Protein AF-A0AA89C419-F1 (afdb_monomer)

Mean predicted aligned error: 19.32 Å

Nearest PDB structures (foldseek):
  2hof-assembly1_A-2  TM=7.370E-01  e=1.967E-04  Punavirus P1
  3c28-assembly1_B-2  TM=7.633E-01  e=2.641E-04  unclassified
  1pvr-assembly1_A  TM=7.260E-01  e=2.515E-04  Punavirus P1
  1pvp-assembly1_A-2  TM=7.174E-01  e=4.533E-04  Punavirus P1
  1kbu-assembly1_A  TM=7.218E-01  e=1.097E-03  Punavirus P1

Solvent-accessible surface area (backbone atoms only — not comparable to full-atom values): 24019 Å² total; per-residue (Å²): 141,60,73,69,58,54,54,50,50,53,54,48,53,53,50,50,51,51,50,51,52,51,50,52,54,47,51,53,52,49,51,55,50,48,54,51,47,51,49,52,48,49,52,51,48,52,50,49,50,52,48,50,49,52,50,53,61,70,62,56,83,74,78,64,92,42,70,71,58,42,54,50,50,51,51,52,51,53,41,51,49,27,50,49,54,18,50,53,23,52,77,71,68,38,56,70,60,14,52,50,29,46,50,54,33,50,50,54,50,54,53,50,55,51,46,49,54,51,19,72,76,34,98,67,24,61,54,26,40,52,45,44,68,73,50,89,80,85,60,84,91,44,50,67,56,44,51,51,48,14,44,53,50,36,51,50,52,54,51,50,54,64,74,66,58,78,91,78,85,84,73,83,84,63,64,64,65,62,55,49,50,52,50,49,53,52,36,60,74,66,43,39,45,59,51,42,45,52,60,54,64,72,46,98,81,78,50,73,68,56,56,59,46,31,54,55,45,37,58,51,62,59,62,77,46,56,68,73,53,46,51,53,22,50,54,37,36,51,51,53,51,48,52,33,54,76,69,76,43,56,79,94,71,64,50,46,64,56,56,34,51,50,52,47,56,39,49,76,71,65,53,51,40,68,56,54,51,42,34,48,50,17,49,38,50,54,23,56,74,66,75,44,82,49,47,59,74,38,67,65,33,46,51,49,53,53,46,35,66,72,44,81,83,70,78,83,82,75,56,42,55,44,53,71,67,40,53,54,52,49,49,62,76,47,68,84,62,81,83,68,79,74,82,84,61,87,74,50,72,65,58,48,42,52,53,51,50,60,65,42,50,88,63,40,77,91,58,55,71,51,74,64,10,52,56,19,16,54,40,31,55,46,69,75,64,75,63,57,65,70,60,52,28,61,73,72,70,40,92,48,66,69,70,47,57,72,34,44,70,77,51,73,65,67,70,38,47,64,39,57,77,69,74,99

InterPro domains:
  IPR010998 Integrase/recombinase, N-terminal [G3DSA:1.10.150.130] (216-314)
  IPR011010 DNA breaking-rejoining enzyme, catalytic core [SSF56349] (338-408)
  IPR052925 Phage Integrase-like Recombinase [PTHR34605] (344-422)

pLDDT: mean 80.64, std 14.51, range [29.59, 96.75]

Sequence (424 aa):
METHEDIKSYIHDEVEASHSALLGQLSTLISSKLERSEKNQRELSEMQMSRIQNDILSQNTYKFKRKSCEDQYQFNSSVLGKMKEAESGLDHGELSSAKQKLLEGMELMNNRQKLVKLADSSELGWKVVDEYVSNPLAEDSEDEKRMNRAFNAANRKVKAEKNKSPRGHNAHLIPMHALIDILTLNTDSLNLRQHVREEVAKTRHINDRLLNLSDSMACRLLNSKSDSTSQKYLYSYKKYEAFLRCNDIPLDSASPIHVALYITDLLDKGASYSVVCSVAYAIKWVCELKNLSNPCDNAFVKNLIESAKRSVHKPVNKKDPVSVDMLIQLCKIHQNSTDLLTIHKPLSYTSTRENILKALAPVAGDLKLGLHSLRSGGATAVANTGVSDRNWKRHGRWKSDSSKDGYVVDSLGSRLEVSQKLGL

Secondary structure (DSSP, 8-state):
--HHHHHHHHHHHHHHHHHHHHHHHHHHHHHHHHHHHHHHHHHHHHHHHHHHHHHHHHT-----SSHHHHHHHHHHHHHHHHHHHHHHHHHTT-HHHHHHHHHHHHHHHHHHHHHHHHHHHSTTTHHHHHHHHT-----GGGHHHHHHHHHHHHHHHHHHHHHH--S------S-HHHHHHHHHHHHHHTTHHHHHHHHHHTSS---HHHHHHHHHHHHHHHTTS-HHHHHHHHHHHHHHHHHHHHTT--GGG--HHHHHHHHHHHHHTT--HHHHHHHHHHHHHHHHHTT---GGGSHHHHHHHHHHHHS------PPPPPPHHHHHHHHHHTTT------TTSPPPHHHHHHHHHHHHHHHHTT----HHHHHHHHHHHHHTTT--HHHHHHHHT-SSHHHHHTT----HHHHHHHHHHHT-

Structure (mmCIF, N/CA/C/O backbone):
data_AF-A0AA89C419-F1
#
_entry.id   AF-A0AA89C419-F1
#
loop_
_atom_site.group_PDB
_atom_site.id
_atom_site.type_symbol
_atom_site.label_atom_id
_atom_site.label_alt_id
_atom_site.label_comp_id
_atom_site.label_asym_id
_atom_site.label_entity_id
_atom_site.label_seq_id
_atom_site.pdbx_PDB_ins_code
_atom_site.Cartn_x
_atom_site.Cartn_y
_atom_site.Cartn_z
_atom_site.occupancy
_atom_site.B_iso_or_equiv
_atom_site.auth_seq_id
_atom_site.auth_comp_id
_atom_site.auth_asym_id
_atom_site.auth_atom_id
_atom_site.pdbx_PDB_model_num
ATOM 1 N N . MET A 1 1 ? -3.906 25.750 124.459 1.00 51.91 1 MET A N 1
ATOM 2 C CA . MET A 1 1 ? -3.009 24.785 123.789 1.00 51.91 1 MET A CA 1
ATOM 3 C C . MET A 1 1 ? -3.632 24.290 122.475 1.00 51.91 1 MET A C 1
ATOM 5 O O . MET A 1 1 ? -3.321 23.191 122.063 1.00 51.91 1 MET A O 1
ATOM 9 N N . GLU A 1 2 ? -4.487 25.091 121.817 1.00 55.81 2 GLU A N 1
ATOM 10 C CA . GLU A 1 2 ? -5.212 24.711 120.581 1.00 55.81 2 GLU A CA 1
ATOM 11 C C . GLU A 1 2 ? -4.707 25.469 119.341 1.00 55.81 2 GLU A C 1
ATOM 13 O O . GLU A 1 2 ? -4.782 24.977 118.227 1.00 55.81 2 GLU A O 1
ATOM 18 N N . THR A 1 3 ? -4.073 26.631 119.511 1.00 60.22 3 THR A N 1
ATOM 19 C CA . THR A 1 3 ? -3.689 27.500 118.384 1.00 60.22 3 THR A CA 1
ATOM 20 C C . THR A 1 3 ? -2.505 26.988 117.561 1.00 60.22 3 THR A C 1
ATOM 22 O O . THR A 1 3 ? -2.311 27.416 116.429 1.00 60.22 3 THR A O 1
ATOM 25 N N . HIS A 1 4 ? -1.686 26.091 118.112 1.00 61.22 4 HIS A N 1
ATOM 26 C CA . HIS A 1 4 ? -0.468 25.618 117.448 1.00 61.22 4 HIS A CA 1
ATOM 27 C C . HIS A 1 4 ? -0.710 24.389 116.553 1.00 61.22 4 HIS A C 1
ATOM 29 O O . HIS A 1 4 ? 0.088 24.135 115.648 1.00 61.22 4 HIS A O 1
ATOM 35 N N . GLU A 1 5 ? -1.787 23.644 116.818 1.00 66.38 5 GLU A N 1
ATOM 36 C CA . GLU A 1 5 ? -2.246 22.493 116.030 1.00 66.38 5 GLU A CA 1
ATOM 37 C C . GLU A 1 5 ? -2.976 22.987 114.768 1.00 66.38 5 GLU A C 1
ATOM 39 O O . GLU A 1 5 ? -2.639 22.573 113.661 1.00 66.38 5 GLU A O 1
ATOM 44 N N . ASP A 1 6 ? -3.859 23.980 114.921 1.00 69.81 6 ASP A N 1
ATOM 45 C CA . ASP A 1 6 ? -4.626 24.577 113.818 1.00 69.81 6 ASP A CA 1
ATOM 46 C C . ASP A 1 6 ? -3.734 25.298 112.799 1.00 69.81 6 ASP A C 1
ATOM 48 O O . ASP A 1 6 ? -3.918 25.157 111.591 1.00 69.81 6 ASP A O 1
ATOM 52 N N . ILE A 1 7 ? -2.704 26.020 113.261 1.00 74.38 7 ILE A N 1
ATOM 53 C CA . ILE A 1 7 ? -1.725 26.662 112.367 1.00 74.38 7 ILE A CA 1
ATOM 54 C C . ILE A 1 7 ? -0.912 25.608 111.602 1.00 74.38 7 ILE A C 1
ATOM 56 O O . ILE A 1 7 ? -0.590 25.812 110.433 1.00 74.38 7 ILE A O 1
ATOM 60 N N . LYS A 1 8 ? -0.588 24.468 112.229 1.00 78.06 8 LYS A N 1
ATOM 61 C CA . LYS A 1 8 ? 0.107 23.368 111.545 1.00 78.06 8 LYS A CA 1
ATOM 62 C C . LYS A 1 8 ? -0.780 22.708 110.495 1.00 78.06 8 LYS A C 1
ATOM 64 O O . LYS A 1 8 ? -0.279 22.460 109.404 1.00 78.06 8 LYS A O 1
ATOM 69 N N . SER A 1 9 ? -2.055 22.464 110.804 1.00 79.12 9 SER A N 1
ATOM 70 C CA . SER A 1 9 ? -3.027 21.929 109.842 1.00 79.12 9 SER A CA 1
ATOM 71 C C . SER A 1 9 ? -3.181 22.870 108.653 1.00 79.12 9 SER A C 1
ATOM 73 O O . SER A 1 9 ? -3.002 22.450 107.521 1.00 79.12 9 SER A O 1
ATOM 75 N N . TYR A 1 10 ? -3.378 24.167 108.907 1.00 82.94 10 TYR A N 1
ATOM 76 C CA . TYR A 1 10 ? -3.537 25.164 107.849 1.00 82.94 10 TYR A CA 1
ATOM 77 C C . TYR A 1 10 ? -2.304 25.270 106.939 1.00 82.94 10 TYR A C 1
ATOM 79 O O . TYR A 1 10 ? -2.428 25.315 105.719 1.00 82.94 10 TYR A O 1
ATOM 87 N N . ILE A 1 11 ? -1.094 25.280 107.516 1.00 81.81 11 ILE A N 1
ATOM 88 C CA . ILE A 1 11 ? 0.146 25.275 106.727 1.00 81.81 11 ILE A CA 1
ATOM 89 C C . ILE A 1 11 ? 0.272 23.971 105.930 1.00 81.81 11 ILE A C 1
ATOM 91 O O . ILE A 1 11 ? 0.732 24.009 104.793 1.00 81.81 11 ILE A O 1
ATOM 95 N N . HIS A 1 12 ? -0.118 22.829 106.501 1.00 84.88 12 HIS A N 1
ATOM 96 C CA . HIS A 1 12 ? -0.070 21.546 105.806 1.00 84.88 12 HIS A CA 1
ATOM 97 C C . HIS A 1 12 ? -1.032 21.510 104.615 1.00 84.88 12 HIS A C 1
ATOM 99 O O . HIS A 1 12 ? -0.593 21.183 103.515 1.00 84.88 12 HIS A O 1
ATOM 105 N N . ASP A 1 13 ? -2.278 21.941 104.811 1.00 84.06 13 ASP A N 1
ATOM 106 C CA . ASP A 1 13 ? -3.317 21.981 103.779 1.00 84.06 13 ASP A CA 1
ATOM 107 C C . ASP A 1 13 ? -2.944 22.943 102.639 1.00 84.06 13 ASP A C 1
ATOM 109 O O . ASP A 1 13 ? -3.086 22.609 101.463 1.00 84.06 13 ASP A O 1
ATOM 113 N N . GLU A 1 14 ? -2.397 24.121 102.960 1.00 85.75 14 GLU A N 1
ATOM 114 C CA . GLU A 1 14 ? -1.949 25.096 101.955 1.00 85.75 14 GLU A CA 1
ATOM 115 C C . GLU A 1 14 ? -0.727 24.582 101.172 1.00 85.75 14 GLU A C 1
ATOM 117 O O . GLU A 1 14 ? -0.632 24.754 99.953 1.00 85.75 14 GLU A O 1
ATOM 122 N N . VAL A 1 15 ? 0.206 23.901 101.849 1.00 86.56 15 VAL A N 1
ATOM 123 C CA . VAL A 1 15 ? 1.355 23.250 101.202 1.00 86.56 15 VAL A CA 1
ATOM 124 C C . VAL A 1 15 ? 0.892 22.101 100.305 1.00 86.56 15 VAL A C 1
ATOM 126 O O . VAL A 1 15 ? 1.390 21.964 99.188 1.00 86.56 15 VAL A O 1
ATOM 129 N N . GLU A 1 16 ? -0.078 21.301 100.742 1.00 87.00 16 GLU A N 1
ATOM 130 C CA . GLU A 1 16 ? -0.639 20.199 99.962 1.00 87.00 16 GLU A CA 1
ATOM 131 C C . GLU A 1 16 ? -1.420 20.710 98.742 1.00 87.00 16 GLU A C 1
ATOM 133 O O . GLU A 1 16 ? -1.239 20.201 97.631 1.00 87.00 16 GLU A O 1
ATOM 138 N N . ALA A 1 17 ? -2.189 21.791 98.898 1.00 82.69 17 ALA A N 1
ATOM 139 C CA . ALA A 1 17 ? -2.858 22.482 97.800 1.00 82.69 17 ALA A CA 1
ATOM 140 C C . ALA A 1 17 ? -1.852 23.059 96.789 1.00 82.69 17 ALA A C 1
ATOM 142 O O . ALA A 1 17 ? -2.011 22.871 95.579 1.00 82.69 17 ALA A O 1
ATOM 143 N N . SER A 1 18 ? -0.779 23.700 97.268 1.00 89.25 18 SER A N 1
ATOM 144 C CA . SER A 1 18 ? 0.292 24.243 96.424 1.00 89.25 18 SER A CA 1
ATOM 145 C C . SER A 1 18 ? 1.037 23.141 95.660 1.00 89.25 18 SER A C 1
ATOM 147 O O . SER A 1 18 ? 1.252 23.252 94.449 1.00 89.25 18 SER A O 1
ATOM 149 N N . HIS A 1 19 ? 1.367 22.032 96.329 1.00 90.00 19 HIS A N 1
ATOM 150 C CA . HIS A 1 19 ? 1.988 20.866 95.702 1.00 90.00 19 HIS A CA 1
ATOM 151 C C . HIS A 1 19 ? 1.067 20.207 94.672 1.00 90.00 19 HIS A C 1
ATOM 153 O O . HIS A 1 19 ? 1.523 19.878 93.578 1.00 90.00 19 HIS A O 1
ATOM 159 N N . SER A 1 20 ? -0.224 20.056 94.973 1.00 89.81 20 SER A N 1
ATOM 160 C CA . SER A 1 20 ? -1.211 19.495 94.044 1.00 89.81 20 SER A CA 1
ATOM 161 C C . SER A 1 20 ? -1.369 20.371 92.795 1.00 89.81 20 SER A C 1
ATOM 163 O O . SER A 1 20 ? -1.335 19.870 91.667 1.00 89.81 20 SER A O 1
ATOM 165 N N . ALA A 1 21 ? -1.423 21.696 92.967 1.00 88.94 21 ALA A N 1
ATOM 166 C CA . ALA A 1 21 ? -1.468 22.646 91.858 1.00 88.94 21 ALA A CA 1
ATOM 167 C C . ALA A 1 21 ? -0.195 22.592 90.995 1.00 88.94 21 ALA A C 1
ATOM 169 O O . ALA A 1 21 ? -0.284 22.544 89.764 1.00 88.94 21 ALA A O 1
ATOM 170 N N . LEU A 1 22 ? 0.987 22.543 91.620 1.00 91.94 22 LEU A N 1
ATOM 171 C CA . LEU A 1 22 ? 2.266 22.395 90.920 1.00 91.94 22 LEU A CA 1
ATOM 172 C C . LEU A 1 22 ? 2.349 21.071 90.154 1.00 91.94 22 LEU A C 1
ATOM 174 O O . LEU A 1 22 ? 2.760 21.068 88.995 1.00 91.94 22 LEU A O 1
ATOM 178 N N . LEU A 1 23 ? 1.923 19.957 90.755 1.00 89.75 23 LEU A N 1
ATOM 179 C CA . LEU A 1 23 ? 1.884 18.647 90.098 1.00 89.75 23 LEU A CA 1
ATOM 180 C C . LEU A 1 23 ? 0.895 18.626 88.924 1.00 89.75 23 LEU A C 1
ATOM 182 O O . LEU A 1 23 ? 1.205 18.051 87.881 1.00 89.75 23 LEU A O 1
ATOM 186 N N . GLY A 1 24 ? -0.249 19.304 89.045 1.00 89.56 24 GLY A N 1
ATOM 187 C CA . GLY A 1 24 ? -1.209 19.478 87.953 1.00 89.56 24 GLY A CA 1
ATOM 188 C C . GLY A 1 24 ? -0.626 20.273 86.781 1.00 89.56 24 GLY A C 1
ATOM 189 O O . GLY A 1 24 ? -0.715 19.845 85.626 1.00 89.56 24 GLY A O 1
ATOM 190 N N . GLN A 1 25 ? 0.052 21.391 87.060 1.00 92.94 25 GLN A N 1
ATOM 191 C CA . GLN A 1 25 ? 0.759 22.169 86.036 1.00 92.94 25 GLN A CA 1
ATOM 192 C C . GLN A 1 25 ? 1.875 21.353 85.377 1.00 92.94 25 GLN A C 1
ATOM 194 O O . GLN A 1 25 ? 2.008 21.370 84.152 1.00 92.94 25 GLN A O 1
ATOM 199 N N . LEU A 1 26 ? 2.639 20.596 86.171 1.00 91.69 26 LEU A N 1
ATOM 200 C CA . LEU A 1 26 ? 3.706 19.730 85.678 1.00 91.69 26 LEU A CA 1
ATOM 201 C C . LEU A 1 26 ? 3.149 18.624 84.773 1.00 91.69 26 LEU A C 1
ATOM 203 O O . LEU A 1 26 ? 3.679 18.408 83.689 1.00 91.69 26 LEU A O 1
ATOM 207 N N . SER A 1 27 ? 2.051 17.977 85.168 1.00 91.38 27 SER A N 1
ATOM 208 C CA . SER A 1 27 ? 1.372 16.949 84.370 1.00 91.38 27 SER A CA 1
ATOM 209 C C . SER A 1 27 ? 0.881 17.501 83.029 1.00 91.38 27 SER A C 1
ATOM 211 O O . SER A 1 27 ? 1.116 16.906 81.974 1.00 91.38 27 SER A O 1
ATOM 213 N N . THR A 1 28 ? 0.288 18.696 83.044 1.00 89.25 28 THR A N 1
ATOM 214 C CA . THR A 1 28 ? -0.191 19.372 81.829 1.00 89.25 28 THR A CA 1
ATOM 215 C C . THR A 1 28 ? 0.974 19.755 80.907 1.00 89.25 28 THR A C 1
ATOM 217 O O . THR A 1 28 ? 0.924 19.567 79.687 1.00 89.25 28 THR A O 1
ATOM 220 N N . LEU A 1 29 ? 2.070 20.259 81.481 1.00 93.50 29 LEU A N 1
ATOM 221 C CA . LEU A 1 29 ? 3.262 20.641 80.730 1.00 93.50 29 LEU A CA 1
ATOM 222 C C . LEU A 1 29 ? 3.984 19.420 80.150 1.00 93.50 29 LEU A C 1
ATOM 224 O O . LEU A 1 29 ? 4.417 19.469 79.001 1.00 93.50 29 LEU A O 1
ATOM 228 N N . ILE A 1 30 ? 4.073 18.321 80.901 1.00 90.50 30 ILE A N 1
ATOM 229 C CA . ILE A 1 30 ? 4.634 17.052 80.425 1.00 90.50 30 ILE A CA 1
ATOM 230 C C . ILE A 1 30 ? 3.778 16.491 79.295 1.00 90.50 30 ILE A C 1
ATOM 232 O O . ILE A 1 30 ? 4.332 16.170 78.251 1.00 90.50 30 ILE A O 1
ATOM 236 N N . SER A 1 31 ? 2.453 16.446 79.454 1.00 88.81 31 SER A N 1
ATOM 237 C CA . SER A 1 31 ? 1.542 15.932 78.423 1.00 88.81 31 SER A CA 1
ATOM 238 C C . SER A 1 31 ? 1.663 16.742 77.130 1.00 88.81 31 SER A C 1
ATOM 240 O O . SER A 1 31 ? 1.917 16.185 76.067 1.00 88.81 31 SER A O 1
ATOM 242 N N . SER A 1 32 ? 1.637 18.075 77.224 1.00 88.81 32 SER A N 1
ATOM 243 C CA . SER A 1 32 ? 1.789 18.946 76.049 1.00 88.81 32 SER A CA 1
ATOM 244 C C . SER A 1 32 ? 3.180 18.875 75.402 1.00 88.81 32 SER A C 1
ATOM 246 O O . SER A 1 32 ? 3.308 18.973 74.179 1.00 88.81 32 SER A O 1
ATOM 248 N N . LYS A 1 33 ? 4.251 18.705 76.189 1.00 90.31 33 LYS A N 1
ATOM 249 C CA . LYS A 1 33 ? 5.610 18.491 75.665 1.00 90.31 33 LYS A CA 1
ATOM 250 C C . LYS A 1 33 ? 5.756 17.121 75.016 1.00 90.31 33 LYS A C 1
ATOM 252 O O . LYS A 1 33 ? 6.421 17.036 73.986 1.00 90.31 33 LYS A O 1
ATOM 257 N N . LEU A 1 34 ? 5.151 16.089 75.597 1.00 90.69 34 LEU A N 1
ATOM 258 C CA . LEU A 1 34 ? 5.163 14.730 75.073 1.00 90.69 34 LEU A CA 1
ATOM 259 C C . LEU A 1 34 ? 4.417 14.677 73.740 1.00 90.69 34 LEU A C 1
ATOM 261 O O . LEU A 1 34 ? 5.008 14.249 72.758 1.00 90.69 34 LEU A O 1
ATOM 265 N N . GLU A 1 35 ? 3.216 15.252 73.655 1.00 84.31 35 GLU A N 1
ATOM 266 C CA . GLU A 1 35 ? 2.456 15.365 72.402 1.00 84.31 35 GLU A CA 1
ATOM 267 C C . GLU A 1 35 ? 3.236 16.115 71.312 1.00 84.31 35 GLU A C 1
ATOM 269 O O . GLU A 1 35 ? 3.315 15.667 70.168 1.00 84.31 35 GLU A O 1
ATOM 274 N N . ARG A 1 36 ? 3.875 17.247 71.653 1.00 87.25 36 ARG A N 1
ATOM 275 C CA . ARG A 1 36 ? 4.740 17.973 70.703 1.00 87.25 36 ARG A CA 1
ATOM 276 C C . ARG A 1 36 ? 5.948 17.144 70.278 1.00 87.25 36 ARG A C 1
ATOM 278 O O . ARG A 1 36 ? 6.339 17.203 69.117 1.00 87.25 36 ARG A O 1
ATOM 285 N N . SER A 1 37 ? 6.551 16.398 71.200 1.00 81.31 37 SER A N 1
ATOM 286 C CA . SER A 1 37 ? 7.693 15.531 70.906 1.00 81.31 37 SER A CA 1
ATOM 287 C C . SER A 1 37 ? 7.294 14.364 70.006 1.00 81.31 37 SER A C 1
ATOM 289 O O . SER A 1 37 ? 8.008 14.076 69.051 1.00 81.31 37 SER A O 1
ATOM 291 N N . GLU A 1 38 ? 6.151 13.727 70.264 1.00 82.06 38 GLU A N 1
ATOM 292 C CA . GLU A 1 38 ? 5.599 12.656 69.433 1.00 82.06 38 GLU A CA 1
ATOM 293 C C . GLU A 1 38 ? 5.266 13.160 68.032 1.00 82.06 38 GLU A C 1
ATOM 295 O O . GLU A 1 38 ? 5.629 12.520 67.046 1.00 82.06 38 GLU A O 1
ATOM 300 N N . LYS A 1 39 ? 4.645 14.340 67.925 1.00 78.12 39 LYS A N 1
ATOM 301 C CA . LYS A 1 39 ? 4.368 14.973 66.634 1.00 78.12 39 LYS A CA 1
ATOM 302 C C . LYS A 1 39 ? 5.655 15.279 65.869 1.00 78.12 39 LYS A C 1
ATOM 304 O O . LYS A 1 39 ? 5.776 14.890 64.714 1.00 78.12 39 LYS A O 1
ATOM 309 N N . ASN A 1 40 ? 6.645 15.883 66.527 1.00 79.50 40 ASN A N 1
ATOM 310 C CA . ASN A 1 40 ? 7.944 16.159 65.913 1.00 79.50 40 ASN A CA 1
ATOM 311 C C . ASN A 1 40 ? 8.671 14.869 65.492 1.00 79.50 40 ASN A C 1
ATOM 313 O O . ASN A 1 40 ? 9.324 14.849 64.452 1.00 79.50 40 ASN A O 1
ATOM 317 N N . GLN A 1 41 ? 8.570 13.787 66.274 1.00 74.88 41 GLN A N 1
ATOM 318 C CA . GLN A 1 41 ? 9.135 12.484 65.913 1.00 74.88 41 GLN A CA 1
ATOM 319 C C . GLN A 1 41 ? 8.419 11.856 64.716 1.00 74.88 41 GLN A C 1
ATOM 321 O O . GLN A 1 41 ? 9.097 11.325 63.838 1.00 74.88 41 GLN A O 1
ATOM 326 N N . ARG A 1 42 ? 7.083 11.936 64.649 1.00 76.81 42 ARG A N 1
ATOM 327 C CA . ARG A 1 42 ? 6.304 11.472 63.490 1.00 76.81 42 ARG A CA 1
ATOM 328 C C . ARG A 1 42 ? 6.661 12.262 62.238 1.00 76.81 42 ARG A C 1
ATOM 330 O O . ARG A 1 42 ? 7.036 11.651 61.248 1.00 76.81 42 ARG A O 1
ATOM 337 N N . GLU A 1 43 ? 6.683 13.591 62.310 1.00 74.25 43 GLU A N 1
ATOM 338 C CA . GLU A 1 43 ? 7.065 14.453 61.183 1.00 74.25 43 GLU A CA 1
ATOM 339 C C . GLU A 1 43 ? 8.509 14.191 60.720 1.00 74.25 43 GLU A C 1
ATOM 341 O O . GLU A 1 43 ? 8.782 14.114 59.521 1.00 74.25 43 GLU A O 1
ATOM 346 N N . LEU A 1 44 ? 9.451 14.001 61.653 1.00 76.12 44 LEU A N 1
ATOM 347 C CA . LEU A 1 44 ? 10.834 13.655 61.319 1.00 76.12 44 LEU A CA 1
ATOM 348 C C . LEU A 1 44 ? 10.928 12.261 60.682 1.00 76.12 44 LEU A C 1
ATOM 350 O O . LEU A 1 44 ? 11.668 12.091 59.713 1.00 76.12 44 LEU A O 1
ATOM 354 N N . SER A 1 45 ? 10.182 11.282 61.198 1.00 70.12 45 SER A N 1
ATOM 355 C CA . SER A 1 45 ? 10.133 9.917 60.666 1.00 70.12 45 SER A CA 1
ATOM 356 C C . SER A 1 45 ? 9.499 9.878 59.276 1.00 70.12 45 SER A C 1
ATOM 358 O O . SER A 1 45 ? 10.060 9.262 58.375 1.00 70.12 45 SER A O 1
ATOM 360 N N . GLU A 1 46 ? 8.408 10.607 59.050 1.00 74.25 46 GLU A N 1
ATOM 361 C CA . GLU A 1 46 ? 7.773 10.775 57.740 1.00 74.25 46 GLU A CA 1
ATOM 362 C C . GLU A 1 46 ? 8.710 11.474 56.752 1.00 74.25 46 GLU A C 1
ATOM 364 O O . GLU A 1 46 ? 8.856 11.038 55.609 1.00 74.25 46 GLU A O 1
ATOM 369 N N . MET A 1 47 ? 9.427 12.512 57.193 1.00 70.44 47 MET A N 1
ATOM 370 C CA . MET A 1 47 ? 10.416 13.197 56.363 1.00 70.44 47 MET A CA 1
ATOM 371 C C . MET A 1 47 ? 11.579 12.266 55.998 1.00 70.44 47 MET A C 1
ATOM 373 O O . MET A 1 47 ? 11.994 12.240 54.836 1.00 70.44 47 MET A O 1
ATOM 377 N N . GLN A 1 48 ? 12.077 11.473 56.952 1.00 74.38 48 GLN A N 1
ATOM 378 C CA . GLN A 1 48 ? 13.103 10.452 56.725 1.00 74.38 48 GLN A CA 1
ATOM 379 C C . GLN A 1 48 ? 12.606 9.348 55.789 1.00 74.38 48 GLN A C 1
ATOM 381 O O . GLN A 1 48 ? 13.309 9.017 54.839 1.00 74.38 48 GLN A O 1
ATOM 386 N N . MET A 1 49 ? 11.388 8.840 55.979 1.00 70.06 49 MET A N 1
ATOM 387 C CA . MET A 1 49 ? 10.761 7.850 55.103 1.00 70.06 49 MET A CA 1
ATOM 388 C C . MET A 1 49 ? 10.533 8.396 53.694 1.00 70.06 49 MET A C 1
ATOM 390 O O . MET A 1 49 ? 10.775 7.677 52.732 1.00 70.06 49 MET A O 1
ATOM 394 N N . SER A 1 50 ? 10.164 9.671 53.536 1.00 67.31 50 SER A N 1
ATOM 395 C CA . SER A 1 50 ? 10.041 10.300 52.214 1.00 67.31 50 SER A CA 1
ATOM 396 C C . SER A 1 50 ? 11.398 10.448 51.519 1.00 67.31 50 SER A C 1
ATOM 398 O O . SER A 1 50 ? 11.496 10.225 50.313 1.00 67.31 50 SER A O 1
ATOM 400 N N . ARG A 1 51 ? 12.465 10.772 52.266 1.00 67.62 51 ARG A N 1
ATOM 401 C CA . ARG A 1 51 ? 13.837 10.824 51.739 1.00 67.62 51 ARG A CA 1
ATOM 402 C C . ARG A 1 51 ? 14.308 9.437 51.337 1.00 67.62 51 ARG A C 1
ATOM 404 O O . ARG A 1 51 ? 14.734 9.270 50.206 1.00 67.62 51 ARG A O 1
ATOM 411 N N . ILE A 1 52 ? 14.120 8.439 52.199 1.00 66.31 52 ILE A N 1
ATOM 412 C CA . ILE A 1 52 ? 14.436 7.036 51.916 1.00 66.31 52 ILE A CA 1
ATOM 413 C C . ILE A 1 52 ? 13.638 6.540 50.710 1.00 66.31 52 ILE A C 1
ATOM 415 O O . ILE A 1 52 ? 14.192 5.878 49.845 1.00 66.31 52 ILE A O 1
ATOM 419 N N . GLN A 1 53 ? 12.359 6.887 50.591 1.00 60.31 53 GLN A N 1
ATOM 420 C CA . GLN A 1 53 ? 11.541 6.489 49.452 1.00 60.31 53 GLN A CA 1
ATOM 421 C C . GLN A 1 53 ? 11.979 7.182 48.158 1.00 60.31 53 GLN A C 1
ATOM 423 O O . GLN A 1 53 ? 12.031 6.531 47.120 1.00 60.31 53 GLN A O 1
ATOM 428 N N . ASN A 1 54 ? 12.360 8.460 48.206 1.00 58.03 54 ASN A N 1
ATOM 429 C CA . ASN A 1 54 ? 12.954 9.165 47.067 1.00 58.03 54 ASN A CA 1
ATOM 430 C C . ASN A 1 54 ? 14.344 8.614 46.699 1.00 58.03 54 ASN A C 1
ATOM 432 O O . ASN A 1 54 ? 14.665 8.491 45.515 1.00 58.03 54 ASN A O 1
ATOM 436 N N . ASP A 1 55 ? 15.141 8.204 47.683 1.00 55.12 55 ASP A N 1
ATOM 437 C CA . ASP A 1 55 ? 16.437 7.555 47.487 1.00 55.12 55 ASP A CA 1
ATOM 438 C C . ASP A 1 55 ? 16.263 6.137 46.911 1.00 55.12 55 ASP A C 1
ATOM 440 O O . ASP A 1 55 ? 16.973 5.759 45.989 1.00 55.12 55 ASP A O 1
ATOM 444 N N . ILE A 1 56 ? 15.252 5.376 47.338 1.00 57.97 56 ILE A N 1
ATOM 445 C CA . ILE A 1 56 ? 14.895 4.062 46.772 1.00 57.97 56 ILE A CA 1
ATOM 446 C C . ILE A 1 56 ? 14.342 4.205 45.344 1.00 57.97 56 ILE A C 1
ATOM 448 O O . ILE A 1 56 ? 14.670 3.408 44.464 1.00 57.97 56 ILE A O 1
ATOM 452 N N . LEU A 1 57 ? 13.530 5.233 45.077 1.00 53.91 57 LEU A N 1
ATOM 453 C CA . LEU A 1 57 ? 13.007 5.523 43.738 1.00 53.91 57 LEU A CA 1
ATOM 454 C C . LEU A 1 57 ? 14.110 5.996 42.780 1.00 53.91 57 LEU A C 1
ATOM 456 O O . LEU A 1 57 ? 14.078 5.630 41.605 1.00 53.91 57 LEU A O 1
ATOM 460 N N . SER A 1 58 ? 15.101 6.750 43.267 1.00 52.78 58 SER A N 1
ATOM 461 C CA . SER A 1 58 ? 16.277 7.161 42.483 1.00 52.78 58 SER A CA 1
ATOM 462 C C . SER A 1 58 ? 17.333 6.055 42.344 1.00 52.78 58 SER A C 1
ATOM 464 O O . SER A 1 58 ? 18.071 6.039 41.360 1.00 52.78 58 SER A O 1
ATOM 466 N N . GLN A 1 59 ? 17.353 5.076 43.256 1.00 46.53 59 GLN A N 1
ATOM 467 C CA . GLN A 1 59 ? 18.143 3.843 43.147 1.00 46.53 59 GLN A CA 1
ATOM 468 C C . GLN A 1 59 ? 17.517 2.783 42.229 1.00 46.53 59 GLN A C 1
ATOM 470 O O . GLN A 1 59 ? 18.142 1.750 41.974 1.00 46.53 59 GLN A O 1
ATOM 475 N N . ASN A 1 60 ? 16.326 3.017 41.669 1.00 48.84 60 ASN A N 1
ATOM 476 C CA . ASN A 1 60 ? 15.762 2.123 40.666 1.00 48.84 60 ASN A CA 1
ATOM 477 C C . ASN A 1 60 ? 16.494 2.337 39.327 1.00 48.84 60 ASN A C 1
ATOM 479 O O . ASN A 1 60 ? 16.109 3.136 38.478 1.00 48.84 60 ASN A O 1
ATOM 483 N N . THR A 1 61 ? 17.596 1.602 39.171 1.00 52.75 61 THR A N 1
ATOM 484 C CA . THR A 1 61 ? 18.590 1.574 38.076 1.00 52.75 61 THR A CA 1
ATOM 485 C C . THR A 1 61 ? 18.037 1.262 36.674 1.00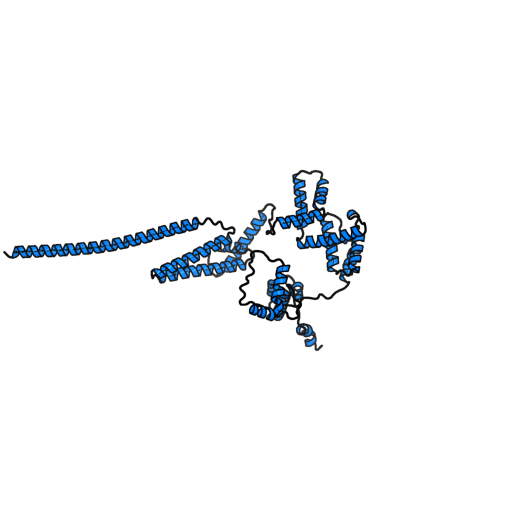 52.75 61 THR A C 1
ATOM 487 O O . THR A 1 61 ? 18.795 1.021 35.728 1.00 52.75 61 THR A O 1
ATOM 490 N N . TYR A 1 62 ? 16.716 1.274 36.491 1.00 63.75 62 TYR A N 1
ATOM 491 C CA . TYR A 1 62 ? 16.085 0.948 35.224 1.00 63.75 62 TYR A CA 1
ATOM 492 C C . TYR A 1 62 ? 16.142 2.128 34.247 1.00 63.75 62 TYR A C 1
ATOM 494 O O . TYR A 1 62 ? 15.310 3.035 34.248 1.00 63.75 62 TYR A O 1
ATOM 502 N N . LYS A 1 63 ? 17.131 2.094 33.350 1.00 73.38 63 LYS A N 1
ATOM 503 C CA . LYS A 1 63 ? 17.259 3.071 32.266 1.00 73.38 63 LYS A CA 1
ATOM 504 C C . LYS A 1 63 ? 16.239 2.784 31.163 1.00 73.38 63 LYS A C 1
ATOM 506 O O . LYS A 1 63 ? 16.402 1.864 30.356 1.00 73.38 63 LYS A O 1
ATOM 511 N N . PHE A 1 64 ? 15.193 3.601 31.095 1.00 68.00 64 PHE A N 1
ATOM 512 C CA . PHE A 1 64 ? 14.174 3.496 30.054 1.00 68.00 64 PHE A CA 1
ATOM 513 C C . PHE A 1 64 ? 14.779 3.704 28.658 1.00 68.00 64 PHE A C 1
ATOM 515 O O . PHE A 1 64 ? 15.458 4.689 28.380 1.00 68.00 64 PHE A O 1
ATOM 522 N N . LYS A 1 65 ? 14.489 2.779 27.734 1.00 74.94 65 LYS A N 1
ATOM 523 C CA . LYS A 1 65 ? 14.962 2.846 26.335 1.00 74.94 65 LYS A CA 1
ATOM 524 C C . LYS A 1 65 ? 14.330 3.988 25.530 1.00 74.94 65 LYS A C 1
ATOM 526 O O . LYS A 1 65 ? 14.881 4.393 24.512 1.00 74.94 65 LYS A O 1
ATOM 531 N N . ARG A 1 66 ? 13.142 4.453 25.927 1.00 75.19 66 ARG A N 1
ATOM 532 C CA . ARG A 1 66 ? 12.379 5.511 25.249 1.00 75.19 66 ARG A CA 1
ATOM 533 C C . ARG A 1 66 ? 11.958 6.556 26.270 1.00 75.19 66 ARG A C 1
ATOM 535 O O . ARG A 1 66 ? 11.366 6.187 27.283 1.00 75.19 66 ARG A O 1
ATOM 542 N N . LYS A 1 67 ? 12.168 7.834 25.943 1.00 77.62 67 LYS A N 1
ATOM 543 C CA . LYS A 1 67 ? 11.775 8.966 26.791 1.00 77.62 67 LYS A CA 1
ATOM 544 C C . LYS A 1 67 ? 10.275 8.952 27.118 1.00 77.62 67 LYS A C 1
ATOM 546 O O . LYS A 1 67 ? 9.899 9.009 28.274 1.00 77.62 67 LYS A O 1
ATOM 551 N N . SER A 1 68 ? 9.430 8.646 26.133 1.00 74.75 68 SER A N 1
ATOM 552 C CA . SER A 1 68 ? 7.979 8.510 26.338 1.00 74.75 68 SER A CA 1
ATOM 553 C C . SER A 1 68 ? 7.576 7.435 27.359 1.00 74.75 68 SER A C 1
ATOM 555 O O . SER A 1 68 ? 6.538 7.556 28.002 1.00 74.75 68 SER A O 1
ATOM 557 N N . CYS A 1 69 ? 8.354 6.351 27.482 1.00 75.44 69 CYS A N 1
ATOM 558 C CA . CYS A 1 69 ? 8.090 5.296 28.464 1.00 75.44 69 CYS A CA 1
ATOM 559 C C . CYS A 1 69 ? 8.528 5.724 29.867 1.00 75.44 69 CYS A C 1
ATOM 561 O O . CYS A 1 69 ? 7.842 5.399 30.829 1.00 75.44 69 CYS A O 1
ATOM 563 N N . GLU A 1 70 ? 9.633 6.466 29.962 1.00 79.75 70 GLU A N 1
ATOM 564 C CA . GLU A 1 70 ? 10.068 7.109 31.203 1.00 79.75 70 GLU A CA 1
ATOM 565 C C . GLU A 1 70 ? 9.008 8.101 31.692 1.00 79.75 70 GLU A C 1
ATOM 567 O O . GLU A 1 70 ? 8.567 8.014 32.831 1.00 79.75 70 GLU A O 1
ATOM 572 N N . ASP A 1 71 ? 8.515 8.973 30.812 1.00 79.62 71 ASP A N 1
ATOM 573 C CA . ASP A 1 71 ? 7.528 9.992 31.175 1.00 79.62 71 ASP A CA 1
ATOM 574 C C . ASP A 1 71 ? 6.184 9.368 31.585 1.00 79.62 71 ASP A C 1
ATOM 576 O O . ASP A 1 71 ? 5.528 9.838 32.513 1.00 79.62 71 ASP A O 1
ATOM 580 N N . GLN A 1 72 ? 5.781 8.265 30.940 1.00 82.69 72 GLN A N 1
ATOM 581 C CA . GLN A 1 72 ? 4.593 7.511 31.347 1.00 82.69 72 GLN A CA 1
ATOM 582 C C . GLN A 1 72 ? 4.781 6.838 32.712 1.00 82.69 72 GLN A C 1
ATOM 584 O O . GLN A 1 72 ? 3.849 6.811 33.514 1.00 82.69 72 GLN A O 1
ATOM 589 N N . TYR A 1 73 ? 5.968 6.294 32.978 1.00 80.88 73 TYR A N 1
ATOM 590 C CA . TYR A 1 73 ? 6.281 5.682 34.263 1.00 80.88 73 TYR A CA 1
ATOM 591 C C . TYR A 1 73 ? 6.286 6.718 35.392 1.00 80.88 73 TYR A C 1
ATOM 593 O O . TYR A 1 73 ? 5.696 6.475 36.445 1.00 80.88 73 TYR A O 1
ATOM 601 N N . GLN A 1 74 ? 6.881 7.889 35.154 1.00 81.94 74 GLN A N 1
ATOM 602 C CA . GLN A 1 74 ? 6.882 8.999 36.107 1.00 81.94 74 GLN A CA 1
ATOM 603 C C . GLN A 1 74 ? 5.459 9.484 36.393 1.00 81.94 74 GLN A C 1
ATOM 605 O O . GLN A 1 74 ? 5.063 9.565 37.552 1.00 81.94 74 GLN A O 1
ATOM 610 N N . PHE A 1 75 ? 4.644 9.687 35.353 1.00 86.12 75 PHE A N 1
ATOM 611 C CA . PHE A 1 75 ? 3.237 10.053 35.514 1.00 86.12 75 PHE A CA 1
ATOM 612 C C . PHE A 1 75 ? 2.452 9.026 36.347 1.00 86.12 75 PHE A C 1
ATOM 614 O O . PHE A 1 75 ? 1.774 9.397 37.305 1.00 86.12 75 PHE A O 1
ATOM 621 N N . ASN A 1 76 ? 2.566 7.734 36.015 1.00 85.50 76 ASN A N 1
ATOM 622 C CA . ASN A 1 76 ? 1.885 6.670 36.757 1.00 85.50 76 ASN A CA 1
ATOM 623 C C . ASN A 1 76 ? 2.343 6.629 38.223 1.00 85.50 76 ASN A C 1
ATOM 625 O O . ASN A 1 76 ? 1.524 6.411 39.112 1.00 85.50 76 ASN A O 1
ATOM 629 N N . SER A 1 77 ? 3.630 6.877 38.477 1.00 84.12 77 SER A N 1
ATOM 630 C CA . SER A 1 77 ? 4.193 6.936 39.829 1.00 84.12 77 SER A CA 1
ATOM 631 C C . SER A 1 77 ? 3.632 8.117 40.625 1.00 84.12 77 SER A 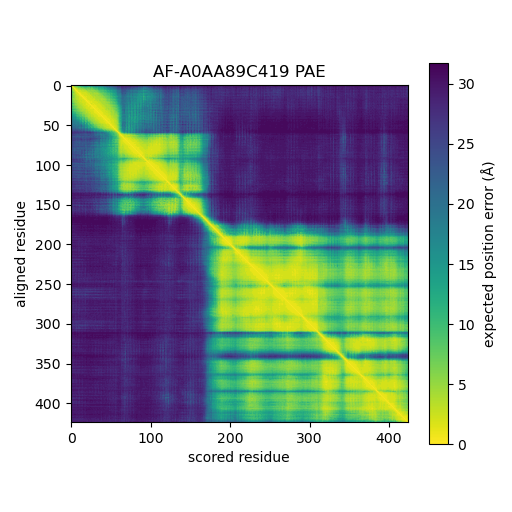C 1
ATOM 633 O O . SER A 1 77 ? 3.271 7.947 41.787 1.00 84.12 77 SER A O 1
ATOM 635 N N . SER A 1 78 ? 3.482 9.291 40.001 1.00 84.25 78 SER A N 1
ATOM 636 C CA . SER A 1 78 ? 2.864 10.459 40.639 1.00 84.25 78 SER A CA 1
ATOM 637 C C . SER A 1 78 ? 1.390 10.224 40.978 1.00 84.25 78 SER A C 1
ATOM 639 O O . SER A 1 78 ? 0.971 10.530 42.091 1.00 84.25 78 SER A O 1
ATOM 641 N N . VAL A 1 79 ? 0.608 9.642 40.060 1.00 87.81 79 VAL A N 1
ATOM 642 C CA . VAL A 1 79 ? -0.810 9.313 40.311 1.00 87.81 79 VAL A CA 1
ATOM 643 C C . VAL A 1 79 ? -0.940 8.287 41.436 1.00 87.81 79 VAL A C 1
ATOM 645 O O . VAL A 1 79 ? -1.749 8.472 42.343 1.00 87.81 79 VAL A O 1
ATOM 648 N N . LEU A 1 80 ? -0.108 7.243 41.419 1.00 83.50 80 LEU A N 1
ATOM 649 C CA . LEU A 1 80 ? -0.086 6.234 42.475 1.00 83.50 80 LEU A CA 1
ATOM 650 C C . LEU A 1 80 ? 0.283 6.842 43.836 1.00 83.50 80 LEU A C 1
ATOM 652 O O . LEU A 1 80 ? -0.315 6.476 44.842 1.00 83.50 80 LEU A O 1
ATOM 656 N N . GLY A 1 81 ? 1.222 7.794 43.871 1.00 83.88 81 GLY A N 1
ATOM 657 C CA . GLY A 1 81 ? 1.559 8.547 45.082 1.00 83.88 81 GLY A CA 1
ATOM 658 C C . GLY A 1 81 ? 0.353 9.290 45.659 1.00 83.88 81 GLY A C 1
ATOM 659 O O . GLY A 1 81 ? 0.045 9.128 46.835 1.00 83.88 81 GLY A O 1
ATOM 660 N N . LYS A 1 82 ? -0.402 10.012 44.818 1.00 88.62 82 LYS A N 1
ATOM 661 C CA . LYS A 1 82 ? -1.624 10.720 45.243 1.00 88.62 82 LYS A CA 1
ATOM 662 C C . LYS A 1 82 ? -2.713 9.782 45.761 1.00 88.62 82 LYS A C 1
ATOM 664 O O . LYS A 1 82 ? -3.390 10.117 46.727 1.00 88.62 82 LYS A O 1
ATOM 669 N N . MET A 1 83 ? -2.855 8.602 45.160 1.00 89.19 83 MET A N 1
ATOM 670 C CA . MET A 1 83 ? -3.795 7.582 45.639 1.00 89.19 83 MET A CA 1
ATOM 671 C C . MET A 1 83 ? -3.381 7.012 47.001 1.00 89.19 83 MET A C 1
ATOM 673 O O . MET A 1 83 ? -4.234 6.867 47.867 1.00 89.19 83 MET A O 1
ATOM 677 N N . LYS A 1 84 ? -2.084 6.759 47.220 1.00 86.62 84 LYS A N 1
ATOM 678 C CA . LYS A 1 84 ? -1.562 6.293 48.517 1.00 86.62 84 LYS A CA 1
ATOM 679 C C . LYS A 1 84 ? -1.678 7.347 49.618 1.00 86.62 84 LYS A C 1
ATOM 681 O O . LYS A 1 84 ? -2.013 7.018 50.748 1.00 86.62 84 LYS A O 1
ATOM 686 N N . GLU A 1 85 ? -1.426 8.616 49.295 1.00 83.69 85 GLU A N 1
ATOM 687 C CA . GLU A 1 85 ? -1.655 9.730 50.227 1.00 83.69 85 GLU A CA 1
ATOM 688 C C . GLU A 1 85 ? -3.140 9.823 50.616 1.00 83.69 85 GLU A C 1
ATOM 690 O O . GLU A 1 85 ? -3.457 10.052 51.781 1.00 83.69 85 GLU A O 1
ATOM 695 N N . ALA A 1 86 ? -4.053 9.600 49.664 1.00 88.75 86 ALA A N 1
ATOM 696 C CA . ALA A 1 86 ? -5.484 9.560 49.946 1.00 88.75 86 ALA A CA 1
ATOM 697 C C . ALA A 1 86 ? -5.883 8.361 50.821 1.00 88.75 86 ALA A C 1
ATOM 699 O O . ALA A 1 86 ? -6.679 8.530 51.738 1.00 88.75 86 ALA A O 1
ATOM 700 N N . GLU A 1 87 ? -5.326 7.178 50.554 1.00 84.00 87 GLU A N 1
ATOM 701 C CA . GLU A 1 87 ? -5.538 5.960 51.346 1.00 84.00 87 GLU A CA 1
ATOM 702 C C . GLU A 1 87 ? -5.091 6.161 52.801 1.00 84.00 87 GLU A C 1
ATOM 704 O O . GLU A 1 87 ? -5.894 5.992 53.714 1.00 84.00 87 GLU A O 1
ATOM 709 N N . SER A 1 88 ? -3.874 6.674 53.012 1.00 83.00 88 SER A N 1
ATOM 710 C CA . SER A 1 88 ? -3.375 7.008 54.352 1.00 83.00 88 SER A CA 1
ATOM 711 C C . SER A 1 88 ? -4.267 8.036 55.062 1.00 83.00 88 SER A C 1
ATOM 713 O O . SER A 1 88 ? -4.582 7.883 56.240 1.00 83.00 88 SER A O 1
ATOM 715 N N . GLY A 1 89 ? -4.743 9.063 54.349 1.00 82.38 89 GLY A N 1
ATOM 716 C CA . GLY A 1 89 ? -5.676 10.042 54.914 1.00 82.38 89 GLY A CA 1
ATOM 717 C C . GLY A 1 89 ? -7.012 9.428 55.353 1.00 82.38 89 GLY A C 1
ATOM 718 O O . GLY A 1 89 ? -7.597 9.881 56.334 1.00 82.38 89 GLY A O 1
ATOM 719 N N . LEU A 1 90 ? -7.493 8.381 54.672 1.00 81.75 90 LEU A N 1
ATOM 720 C CA . LEU A 1 90 ? -8.695 7.647 55.083 1.00 81.75 90 LEU A CA 1
ATOM 721 C C . LEU A 1 90 ? -8.445 6.806 56.339 1.00 81.75 90 LEU A C 1
ATOM 723 O O . LEU A 1 90 ? -9.286 6.825 57.237 1.00 81.75 90 LEU A O 1
ATOM 727 N N . ASP A 1 91 ? -7.288 6.147 56.436 1.00 81.69 91 ASP A N 1
ATOM 728 C CA . ASP A 1 91 ? -6.911 5.331 57.600 1.00 81.69 91 ASP A CA 1
ATOM 729 C C . ASP A 1 91 ? -6.789 6.162 58.889 1.00 81.69 91 ASP A C 1
ATOM 731 O O . ASP A 1 91 ? -7.120 5.689 59.976 1.00 81.69 91 ASP A O 1
ATOM 735 N N . HIS A 1 92 ? -6.375 7.428 58.770 1.00 80.62 92 HIS A N 1
ATOM 736 C CA . HIS A 1 92 ? -6.236 8.362 59.894 1.00 80.62 92 HIS A CA 1
ATOM 737 C C . HIS A 1 92 ? -7.502 9.207 60.151 1.00 80.62 92 HIS A C 1
ATOM 739 O O . HIS A 1 92 ? -7.501 10.074 61.024 1.00 80.62 92 HIS A O 1
ATOM 745 N N . GLY A 1 93 ? -8.599 8.967 59.418 1.00 83.19 93 GLY A N 1
ATOM 746 C CA . GLY A 1 93 ? -9.871 9.684 59.587 1.00 83.19 93 GLY A CA 1
ATOM 747 C C . GLY A 1 93 ? -9.900 11.108 59.006 1.00 83.19 93 GLY A C 1
ATOM 748 O O . GLY A 1 93 ? -10.868 11.845 59.206 1.00 83.19 93 GLY A O 1
ATOM 749 N N . GLU A 1 94 ? -8.885 11.507 58.239 1.00 85.56 94 GLU A N 1
ATOM 750 C CA . GLU A 1 94 ? -8.738 12.830 57.622 1.00 85.56 94 GLU A CA 1
ATOM 751 C C . GLU A 1 94 ? -9.440 12.913 56.254 1.00 85.56 94 GLU A C 1
ATOM 753 O O . GLU A 1 94 ? -8.835 13.138 55.199 1.00 85.56 94 GLU A O 1
ATOM 758 N N . LEU A 1 95 ? -10.767 12.768 56.264 1.00 86.06 95 LEU A N 1
ATOM 759 C CA . LEU A 1 95 ? -11.585 12.669 55.048 1.00 86.06 95 LEU A CA 1
ATOM 760 C C . LEU A 1 95 ? -11.405 13.851 54.074 1.00 86.06 95 LEU A C 1
ATOM 762 O O . LEU A 1 95 ? -11.445 13.668 52.856 1.00 86.06 95 LEU A O 1
ATOM 766 N N . SER A 1 96 ? -11.220 15.066 54.593 1.00 84.12 96 SER A N 1
ATOM 767 C CA . SER A 1 96 ? -11.037 16.273 53.774 1.00 84.12 96 SER A CA 1
ATOM 768 C C . SER A 1 96 ? -9.712 16.256 53.007 1.00 84.12 96 SER A C 1
ATOM 770 O O . SER A 1 96 ? -9.694 16.570 51.816 1.00 84.12 96 SER A O 1
ATOM 772 N N . SER A 1 97 ? -8.629 15.826 53.662 1.00 81.38 97 SER A N 1
ATOM 773 C CA . SER A 1 97 ? -7.298 15.694 53.056 1.00 81.38 97 SER A CA 1
ATOM 774 C C . SER A 1 97 ? -7.302 14.594 51.991 1.00 81.38 97 SER A C 1
ATOM 776 O O . SER A 1 97 ? -6.892 14.818 50.851 1.00 81.38 97 SER A O 1
ATOM 778 N N . ALA A 1 98 ? -7.904 13.441 52.301 1.00 84.69 98 ALA A N 1
ATOM 779 C CA . ALA A 1 98 ? -8.039 12.335 51.356 1.00 84.69 98 ALA A CA 1
ATOM 780 C C . ALA A 1 98 ? -8.816 12.726 50.085 1.00 84.69 98 ALA A C 1
ATOM 782 O O . ALA A 1 98 ? -8.379 12.447 48.965 1.00 84.69 98 ALA A O 1
ATOM 783 N N . LYS A 1 99 ? -9.943 13.439 50.234 1.00 88.62 99 LYS A N 1
ATOM 784 C CA . LYS A 1 99 ? -10.717 13.958 49.093 1.00 88.62 99 LYS A CA 1
ATOM 785 C C . LYS A 1 99 ? -9.899 14.916 48.230 1.00 88.62 99 LYS A C 1
ATOM 787 O O . LYS A 1 99 ? -9.970 14.831 47.006 1.00 88.62 99 LYS A O 1
ATOM 792 N N . GLN A 1 100 ? -9.112 15.796 48.846 1.00 90.12 100 GLN A N 1
ATOM 793 C CA . GLN A 1 100 ? -8.248 16.722 48.118 1.00 90.12 100 GLN A CA 1
ATOM 794 C C . GLN A 1 100 ? -7.190 15.978 47.290 1.00 90.12 100 GLN A C 1
ATOM 796 O O . GLN A 1 100 ? -7.016 16.273 46.109 1.00 90.12 100 GLN A O 1
ATOM 801 N N . LYS A 1 101 ? -6.541 14.958 47.860 1.00 89.31 101 LYS A N 1
ATOM 802 C CA . LYS A 1 101 ? -5.542 14.144 47.146 1.00 89.31 101 LYS A CA 1
ATOM 803 C C . LYS A 1 101 ? -6.133 13.353 45.981 1.00 89.31 101 LYS A C 1
ATOM 805 O O . LYS A 1 101 ? -5.496 13.243 44.932 1.00 89.31 101 LYS A O 1
ATOM 810 N N . LEU A 1 102 ? -7.368 12.867 46.117 1.00 89.88 102 LEU A N 1
ATOM 811 C CA . LEU A 1 102 ? -8.094 12.250 45.004 1.00 89.88 102 LEU A CA 1
ATOM 812 C C . LEU A 1 102 ? -8.385 13.256 43.887 1.00 89.88 102 LEU A C 1
ATOM 814 O O . LEU A 1 102 ? -8.170 12.927 42.721 1.00 89.88 102 LEU A O 1
ATOM 818 N N . LEU A 1 103 ? -8.814 14.477 44.222 1.00 90.25 103 LEU A N 1
ATOM 819 C CA . LEU A 1 103 ? -9.0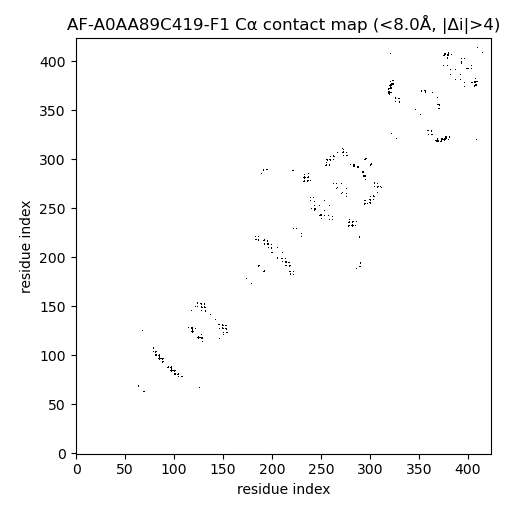42 15.534 43.231 1.00 90.25 103 LEU A CA 1
ATOM 820 C C . LEU A 1 103 ? -7.756 15.887 42.472 1.00 90.25 103 LEU A C 1
ATOM 822 O O . LEU A 1 103 ? -7.780 15.932 41.243 1.00 90.25 103 LEU A O 1
ATOM 826 N N . GLU A 1 104 ? -6.627 16.036 43.172 1.00 87.00 104 GLU A N 1
ATOM 827 C CA . GLU A 1 104 ? -5.310 16.240 42.546 1.00 87.00 104 GLU A CA 1
ATOM 828 C C . GLU A 1 104 ? -4.958 15.084 41.587 1.00 87.00 104 GLU A C 1
ATOM 830 O O . GLU A 1 104 ? -4.501 15.305 40.464 1.00 87.00 104 GLU A O 1
ATOM 835 N N . GLY A 1 105 ? -5.217 13.833 41.989 1.00 89.88 105 GLY A N 1
ATOM 836 C CA . GLY A 1 105 ? -5.022 12.658 41.134 1.00 89.88 105 GLY A CA 1
ATOM 837 C C . GLY A 1 105 ? -5.917 12.657 39.886 1.00 89.88 105 GLY A C 1
ATOM 838 O O . GLY A 1 105 ? -5.461 12.320 38.788 1.00 89.88 105 GLY A O 1
ATOM 839 N N . MET A 1 106 ? -7.179 13.070 40.027 1.00 85.56 106 MET A N 1
ATOM 840 C CA . MET A 1 106 ? -8.122 13.200 38.910 1.00 85.56 106 MET A CA 1
ATOM 841 C C . MET A 1 106 ? -7.699 14.303 37.935 1.00 85.56 106 MET A C 1
ATOM 843 O O . MET A 1 106 ? -7.776 14.109 36.720 1.00 85.56 106 MET A O 1
ATOM 847 N N . GLU A 1 107 ? -7.206 15.435 38.439 1.00 88.25 107 GLU A N 1
ATOM 848 C CA . GLU A 1 107 ? -6.695 16.530 37.613 1.00 88.25 107 GLU A CA 1
ATOM 849 C C . GLU A 1 107 ? -5.476 16.093 36.789 1.00 88.25 107 GLU A C 1
ATOM 851 O O . GLU A 1 107 ? -5.436 16.311 35.573 1.00 88.25 107 GLU A O 1
ATOM 856 N N . LEU A 1 108 ? -4.529 15.379 37.412 1.00 87.62 108 LEU A N 1
ATOM 857 C CA . LEU A 1 108 ? -3.382 14.788 36.718 1.00 87.62 108 LEU A CA 1
ATOM 858 C C . LEU A 1 108 ? -3.828 13.844 35.590 1.00 87.62 108 LEU A C 1
ATOM 860 O O . LEU A 1 108 ? -3.301 13.921 34.475 1.00 87.62 108 LEU A O 1
ATOM 864 N N . MET A 1 109 ? -4.828 12.989 35.837 1.00 88.12 109 MET A N 1
ATOM 865 C CA . MET A 1 109 ? -5.385 12.106 34.807 1.00 88.12 109 MET A CA 1
ATOM 866 C C . MET A 1 109 ? -6.053 12.867 33.663 1.00 88.12 109 MET A C 1
ATOM 868 O O . MET A 1 109 ? -5.785 12.560 32.499 1.00 88.12 109 MET A O 1
ATOM 872 N N . ASN A 1 110 ? -6.871 13.874 33.961 1.00 85.56 110 ASN A N 1
ATOM 873 C CA . ASN A 1 110 ? -7.536 14.683 32.939 1.00 85.56 110 ASN A CA 1
ATOM 874 C C . ASN A 1 110 ? -6.523 15.434 32.066 1.00 85.56 110 ASN A C 1
ATOM 876 O O . ASN A 1 110 ? -6.619 15.407 30.833 1.00 85.56 110 ASN A O 1
ATOM 880 N N . ASN A 1 111 ? -5.504 16.036 32.685 1.00 86.69 111 ASN A N 1
ATOM 881 C CA . ASN A 1 111 ? -4.417 16.687 31.965 1.00 86.69 111 ASN A CA 1
ATOM 882 C C . ASN A 1 111 ? -3.683 15.679 31.064 1.00 86.69 111 ASN A C 1
ATOM 884 O O . ASN A 1 111 ? -3.507 15.911 29.867 1.00 86.69 111 ASN A O 1
ATOM 888 N N . ARG A 1 112 ? -3.353 14.487 31.577 1.00 88.25 112 ARG A N 1
ATOM 889 C CA . ARG A 1 112 ? -2.692 13.454 30.769 1.00 88.25 112 ARG A CA 1
ATOM 890 C C . ARG A 1 112 ? -3.541 12.988 29.590 1.00 88.25 112 ARG A C 1
ATOM 892 O O . ARG A 1 112 ? -3.009 12.855 28.489 1.00 88.25 112 ARG A O 1
ATOM 899 N N . GLN A 1 113 ? -4.842 12.776 29.781 1.00 85.94 113 GLN A N 1
ATOM 900 C CA . GLN A 1 113 ? -5.759 12.417 28.697 1.00 85.94 113 GLN A CA 1
ATOM 901 C C . GLN A 1 113 ? -5.800 13.497 27.608 1.00 85.94 113 GLN A C 1
ATOM 903 O O . GLN A 1 113 ? -5.824 13.170 26.419 1.00 85.94 113 GLN A O 1
ATOM 908 N N . LYS A 1 114 ? -5.748 14.779 27.990 1.00 85.38 114 LYS A N 1
ATOM 909 C CA . LYS A 1 114 ? -5.639 15.899 27.047 1.00 85.38 114 LYS A CA 1
ATOM 910 C C . LYS A 1 114 ? -4.340 15.832 26.238 1.00 85.38 114 LYS A C 1
ATOM 912 O O . LYS A 1 114 ? -4.385 15.938 25.014 1.00 85.38 114 LYS A O 1
ATOM 917 N N . LEU A 1 115 ? -3.201 15.583 26.889 1.00 84.88 115 LEU A N 1
ATOM 918 C CA . LEU A 1 115 ? -1.908 15.445 26.207 1.00 84.88 115 LEU A CA 1
ATOM 919 C C . LEU A 1 115 ? -1.869 14.241 25.251 1.00 84.88 115 LEU A C 1
ATOM 921 O O . LEU A 1 115 ? -1.305 14.342 24.165 1.00 84.88 115 LEU A O 1
ATOM 925 N N . VAL A 1 116 ? -2.507 13.122 25.608 1.00 83.88 116 VAL A N 1
ATOM 926 C CA . VAL A 1 116 ? -2.631 11.950 24.722 1.00 83.88 116 VAL A CA 1
ATOM 927 C C . VAL A 1 116 ? -3.456 12.287 23.478 1.00 83.88 116 VAL A C 1
ATOM 929 O O . VAL A 1 116 ? -3.029 11.979 22.368 1.00 83.88 116 VAL A O 1
ATOM 932 N N . LYS A 1 117 ? -4.596 12.975 23.636 1.00 82.69 117 LYS A N 1
ATOM 933 C CA . LYS A 1 117 ? -5.413 13.448 22.502 1.00 82.69 117 LYS A CA 1
ATOM 934 C C . LYS A 1 117 ? -4.635 14.419 21.600 1.00 82.69 117 LYS A C 1
ATOM 936 O O . LYS A 1 117 ? -4.757 14.358 20.376 1.00 82.69 117 LYS A O 1
ATOM 941 N N . LEU A 1 118 ? -3.800 15.285 22.181 1.00 79.88 118 LEU A N 1
ATOM 942 C CA . LEU A 1 118 ? -2.916 16.187 21.432 1.00 79.88 118 LEU A CA 1
ATOM 943 C C . LEU A 1 118 ? -1.822 15.425 20.662 1.00 79.88 118 LEU A C 1
ATOM 945 O O . LEU A 1 118 ? -1.543 15.747 19.509 1.00 79.88 118 LEU A O 1
ATOM 949 N N . ALA A 1 119 ? -1.220 14.401 21.271 1.00 81.50 119 ALA A N 1
ATOM 950 C CA . ALA A 1 119 ? -0.239 13.555 20.596 1.00 81.50 119 ALA A CA 1
ATOM 951 C C . ALA A 1 119 ? -0.861 12.753 19.442 1.00 81.50 119 ALA A C 1
ATOM 953 O O . ALA A 1 119 ? -0.232 12.625 18.398 1.00 81.50 119 ALA A O 1
ATOM 954 N N . ASP A 1 120 ? -2.078 12.231 19.606 1.00 77.62 120 ASP A N 1
ATOM 955 C CA . ASP A 1 120 ? -2.761 11.429 18.579 1.00 77.62 120 ASP A CA 1
ATOM 956 C C . ASP A 1 120 ? -3.225 12.273 17.378 1.00 77.62 120 ASP A C 1
ATOM 958 O O . ASP A 1 120 ? -3.108 11.863 16.225 1.00 77.62 120 ASP A O 1
ATOM 962 N N . SER A 1 121 ? -3.694 13.497 17.637 1.00 74.50 121 SER A N 1
ATOM 963 C CA . SER A 1 121 ? -4.154 14.426 16.593 1.00 74.50 121 SER A CA 1
ATOM 964 C C . SER A 1 121 ? -3.023 15.095 15.799 1.00 74.50 121 SER A C 1
ATOM 966 O O . SER A 1 121 ? -3.267 15.630 14.716 1.00 74.50 121 SER A O 1
ATOM 968 N N . SER A 1 122 ? -1.788 15.063 16.304 1.00 76.00 122 SER A N 1
ATOM 969 C CA . SER A 1 122 ? -0.633 15.727 15.698 1.00 76.00 122 SER A CA 1
ATOM 970 C C . SER A 1 122 ? 0.278 14.757 14.942 1.00 76.00 122 SER A C 1
ATOM 972 O O . SER A 1 122 ? 0.746 13.763 15.490 1.00 76.00 122 SER A O 1
ATOM 974 N N . GLU A 1 123 ? 0.661 15.103 13.707 1.00 76.25 123 GLU A N 1
ATOM 975 C CA . GLU A 1 123 ? 1.606 14.309 12.897 1.00 76.25 123 GLU A CA 1
ATOM 976 C C . GLU A 1 123 ? 2.992 14.134 13.546 1.00 76.25 123 GLU A C 1
ATOM 978 O O . GLU A 1 123 ? 3.710 13.180 13.244 1.00 76.25 123 GLU A O 1
ATOM 983 N N . LEU A 1 124 ? 3.389 15.057 14.429 1.00 77.88 124 LEU A N 1
ATOM 984 C CA . LEU A 1 124 ? 4.674 15.018 15.137 1.00 77.88 124 LEU A CA 1
ATOM 985 C C . LEU A 1 124 ? 4.570 14.335 16.515 1.00 77.88 124 LEU A C 1
ATOM 987 O O . LEU A 1 124 ? 5.583 14.193 17.207 1.00 77.88 124 LEU A O 1
ATOM 991 N N . GLY A 1 125 ? 3.371 13.885 16.900 1.00 84.00 125 GLY A N 1
ATOM 992 C CA . GLY A 1 125 ? 3.124 13.089 18.096 1.00 84.00 125 GLY A CA 1
ATOM 993 C C . GLY A 1 125 ? 3.532 13.781 19.397 1.00 84.00 125 GLY A C 1
ATOM 994 O O . GLY A 1 125 ? 3.334 14.983 19.583 1.00 84.00 125 GLY A O 1
ATOM 995 N N . TRP A 1 126 ? 4.175 13.015 20.283 1.00 82.88 126 TRP A N 1
ATOM 996 C CA . TRP A 1 126 ? 4.677 13.478 21.584 1.00 82.88 126 TRP A CA 1
ATOM 997 C C . TRP A 1 126 ? 5.662 14.654 21.503 1.00 82.88 126 TRP A C 1
ATOM 999 O O . TRP A 1 126 ? 5.742 15.420 22.454 1.00 82.88 126 TRP A O 1
ATOM 1009 N N . LYS A 1 127 ? 6.320 14.893 20.356 1.00 81.31 127 LYS A N 1
ATOM 1010 C CA . LYS A 1 127 ? 7.172 16.084 20.184 1.00 81.31 127 LYS A CA 1
ATOM 1011 C C . LYS A 1 127 ? 6.383 17.391 20.308 1.00 81.31 127 LYS A C 1
ATOM 1013 O O . LYS A 1 127 ? 6.932 18.397 20.732 1.00 81.31 127 LYS A O 1
ATOM 1018 N N . VAL A 1 128 ? 5.103 17.397 19.923 1.00 80.75 128 VAL A N 1
ATOM 1019 C CA . VAL A 1 128 ? 4.232 18.575 20.101 1.00 80.75 128 VAL A CA 1
ATOM 1020 C C . VAL A 1 128 ? 3.811 18.730 21.549 1.00 80.75 128 VAL A C 1
ATOM 1022 O O . VAL A 1 128 ? 3.710 19.852 22.034 1.00 80.75 128 VAL A O 1
ATOM 1025 N N . VAL A 1 129 ? 3.602 17.614 22.243 1.00 81.75 129 VAL A N 1
ATOM 1026 C CA . VAL A 1 129 ? 3.291 17.615 23.671 1.00 81.75 129 VAL A CA 1
ATOM 1027 C C . VAL A 1 129 ? 4.451 18.199 24.477 1.00 81.75 129 VAL A C 1
ATOM 1029 O O . VAL A 1 129 ? 4.203 19.033 25.340 1.00 81.75 129 VAL A O 1
ATOM 1032 N N . ASP A 1 130 ? 5.697 17.855 24.151 1.00 80.50 130 ASP A N 1
ATOM 1033 C CA . ASP A 1 130 ? 6.880 18.400 24.829 1.00 80.50 130 ASP A CA 1
ATOM 1034 C C . ASP A 1 130 ? 6.952 19.933 24.711 1.00 80.50 130 ASP A C 1
ATOM 1036 O O . ASP A 1 130 ? 7.151 20.631 25.708 1.00 80.50 130 ASP A O 1
ATOM 1040 N N . GLU A 1 131 ? 6.714 20.485 23.514 1.00 80.00 131 GLU A N 1
ATOM 1041 C CA . GLU A 1 131 ? 6.651 21.942 23.303 1.00 80.00 131 GLU A CA 1
ATOM 1042 C C . GLU A 1 131 ? 5.433 22.586 23.973 1.00 80.00 131 GLU A C 1
ATOM 1044 O O . GLU A 1 131 ? 5.502 23.733 24.426 1.00 80.00 131 GLU A O 1
ATOM 1049 N N . TYR A 1 132 ? 4.310 21.864 24.022 1.00 79.31 132 TYR A N 1
ATOM 1050 C CA . TYR A 1 132 ? 3.091 22.321 24.678 1.00 79.31 132 TYR A CA 1
ATOM 1051 C C . TYR A 1 132 ? 3.320 22.453 26.186 1.00 79.31 132 TYR A C 1
ATOM 1053 O O . TYR A 1 132 ? 3.015 23.501 26.750 1.00 79.31 132 TYR A O 1
ATOM 1061 N N . VAL A 1 133 ? 3.918 21.443 26.824 1.00 76.94 133 VAL A N 1
ATOM 1062 C CA . VAL A 1 133 ? 4.208 21.414 28.268 1.00 76.94 133 VAL A CA 1
ATOM 1063 C C . VAL A 1 133 ? 5.312 22.407 28.648 1.00 76.94 133 VAL A C 1
ATOM 1065 O O . VAL A 1 133 ? 5.213 23.041 29.692 1.00 76.94 133 VAL A O 1
ATOM 1068 N N . SER A 1 134 ? 6.313 22.616 27.787 1.00 70.81 134 SER A N 1
ATOM 1069 C CA . SER A 1 134 ? 7.460 23.498 28.073 1.00 70.81 134 SER A CA 1
ATOM 1070 C C . SER A 1 134 ? 7.130 24.999 28.124 1.00 70.81 134 SER A C 1
ATOM 1072 O O . SER A 1 134 ? 7.966 25.780 28.569 1.00 70.81 134 SER A O 1
ATOM 1074 N N . ASN A 1 135 ? 5.946 25.429 27.671 1.00 62.84 135 ASN A N 1
ATOM 1075 C CA . ASN A 1 135 ? 5.546 26.841 27.652 1.00 62.84 135 ASN A CA 1
ATOM 1076 C C . ASN A 1 135 ? 4.375 27.105 28.626 1.00 62.84 135 ASN A C 1
ATOM 1078 O O . ASN A 1 135 ? 3.229 26.836 28.262 1.00 62.84 135 ASN A O 1
ATOM 1082 N N . PRO A 1 136 ? 4.629 27.636 29.841 1.00 55.56 136 PRO A N 1
ATOM 1083 C CA . PRO A 1 136 ? 3.643 27.721 30.929 1.00 55.56 136 PRO A CA 1
ATOM 1084 C C . PRO A 1 136 ? 2.673 28.923 30.885 1.00 55.56 136 PRO A C 1
ATOM 1086 O O . PRO A 1 136 ? 2.077 29.252 31.904 1.00 55.56 136 PRO A O 1
ATOM 1089 N N . LEU A 1 137 ? 2.470 29.589 29.744 1.00 48.69 137 LEU A N 1
ATOM 1090 C CA . LEU A 1 137 ? 1.537 30.728 29.656 1.00 48.69 137 LEU A CA 1
ATOM 1091 C C . LEU A 1 137 ? 0.119 30.257 29.257 1.00 48.69 137 LEU A C 1
ATOM 1093 O O . LEU A 1 137 ? -0.035 29.506 28.291 1.00 48.69 137 LEU A O 1
ATOM 1097 N N . ALA A 1 138 ? -0.886 30.661 30.046 1.00 40.88 138 ALA A N 1
ATOM 1098 C CA . ALA A 1 138 ? -2.224 30.064 30.143 1.00 40.88 138 ALA A CA 1
ATOM 1099 C C . ALA A 1 138 ? -3.379 30.827 29.436 1.00 40.88 138 ALA A C 1
ATOM 1101 O O . ALA A 1 138 ? -3.205 31.953 28.979 1.00 40.88 138 ALA A O 1
ATOM 1102 N N . GLU A 1 139 ? -4.545 30.155 29.465 1.00 42.91 139 GLU A N 1
ATOM 1103 C CA . GLU A 1 139 ? -5.960 30.559 29.307 1.00 42.91 139 GLU A CA 1
ATOM 1104 C C . GLU A 1 139 ? -6.710 30.379 27.967 1.00 42.91 139 GLU A C 1
ATOM 1106 O O . GLU A 1 139 ? -6.192 30.525 26.863 1.00 42.91 139 GLU A O 1
ATOM 1111 N N . ASP A 1 140 ? -7.950 29.914 28.145 1.00 44.56 140 ASP A N 1
ATOM 1112 C CA . ASP A 1 140 ? -8.929 29.244 27.274 1.00 44.56 140 ASP A CA 1
ATOM 1113 C C . ASP A 1 140 ? -9.068 29.712 25.812 1.00 44.56 140 ASP A C 1
ATOM 1115 O O . ASP A 1 140 ? -9.169 28.864 24.921 1.00 44.56 140 ASP A O 1
ATOM 1119 N N . SER A 1 141 ? -9.008 31.013 25.521 1.00 44.53 141 SER A N 1
ATOM 1120 C CA . SER A 1 141 ? -9.051 31.537 24.141 1.00 44.53 141 SER A CA 1
ATOM 1121 C C . SER A 1 141 ? -7.735 31.339 23.363 1.00 44.53 141 SER A C 1
ATOM 1123 O O . SER A 1 141 ? -7.702 31.491 22.136 1.00 44.53 141 SER A O 1
ATOM 1125 N N . GLU A 1 142 ? -6.637 31.019 24.048 1.00 54.78 142 GLU A N 1
ATOM 1126 C CA . GLU A 1 142 ? -5.291 30.883 23.484 1.00 54.78 142 GLU A CA 1
ATOM 1127 C C . GLU A 1 142 ? -4.830 29.426 23.363 1.00 54.78 142 GLU A C 1
ATOM 1129 O O . GLU A 1 142 ? -3.729 29.178 22.866 1.00 54.78 142 GLU A O 1
ATOM 1134 N N . ASP A 1 143 ? -5.640 28.446 23.766 1.00 63.38 143 ASP A N 1
ATOM 1135 C CA . ASP A 1 143 ? -5.204 27.048 23.830 1.00 63.38 143 ASP A CA 1
ATOM 1136 C C . ASP A 1 143 ? -5.067 26.420 22.429 1.00 63.38 143 ASP A C 1
ATOM 1138 O O . ASP A 1 143 ? -4.090 25.725 22.143 1.00 63.38 143 ASP A O 1
ATOM 1142 N N . GLU A 1 144 ? -5.948 26.776 21.486 1.00 59.03 144 GLU A N 1
ATOM 1143 C CA . GLU A 1 144 ? -5.780 26.429 20.066 1.00 59.03 144 GLU A CA 1
ATOM 1144 C C . GLU A 1 144 ? -4.530 27.087 19.466 1.00 59.03 144 GLU A C 1
ATOM 1146 O O . GLU A 1 144 ? -3.751 26.457 18.744 1.00 59.03 144 GLU A O 1
ATOM 1151 N N . LYS A 1 145 ? -4.264 28.346 19.830 1.00 65.75 145 LYS A N 1
ATOM 1152 C CA . LYS A 1 145 ? -3.044 29.047 19.413 1.00 65.75 145 LYS A CA 1
ATOM 1153 C C . LYS A 1 145 ? -1.802 28.435 20.059 1.00 65.75 145 LYS A C 1
ATOM 1155 O O . LYS A 1 145 ? -0.765 28.361 19.406 1.00 65.75 145 LYS A O 1
ATOM 1160 N N . ARG A 1 146 ? -1.881 27.942 21.298 1.00 70.88 146 ARG A N 1
ATOM 1161 C CA . ARG A 1 146 ? -0.812 27.203 21.986 1.00 70.88 146 ARG A CA 1
ATOM 1162 C C . ARG A 1 146 ? -0.534 25.876 21.291 1.00 70.88 146 ARG A C 1
ATOM 1164 O O . ARG A 1 146 ? 0.631 25.590 21.030 1.00 70.88 146 ARG A O 1
ATOM 1171 N N . MET A 1 147 ? -1.565 25.125 20.903 1.00 68.81 147 MET A N 1
ATOM 1172 C CA . MET A 1 147 ? -1.411 23.905 20.102 1.00 68.81 147 MET A CA 1
ATOM 1173 C C . MET A 1 147 ? -0.749 24.201 18.750 1.00 68.81 147 MET A C 1
ATOM 1175 O O . MET A 1 147 ? 0.226 23.546 18.388 1.00 68.81 147 MET A O 1
ATOM 1179 N N . ASN A 1 148 ? -1.192 25.246 18.046 1.00 69.81 148 ASN A N 1
ATOM 1180 C CA . ASN A 1 148 ? -0.599 25.660 16.772 1.00 69.81 148 ASN A CA 1
ATOM 1181 C C . ASN A 1 148 ? 0.851 26.155 16.925 1.00 69.81 148 ASN A C 1
ATOM 1183 O O . ASN A 1 148 ? 1.705 25.850 16.089 1.00 69.81 148 ASN A O 1
ATOM 1187 N N . ARG A 1 149 ? 1.172 26.887 18.000 1.00 75.19 149 ARG A N 1
ATOM 1188 C CA . ARG A 1 149 ? 2.543 27.315 18.332 1.00 75.19 149 ARG A CA 1
ATOM 1189 C C . ARG A 1 149 ? 3.439 26.117 18.640 1.00 75.19 149 ARG A C 1
ATOM 1191 O O . ARG A 1 149 ? 4.514 26.023 18.054 1.00 75.19 149 ARG A O 1
ATOM 1198 N N . ALA A 1 150 ? 2.982 25.192 19.482 1.00 74.75 150 ALA A N 1
ATOM 1199 C CA . ALA A 1 150 ? 3.696 23.964 19.822 1.00 74.75 150 ALA A CA 1
ATOM 1200 C C . ALA A 1 150 ? 3.935 23.089 18.581 1.00 74.75 150 ALA A C 1
ATOM 1202 O O . ALA A 1 150 ? 5.053 22.627 18.354 1.00 74.75 150 ALA A O 1
ATOM 1203 N N . PHE A 1 151 ? 2.927 22.943 17.714 1.00 71.12 151 PHE A N 1
ATOM 1204 C CA . PHE A 1 151 ? 3.046 22.229 16.443 1.00 71.12 151 PHE A CA 1
ATOM 1205 C C . PHE A 1 151 ? 4.091 22.877 15.529 1.00 71.12 151 PHE A C 1
ATOM 1207 O O . PHE A 1 151 ? 5.000 22.209 15.033 1.00 71.12 151 PHE A O 1
ATOM 1214 N N . ASN A 1 152 ? 4.011 24.196 15.339 1.00 74.62 152 ASN A N 1
ATOM 1215 C CA . ASN A 1 152 ? 4.951 24.936 14.502 1.00 74.62 152 ASN A CA 1
ATOM 1216 C C . ASN A 1 152 ? 6.379 24.921 15.070 1.00 74.62 152 ASN A C 1
ATOM 1218 O O . ASN A 1 152 ? 7.333 24.798 14.299 1.00 74.62 152 ASN A O 1
ATOM 1222 N N . ALA A 1 153 ? 6.545 25.006 16.392 1.00 75.06 153 ALA A N 1
ATOM 1223 C CA . ALA A 1 153 ? 7.836 24.922 17.072 1.00 75.06 153 ALA A CA 1
ATOM 1224 C C . ALA A 1 153 ? 8.464 23.527 16.926 1.00 75.06 153 ALA A C 1
ATOM 1226 O O . ALA A 1 153 ? 9.612 23.419 16.485 1.00 75.06 153 ALA A O 1
ATOM 1227 N N . ALA A 1 154 ? 7.694 22.464 17.175 1.00 73.50 154 ALA A N 1
ATOM 1228 C CA . ALA A 1 154 ? 8.132 21.087 16.969 1.00 73.50 154 ALA A CA 1
ATOM 1229 C C . ALA A 1 154 ? 8.511 20.835 15.499 1.00 73.50 154 ALA A C 1
ATOM 1231 O O . ALA A 1 154 ? 9.547 20.235 15.208 1.00 73.50 154 ALA A O 1
ATOM 1232 N N . ASN A 1 155 ? 7.730 21.362 14.550 1.00 74.19 155 ASN A N 1
ATOM 1233 C CA . ASN A 1 155 ? 8.013 21.232 13.120 1.00 74.19 155 ASN A CA 1
ATOM 1234 C C . ASN A 1 155 ? 9.292 21.988 12.716 1.00 74.19 155 ASN A C 1
ATOM 1236 O O . ASN A 1 155 ? 10.091 21.483 11.928 1.00 74.19 155 ASN A O 1
ATOM 1240 N N . ARG A 1 156 ? 9.539 23.175 13.289 1.00 76.00 156 ARG A N 1
ATOM 1241 C CA . ARG A 1 156 ? 10.796 23.922 13.102 1.00 76.00 156 ARG A CA 1
ATOM 1242 C C . ARG A 1 156 ? 11.995 23.156 13.661 1.00 76.00 156 ARG A C 1
ATOM 1244 O O . ARG A 1 156 ? 12.999 23.065 12.958 1.00 76.00 156 ARG A O 1
ATOM 1251 N N . LYS A 1 157 ? 11.888 22.560 14.856 1.00 78.31 157 LYS A N 1
ATOM 1252 C CA . LYS A 1 157 ? 12.954 21.731 15.450 1.00 78.31 157 LYS A CA 1
ATOM 1253 C C . LYS A 1 157 ? 13.248 20.494 14.600 1.00 78.31 157 LYS A C 1
ATOM 1255 O O . LYS A 1 157 ? 14.400 20.269 14.254 1.00 78.31 157 LYS A O 1
ATOM 1260 N N . VAL A 1 158 ? 12.223 19.780 14.128 1.00 72.56 158 VAL A N 1
ATOM 1261 C CA . VAL A 1 158 ? 12.393 18.626 13.222 1.00 72.56 158 VAL A CA 1
ATOM 1262 C C . VAL A 1 158 ? 13.008 19.029 11.875 1.00 72.56 158 VAL A C 1
ATOM 1264 O O . VAL A 1 158 ? 13.850 18.308 11.340 1.00 72.56 158 VAL A O 1
ATOM 1267 N N . LYS A 1 159 ? 12.631 20.181 11.307 1.00 74.25 159 LYS A N 1
ATOM 1268 C CA . LYS A 1 159 ? 13.248 20.704 10.073 1.00 74.25 159 LYS A CA 1
ATOM 1269 C C . LYS A 1 159 ? 14.703 21.134 10.293 1.00 74.25 159 LYS A C 1
ATOM 1271 O O . LYS A 1 159 ? 15.543 20.871 9.438 1.00 74.25 159 LYS A O 1
ATOM 1276 N N . ALA A 1 160 ? 15.017 21.740 11.436 1.00 68.69 160 ALA A N 1
ATOM 1277 C CA . ALA A 1 160 ? 16.381 22.111 11.806 1.00 68.69 160 ALA A CA 1
ATOM 1278 C C . ALA A 1 160 ? 17.267 20.880 12.077 1.00 68.69 160 ALA A C 1
ATOM 1280 O O . ALA A 1 160 ? 18.421 20.868 11.657 1.00 68.69 160 ALA A O 1
ATOM 1281 N N . GLU A 1 161 ? 16.726 19.828 12.700 1.00 64.31 161 GLU A N 1
ATOM 1282 C CA . GLU A 1 161 ? 17.387 18.525 12.878 1.00 64.31 161 GLU A CA 1
ATOM 1283 C C . GLU A 1 161 ? 17.671 17.850 11.527 1.00 64.31 161 GLU A C 1
ATOM 1285 O O . GLU A 1 161 ? 18.781 17.371 11.301 1.00 64.31 161 GLU A O 1
ATOM 1290 N N . LYS A 1 162 ? 16.714 17.889 10.585 1.00 57.91 162 LYS A N 1
ATOM 1291 C CA . LYS A 1 162 ? 16.902 17.387 9.209 1.00 57.91 162 LYS A CA 1
ATOM 1292 C C . LYS A 1 162 ? 17.965 18.158 8.423 1.00 57.91 162 LYS A C 1
ATOM 1294 O O . LYS A 1 162 ? 18.654 17.560 7.602 1.00 57.91 162 LYS A O 1
ATOM 1299 N N . ASN A 1 163 ? 18.119 19.455 8.684 1.00 48.56 163 ASN A N 1
ATOM 1300 C CA . ASN A 1 163 ? 19.116 20.297 8.019 1.00 48.56 163 ASN A CA 1
ATOM 1301 C C . ASN A 1 163 ? 20.508 20.239 8.678 1.00 48.56 163 ASN A C 1
ATOM 1303 O O . ASN A 1 163 ? 21.472 20.705 8.076 1.00 48.56 163 ASN A O 1
ATOM 1307 N N . LYS A 1 164 ? 20.637 19.671 9.888 1.00 45.72 164 LYS A N 1
ATOM 1308 C CA . LYS A 1 164 ? 21.908 19.575 10.634 1.00 45.72 164 LYS A CA 1
ATOM 1309 C C . LYS A 1 164 ? 22.600 18.208 10.571 1.00 45.72 164 LYS A C 1
ATOM 1311 O O . LYS A 1 164 ? 23.707 18.092 11.086 1.00 45.72 164 LYS A O 1
ATOM 1316 N N . SER A 1 165 ? 22.023 17.179 9.948 1.00 30.50 165 SER A N 1
ATOM 1317 C CA . SER A 1 165 ? 22.699 15.876 9.848 1.00 30.50 165 SER A CA 1
ATOM 1318 C C . SER A 1 165 ? 23.592 15.768 8.600 1.00 30.50 165 SER A C 1
ATOM 1320 O O . SER A 1 165 ? 23.073 15.855 7.480 1.00 30.50 165 SER A O 1
ATOM 1322 N N . PRO A 1 166 ? 24.893 15.452 8.742 1.00 38.09 166 PRO A N 1
ATOM 1323 C CA . PRO A 1 166 ? 25.649 14.797 7.685 1.00 38.09 166 PRO A CA 1
ATOM 1324 C C . PRO A 1 166 ? 24.993 13.446 7.365 1.00 38.09 166 PRO A C 1
ATOM 1326 O O . PRO A 1 166 ? 24.499 12.748 8.248 1.00 38.09 166 PRO A O 1
ATOM 1329 N N . ARG A 1 167 ? 24.975 13.108 6.074 1.00 41.50 167 ARG A N 1
ATOM 1330 C CA . ARG A 1 167 ? 24.467 11.868 5.461 1.00 41.50 167 ARG A CA 1
ATOM 1331 C C . ARG A 1 167 ? 24.518 10.632 6.381 1.00 41.50 167 ARG A C 1
ATOM 1333 O O . ARG A 1 167 ? 25.596 10.149 6.701 1.00 41.50 167 ARG A O 1
ATOM 1340 N N . GLY A 1 168 ? 23.354 10.041 6.666 1.00 32.97 168 GLY A N 1
ATOM 1341 C CA . GLY A 1 168 ? 23.259 8.709 7.275 1.00 32.97 168 GLY A CA 1
ATOM 1342 C C . GLY A 1 168 ? 21.876 8.399 7.846 1.00 32.97 168 GLY A C 1
ATOM 1343 O O . GLY A 1 168 ? 21.679 8.469 9.050 1.00 32.97 168 GLY A O 1
ATOM 1344 N N . HIS A 1 169 ? 20.900 8.077 6.993 1.00 35.25 169 HIS A N 1
ATOM 1345 C CA . HIS A 1 169 ? 19.590 7.604 7.451 1.00 35.25 169 HIS A CA 1
ATOM 1346 C C . HIS A 1 169 ? 19.648 6.112 7.803 1.00 35.25 169 HIS A C 1
ATOM 1348 O O . HIS A 1 169 ? 19.811 5.277 6.915 1.00 35.25 169 HIS A O 1
ATOM 1354 N N . ASN A 1 170 ? 19.438 5.801 9.084 1.00 29.59 170 ASN A N 1
ATOM 1355 C CA . ASN A 1 170 ? 18.864 4.535 9.530 1.00 29.59 170 ASN A CA 1
ATOM 1356 C C . ASN A 1 170 ? 17.337 4.654 9.418 1.00 29.59 170 ASN A C 1
ATOM 1358 O O . ASN A 1 170 ? 16.706 5.397 10.171 1.00 29.59 170 ASN A O 1
ATOM 1362 N N . ALA A 1 171 ? 16.753 3.943 8.455 1.00 34.00 171 ALA A N 1
ATOM 1363 C CA . ALA A 1 171 ? 15.326 3.656 8.430 1.00 34.00 171 ALA A CA 1
ATOM 1364 C C . ALA A 1 171 ? 15.033 2.451 9.342 1.00 34.00 171 ALA A C 1
ATOM 1366 O O . ALA A 1 171 ? 15.891 1.605 9.575 1.00 34.00 171 ALA A O 1
ATOM 1367 N N . HIS A 1 172 ? 13.818 2.423 9.882 1.00 32.16 172 HIS A N 1
ATOM 1368 C CA . HIS A 1 172 ? 13.265 1.413 10.783 1.00 32.16 172 HIS A CA 1
ATOM 1369 C C . HIS A 1 172 ? 13.691 -0.038 10.479 1.00 32.16 172 HIS A C 1
ATOM 1371 O O . HIS A 1 172 ? 13.562 -0.517 9.355 1.00 32.16 172 HIS A O 1
ATOM 1377 N N . LEU A 1 173 ? 14.146 -0.730 11.528 1.00 30.89 173 LEU A N 1
ATOM 1378 C CA . LEU A 1 173 ? 14.665 -2.097 11.519 1.00 30.89 173 LEU A CA 1
ATOM 1379 C C . LEU A 1 173 ? 13.614 -3.141 11.099 1.00 30.89 173 LEU A C 1
ATOM 1381 O O . LEU A 1 173 ? 12.848 -3.644 11.918 1.00 30.89 173 LEU A O 1
ATOM 1385 N N . ILE A 1 174 ? 13.669 -3.538 9.831 1.00 35.31 174 ILE A N 1
ATOM 1386 C CA . IL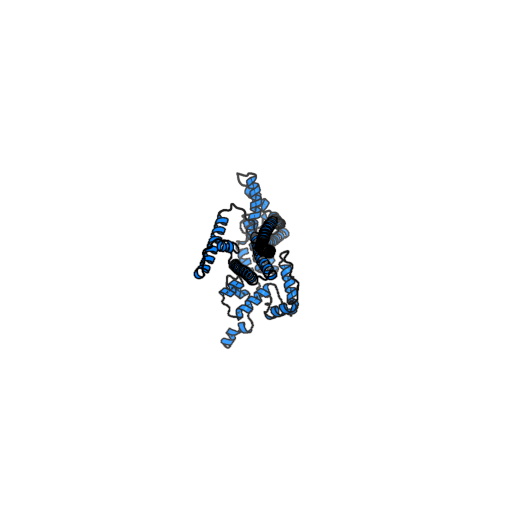E A 1 174 ? 13.727 -4.962 9.467 1.00 35.31 174 ILE A CA 1
ATOM 1387 C C . ILE A 1 174 ? 15.127 -5.443 9.907 1.00 35.31 174 ILE A C 1
ATOM 1389 O O . ILE A 1 174 ? 16.057 -4.632 9.857 1.00 35.31 174 ILE A O 1
ATOM 1393 N N . PRO A 1 175 ? 15.328 -6.689 10.386 1.00 34.56 175 PRO A N 1
ATOM 1394 C CA . PRO A 1 175 ? 16.655 -7.159 10.777 1.00 34.56 175 PRO A CA 1
ATOM 1395 C C . PRO A 1 175 ? 17.655 -6.846 9.662 1.00 34.56 175 PRO A C 1
ATOM 1397 O O . PRO A 1 175 ? 17.489 -7.331 8.543 1.00 34.56 175 PRO A O 1
ATOM 1400 N N . MET A 1 176 ? 18.653 -6.003 9.954 1.00 35.22 176 MET A N 1
ATOM 1401 C CA . MET A 1 176 ? 19.648 -5.549 8.973 1.00 35.22 176 MET A CA 1
ATOM 1402 C C . MET A 1 176 ? 20.290 -6.731 8.247 1.00 35.22 176 MET A C 1
ATOM 1404 O O . MET A 1 176 ? 20.563 -6.614 7.066 1.00 35.22 176 MET A O 1
ATOM 1408 N N . HIS A 1 177 ? 20.423 -7.887 8.902 1.00 39.47 177 HIS A N 1
ATOM 1409 C CA . HIS A 1 177 ? 20.883 -9.121 8.267 1.00 39.47 177 HIS A CA 1
ATOM 1410 C C . HIS A 1 177 ? 19.999 -9.571 7.094 1.00 39.47 177 HIS A C 1
ATOM 1412 O O . HIS A 1 177 ? 20.522 -9.775 6.013 1.00 39.47 177 HIS A O 1
ATOM 1418 N N . ALA A 1 178 ? 18.670 -9.608 7.231 1.00 40.12 178 ALA A N 1
ATOM 1419 C CA . ALA A 1 178 ? 17.784 -10.053 6.148 1.00 40.12 178 ALA A CA 1
ATOM 1420 C C . ALA A 1 178 ? 17.713 -9.052 4.976 1.00 40.12 178 ALA A C 1
ATOM 1422 O O . ALA A 1 178 ? 17.573 -9.445 3.820 1.00 40.12 178 ALA A O 1
ATOM 1423 N N . LEU A 1 179 ? 17.810 -7.752 5.273 1.00 38.31 179 LEU A N 1
ATOM 1424 C CA . LEU A 1 179 ? 17.868 -6.688 4.264 1.00 38.31 179 LEU A CA 1
ATOM 1425 C C . LEU A 1 179 ? 19.214 -6.691 3.537 1.00 38.31 179 LEU A C 1
ATOM 1427 O O . LEU A 1 179 ? 19.244 -6.579 2.317 1.00 38.31 179 LEU A O 1
ATOM 1431 N N . ILE A 1 180 ? 20.312 -6.862 4.278 1.00 50.38 180 ILE A N 1
ATOM 1432 C CA . ILE A 1 180 ? 21.649 -7.035 3.714 1.00 50.38 180 ILE A CA 1
ATOM 1433 C C . ILE A 1 180 ? 21.664 -8.281 2.836 1.00 50.38 180 ILE A C 1
ATOM 1435 O O . ILE A 1 180 ? 22.101 -8.137 1.709 1.00 50.38 180 ILE A O 1
ATOM 1439 N N . ASP A 1 181 ? 21.102 -9.413 3.273 1.00 51.38 181 ASP A N 1
ATOM 1440 C CA . ASP A 1 181 ? 21.060 -10.675 2.520 1.00 51.38 181 ASP A CA 1
ATOM 1441 C C . ASP A 1 181 ? 20.236 -10.570 1.228 1.00 51.38 181 ASP A C 1
ATOM 1443 O O . ASP A 1 181 ? 20.668 -11.011 0.168 1.00 51.38 181 ASP A O 1
ATOM 1447 N N . ILE A 1 182 ? 19.058 -9.938 1.257 1.00 53.47 182 ILE A N 1
ATOM 1448 C CA . ILE A 1 182 ? 18.254 -9.728 0.040 1.00 53.47 182 ILE A CA 1
ATOM 1449 C C . ILE A 1 182 ? 18.950 -8.743 -0.906 1.00 53.47 182 ILE A C 1
ATOM 1451 O O . ILE A 1 182 ? 18.953 -8.946 -2.122 1.00 53.47 182 ILE A O 1
ATOM 1455 N N . LEU A 1 183 ? 19.542 -7.670 -0.377 1.00 52.59 183 LEU A N 1
ATOM 1456 C CA . LEU A 1 183 ? 20.249 -6.677 -1.183 1.00 52.59 183 LEU A CA 1
ATOM 1457 C C . LEU A 1 183 ? 21.560 -7.229 -1.744 1.00 52.59 183 LEU A C 1
ATOM 1459 O O . LEU A 1 183 ? 21.884 -6.913 -2.889 1.00 52.59 183 LEU A O 1
ATOM 1463 N N . THR A 1 184 ? 22.287 -8.072 -1.005 1.00 57.00 184 THR A N 1
ATOM 1464 C CA . THR A 1 184 ? 23.472 -8.776 -1.505 1.00 57.00 184 THR A CA 1
ATOM 1465 C C . THR A 1 184 ? 23.080 -9.787 -2.571 1.00 57.00 184 THR A C 1
ATOM 1467 O O . THR A 1 184 ? 23.623 -9.717 -3.667 1.00 57.00 184 THR A O 1
ATOM 1470 N N . LEU A 1 185 ? 22.062 -10.618 -2.337 1.00 58.66 185 LEU A N 1
ATOM 1471 C CA . LEU A 1 185 ? 21.555 -11.554 -3.344 1.00 58.66 185 LEU A CA 1
ATOM 1472 C C . LEU A 1 185 ? 21.092 -10.837 -4.620 1.00 58.66 185 LEU A C 1
ATOM 1474 O O . LEU A 1 185 ? 21.360 -11.305 -5.724 1.00 58.66 185 LEU A O 1
ATOM 1478 N N . ASN A 1 186 ? 20.428 -9.684 -4.496 1.00 59.97 186 ASN A N 1
ATOM 1479 C CA . ASN A 1 186 ? 19.941 -8.929 -5.650 1.00 59.97 186 ASN A CA 1
ATOM 1480 C C . ASN A 1 186 ? 21.075 -8.229 -6.418 1.00 59.97 186 ASN A C 1
ATOM 1482 O O . ASN A 1 186 ? 21.092 -8.284 -7.649 1.00 59.97 186 ASN A O 1
ATOM 1486 N N . THR A 1 187 ? 22.025 -7.597 -5.722 1.00 58.69 187 THR A N 1
ATOM 1487 C CA . THR A 1 187 ? 23.193 -6.948 -6.356 1.00 58.69 187 THR A CA 1
ATOM 1488 C C . THR A 1 187 ? 24.096 -7.961 -7.054 1.00 58.69 187 THR A C 1
ATOM 1490 O O . THR A 1 187 ? 24.534 -7.684 -8.172 1.00 58.69 187 THR A O 1
ATOM 1493 N N . ASP A 1 188 ? 24.326 -9.127 -6.445 1.00 67.19 188 ASP A N 1
ATOM 1494 C CA . ASP A 1 188 ? 25.097 -10.212 -7.060 1.00 67.19 188 ASP A CA 1
ATOM 1495 C C . ASP A 1 188 ? 24.333 -10.826 -8.231 1.00 67.19 188 ASP A C 1
ATOM 1497 O O . ASP A 1 188 ? 24.901 -11.046 -9.293 1.00 67.19 188 ASP A O 1
ATOM 1501 N N . SER A 1 189 ? 23.013 -11.002 -8.109 1.00 69.56 189 SER A N 1
ATOM 1502 C CA . SER A 1 189 ? 22.217 -11.582 -9.196 1.00 69.56 189 SER A CA 1
ATOM 1503 C C . SER A 1 189 ? 22.159 -10.744 -10.475 1.00 69.56 189 SER A C 1
ATOM 1505 O O . SER A 1 189 ? 21.871 -11.290 -11.535 1.00 69.56 189 SER A O 1
ATOM 1507 N N . LEU A 1 190 ? 22.406 -9.433 -10.388 1.00 78.31 190 LEU A N 1
ATOM 1508 C CA . LEU A 1 190 ? 22.482 -8.533 -11.545 1.00 78.31 190 LEU A CA 1
ATOM 1509 C C . LEU A 1 190 ? 23.928 -8.213 -11.952 1.00 78.31 190 LEU A C 1
ATOM 1511 O O . LEU A 1 190 ? 24.130 -7.448 -12.902 1.00 78.31 190 LEU A O 1
ATOM 1515 N N . ASN A 1 191 ? 24.918 -8.756 -11.230 1.00 82.00 191 ASN A N 1
ATOM 1516 C CA . ASN A 1 191 ? 26.328 -8.365 -11.298 1.00 82.00 191 ASN A CA 1
ATOM 1517 C C . ASN A 1 191 ? 26.530 -6.843 -11.164 1.00 82.00 191 ASN A C 1
ATOM 1519 O O . ASN A 1 191 ? 27.462 -6.272 -11.725 1.00 82.00 191 ASN A O 1
ATOM 1523 N N . LEU A 1 192 ? 25.646 -6.158 -10.426 1.00 84.81 192 LEU A N 1
ATOM 1524 C CA . LEU A 1 192 ? 25.648 -4.695 -10.352 1.00 84.81 192 LEU A CA 1
ATOM 1525 C C . LEU A 1 192 ? 26.885 -4.175 -9.617 1.00 84.81 192 LEU A C 1
ATOM 1527 O O . LEU A 1 192 ? 27.451 -3.164 -10.016 1.00 84.81 192 LEU A O 1
ATOM 1531 N N . ARG A 1 193 ? 27.329 -4.879 -8.568 1.00 84.50 193 ARG A N 1
ATOM 1532 C CA . ARG A 1 193 ? 28.577 -4.554 -7.862 1.00 84.50 193 ARG A CA 1
ATOM 1533 C C . ARG A 1 193 ? 29.776 -4.592 -8.798 1.00 84.50 193 ARG A C 1
ATOM 1535 O O . ARG A 1 193 ? 30.549 -3.641 -8.833 1.00 84.50 193 ARG A O 1
ATOM 1542 N N . GLN A 1 194 ? 29.888 -5.667 -9.572 1.00 85.19 194 GLN A N 1
ATOM 1543 C CA . GLN A 1 194 ? 30.961 -5.839 -10.540 1.00 85.19 194 GLN A CA 1
ATOM 1544 C C . GLN A 1 194 ? 30.926 -4.728 -11.597 1.00 85.19 194 GLN A C 1
ATOM 1546 O O . GLN A 1 194 ? 31.932 -4.064 -11.813 1.00 85.19 194 GLN A O 1
ATOM 1551 N N . HIS A 1 195 ? 29.749 -4.441 -12.154 1.00 86.25 195 HIS A N 1
ATOM 1552 C CA . HIS A 1 195 ? 29.584 -3.375 -13.138 1.00 86.25 195 HIS A CA 1
ATOM 1553 C C . HIS A 1 195 ? 29.946 -1.983 -12.584 1.00 86.25 195 HIS A C 1
ATOM 1555 O O . HIS A 1 195 ? 30.682 -1.235 -13.218 1.00 86.25 195 HIS A O 1
ATOM 1561 N N . VAL A 1 196 ? 29.493 -1.632 -11.373 1.00 87.31 196 VAL A N 1
ATOM 1562 C CA . VAL A 1 196 ? 29.842 -0.345 -10.740 1.00 87.31 196 VAL A CA 1
ATOM 1563 C C . VAL A 1 196 ? 31.348 -0.251 -10.480 1.00 87.31 196 VAL A C 1
ATOM 1565 O O . VAL A 1 196 ? 31.936 0.808 -10.694 1.00 87.31 196 VAL A O 1
ATOM 1568 N N . ARG A 1 197 ? 31.993 -1.348 -10.067 1.00 85.94 197 ARG A N 1
ATOM 1569 C CA . ARG A 1 197 ? 33.454 -1.401 -9.911 1.00 85.94 197 ARG A CA 1
ATOM 1570 C C . ARG A 1 197 ? 34.177 -1.220 -11.243 1.00 85.94 197 ARG A C 1
ATOM 1572 O O . ARG A 1 197 ? 35.147 -0.474 -11.282 1.00 85.94 197 ARG A O 1
ATOM 1579 N N . GLU A 1 198 ? 33.706 -1.845 -12.320 1.00 86.31 198 GLU A N 1
ATOM 1580 C CA . GLU A 1 198 ? 34.258 -1.684 -13.672 1.00 86.31 198 GLU A CA 1
ATOM 1581 C C . GLU A 1 198 ? 34.126 -0.244 -14.179 1.00 86.31 198 GLU A C 1
ATOM 1583 O O . GLU A 1 198 ? 35.081 0.304 -14.725 1.00 86.31 198 GLU A O 1
ATOM 1588 N N . GLU A 1 199 ? 32.986 0.411 -13.950 1.00 86.88 199 GLU A N 1
ATOM 1589 C CA . GLU A 1 199 ? 32.804 1.826 -14.296 1.00 86.88 199 GLU A CA 1
ATOM 1590 C C . GLU A 1 199 ? 33.729 2.743 -13.486 1.00 86.88 199 GLU A C 1
ATOM 1592 O O . GLU A 1 199 ? 34.343 3.657 -14.036 1.00 86.88 199 GLU A O 1
ATOM 1597 N N . VAL A 1 200 ? 33.904 2.478 -12.187 1.00 86.00 200 VAL A N 1
ATOM 1598 C CA . VAL A 1 200 ? 34.873 3.211 -11.356 1.00 86.00 200 VAL A CA 1
ATOM 1599 C C . VAL A 1 200 ? 36.308 2.937 -11.817 1.00 86.00 200 VAL A C 1
ATOM 1601 O O . VAL A 1 200 ? 37.120 3.862 -11.846 1.00 86.00 200 VAL A O 1
ATOM 1604 N N . ALA A 1 201 ? 36.613 1.711 -12.252 1.00 84.19 201 ALA A N 1
ATOM 1605 C CA . ALA A 1 201 ? 37.922 1.320 -12.771 1.00 84.19 201 ALA A CA 1
ATOM 1606 C C . ALA A 1 201 ? 38.308 2.057 -14.067 1.00 84.19 201 ALA A C 1
ATOM 1608 O O . ALA A 1 201 ? 39.491 2.249 -14.338 1.00 84.19 201 ALA A O 1
ATOM 1609 N N . LYS A 1 202 ? 37.327 2.533 -14.846 1.00 85.81 202 LYS A N 1
ATOM 1610 C CA . LYS A 1 202 ? 37.565 3.375 -16.034 1.00 85.81 202 LYS A CA 1
ATOM 1611 C C . LYS A 1 202 ? 38.014 4.800 -15.682 1.00 85.81 202 LYS A C 1
ATOM 1613 O O . LYS A 1 202 ? 38.447 5.542 -16.564 1.00 85.81 202 LYS A O 1
ATOM 1618 N N . THR A 1 203 ? 37.909 5.217 -14.419 1.00 82.62 203 THR A N 1
ATOM 1619 C CA . THR A 1 203 ? 38.302 6.565 -13.986 1.00 82.62 203 THR A CA 1
ATOM 1620 C C . THR A 1 203 ? 39.811 6.663 -13.731 1.00 82.62 203 THR A C 1
ATOM 1622 O O . THR A 1 203 ? 40.440 5.735 -13.237 1.00 82.62 203 THR A O 1
ATOM 1625 N N . ARG A 1 204 ? 40.423 7.813 -14.052 1.00 75.00 204 ARG A N 1
ATOM 1626 C CA . ARG A 1 204 ? 41.887 8.013 -13.948 1.00 75.00 204 ARG A CA 1
ATOM 1627 C C . ARG A 1 204 ? 42.426 8.124 -12.510 1.00 75.00 204 ARG A C 1
ATOM 1629 O O . ARG A 1 204 ? 43.638 8.107 -12.325 1.00 75.00 204 ARG A O 1
ATOM 1636 N N . HIS A 1 205 ? 41.564 8.266 -11.503 1.00 73.25 205 HIS A N 1
ATOM 1637 C CA . HIS A 1 205 ? 41.956 8.537 -10.115 1.00 73.25 205 HIS A CA 1
ATOM 1638 C C . HIS A 1 205 ? 41.227 7.599 -9.150 1.00 73.25 205 HIS A C 1
ATOM 1640 O O . HIS A 1 205 ? 40.191 7.956 -8.593 1.00 73.25 205 HIS A O 1
ATOM 1646 N N . ILE A 1 206 ? 41.772 6.400 -8.949 1.00 77.88 206 ILE A N 1
ATOM 1647 C CA . ILE A 1 206 ? 41.197 5.379 -8.067 1.00 77.88 206 ILE A CA 1
ATOM 1648 C C . ILE A 1 206 ? 42.032 5.293 -6.790 1.00 77.88 206 ILE A C 1
ATOM 1650 O O . ILE A 1 206 ? 43.259 5.296 -6.833 1.00 77.88 206 ILE A O 1
ATOM 1654 N N . ASN A 1 207 ? 41.356 5.221 -5.647 1.00 83.31 207 ASN A N 1
ATOM 1655 C CA . ASN A 1 207 ? 41.952 4.897 -4.354 1.00 83.31 207 ASN A CA 1
ATOM 1656 C C . ASN A 1 207 ? 41.025 3.938 -3.588 1.00 83.31 207 ASN A C 1
ATOM 1658 O O . ASN A 1 207 ? 39.846 3.804 -3.931 1.00 83.31 207 ASN A O 1
ATOM 1662 N N . ASP A 1 208 ? 41.531 3.311 -2.525 1.00 81.56 208 ASP A N 1
ATOM 1663 C CA . ASP A 1 208 ? 40.778 2.319 -1.737 1.00 81.56 208 ASP A CA 1
ATOM 1664 C C . ASP A 1 208 ? 39.466 2.878 -1.175 1.00 81.56 208 ASP A C 1
ATOM 1666 O O . ASP A 1 208 ? 38.459 2.179 -1.058 1.00 81.56 208 ASP A O 1
ATOM 1670 N N . ARG A 1 209 ? 39.434 4.181 -0.880 1.00 85.31 209 ARG A N 1
ATOM 1671 C CA . ARG A 1 209 ? 38.215 4.861 -0.436 1.00 85.31 209 ARG A CA 1
ATOM 1672 C C . ARG A 1 209 ? 37.147 4.882 -1.532 1.00 85.31 209 ARG A C 1
ATOM 1674 O O . ARG A 1 209 ? 35.980 4.655 -1.224 1.00 85.31 209 ARG A O 1
ATOM 1681 N N . LEU A 1 210 ? 37.509 5.163 -2.781 1.00 83.06 210 LEU A N 1
ATOM 1682 C CA . LEU A 1 210 ? 36.578 5.173 -3.913 1.00 83.06 210 LEU A CA 1
ATOM 1683 C C . LEU A 1 210 ? 36.092 3.760 -4.259 1.00 83.06 210 LEU A C 1
ATOM 1685 O O . LEU A 1 210 ? 34.910 3.595 -4.556 1.00 83.06 210 LEU A O 1
ATOM 1689 N N . LEU A 1 211 ? 36.947 2.742 -4.118 1.00 80.94 211 LEU A N 1
ATOM 1690 C CA . LEU A 1 211 ? 36.543 1.339 -4.258 1.00 80.94 211 LEU A CA 1
ATOM 1691 C C . LEU A 1 211 ? 35.529 0.933 -3.177 1.00 80.94 211 LEU A C 1
ATOM 1693 O O . LEU A 1 211 ? 34.463 0.417 -3.507 1.00 80.94 211 LEU A O 1
ATOM 1697 N N . ASN A 1 212 ? 35.768 1.279 -1.911 1.00 82.50 212 ASN A N 1
ATOM 1698 C CA . ASN A 1 212 ? 34.800 1.034 -0.832 1.00 82.50 212 ASN A CA 1
ATOM 1699 C C . ASN A 1 212 ? 33.476 1.799 -1.033 1.00 82.50 212 ASN A C 1
ATOM 1701 O O . ASN A 1 212 ? 32.394 1.309 -0.699 1.00 82.50 212 ASN A O 1
ATOM 1705 N N . LEU A 1 213 ? 33.529 3.007 -1.605 1.00 85.94 213 LEU A N 1
ATOM 1706 C CA . LEU A 1 213 ? 32.327 3.768 -1.958 1.00 85.94 213 LEU A CA 1
ATOM 1707 C C . LEU A 1 213 ? 31.556 3.137 -3.124 1.00 85.94 213 LEU A C 1
ATOM 1709 O O . LEU A 1 213 ? 30.329 3.230 -3.129 1.00 85.94 213 LEU A O 1
ATOM 1713 N N . SER A 1 214 ? 32.240 2.481 -4.064 1.00 85.38 214 SER A N 1
ATOM 1714 C CA . SER A 1 214 ? 31.621 1.805 -5.213 1.00 85.38 214 SER A CA 1
ATOM 1715 C C . SER A 1 214 ? 30.680 0.669 -4.778 1.00 85.38 214 SER A C 1
ATOM 1717 O O . SER A 1 214 ? 29.555 0.565 -5.272 1.00 85.38 214 SER A O 1
ATOM 1719 N N . ASP A 1 215 ? 31.053 -0.086 -3.741 1.00 78.75 215 ASP A N 1
ATOM 1720 C CA . ASP A 1 215 ? 30.202 -1.139 -3.174 1.00 78.75 215 ASP A CA 1
ATOM 1721 C C . ASP A 1 215 ? 28.972 -0.564 -2.466 1.00 78.75 215 ASP A C 1
ATOM 1723 O O . ASP A 1 215 ? 27.847 -1.043 -2.643 1.00 78.75 215 ASP A O 1
ATOM 1727 N N . SER A 1 216 ? 29.155 0.521 -1.704 1.00 83.88 216 SER A N 1
ATOM 1728 C CA . SER A 1 216 ? 28.032 1.236 -1.086 1.00 83.88 216 SER A CA 1
ATOM 1729 C C . SER A 1 216 ? 27.104 1.848 -2.140 1.00 83.88 216 SER A C 1
ATOM 1731 O O . SER A 1 216 ? 25.884 1.870 -1.955 1.00 83.88 216 SER A O 1
ATOM 1733 N N . MET A 1 217 ? 27.661 2.330 -3.254 1.00 86.19 217 MET A N 1
ATOM 1734 C CA . MET A 1 217 ? 26.911 2.893 -4.372 1.00 86.19 217 MET A CA 1
ATOM 1735 C C . MET A 1 217 ? 26.017 1.838 -5.025 1.00 86.19 217 MET A C 1
ATOM 1737 O O . MET A 1 217 ? 24.829 2.107 -5.189 1.00 86.19 217 MET A O 1
ATOM 1741 N N . ALA A 1 218 ? 26.525 0.635 -5.307 1.00 84.81 218 ALA A N 1
ATOM 1742 C CA . ALA A 1 218 ? 25.721 -0.449 -5.880 1.00 84.81 218 ALA A CA 1
ATOM 1743 C C . ALA A 1 218 ? 24.486 -0.777 -5.017 1.00 84.81 218 ALA A C 1
ATOM 1745 O O . ALA A 1 218 ? 23.366 -0.857 -5.529 1.00 84.81 218 ALA A O 1
ATOM 1746 N N . CYS A 1 219 ? 24.654 -0.870 -3.693 1.00 81.94 219 CYS A N 1
ATOM 1747 C CA . CYS A 1 219 ? 23.535 -1.080 -2.768 1.00 81.94 219 CYS A CA 1
ATOM 1748 C C . CYS A 1 219 ? 22.540 0.096 -2.776 1.00 81.94 219 CYS A C 1
ATOM 1750 O O . CYS A 1 219 ? 21.326 -0.103 -2.750 1.00 81.94 219 CYS A O 1
ATOM 1752 N N . ARG A 1 220 ? 23.032 1.339 -2.839 1.00 84.94 220 ARG A N 1
ATOM 1753 C CA . ARG A 1 220 ? 22.179 2.541 -2.875 1.00 84.94 220 ARG A CA 1
ATOM 1754 C C . ARG A 1 220 ? 21.392 2.675 -4.175 1.00 84.94 220 ARG A C 1
ATOM 1756 O O . ARG A 1 220 ? 20.255 3.136 -4.126 1.00 84.94 220 ARG A O 1
ATOM 1763 N N . LEU A 1 221 ? 21.965 2.266 -5.306 1.00 87.12 221 LEU A N 1
ATOM 1764 C CA . LEU A 1 221 ? 21.281 2.266 -6.599 1.00 87.12 221 LEU A CA 1
ATOM 1765 C C . LEU A 1 221 ? 20.070 1.321 -6.589 1.00 87.12 221 LEU A C 1
ATOM 1767 O O . LEU A 1 221 ? 18.996 1.708 -7.054 1.00 87.12 221 LEU A O 1
ATOM 1771 N N . LEU A 1 222 ? 20.184 0.135 -5.976 1.00 83.25 222 LEU A N 1
ATOM 1772 C CA . LEU A 1 222 ? 19.035 -0.767 -5.795 1.00 83.25 222 LEU A CA 1
ATOM 1773 C C . LEU A 1 222 ? 17.948 -0.178 -4.887 1.00 83.25 222 LEU A C 1
ATOM 1775 O O . LEU A 1 222 ? 16.762 -0.340 -5.170 1.00 83.25 222 LEU A O 1
ATOM 1779 N N . ASN A 1 223 ? 18.343 0.567 -3.851 1.00 84.25 223 ASN A N 1
ATOM 1780 C CA . ASN A 1 223 ? 17.419 1.227 -2.920 1.00 84.25 223 ASN A CA 1
ATOM 1781 C C . ASN A 1 223 ? 16.654 2.414 -3.536 1.00 84.25 223 ASN A C 1
ATOM 1783 O O . ASN A 1 223 ? 15.840 3.043 -2.861 1.00 84.25 223 ASN A O 1
ATOM 1787 N N . SER A 1 224 ? 16.873 2.724 -4.820 1.00 87.50 224 SER A N 1
ATOM 1788 C CA . SER A 1 224 ? 16.020 3.655 -5.573 1.00 87.50 224 SER A CA 1
ATOM 1789 C C . SER A 1 224 ? 14.576 3.152 -5.735 1.00 87.50 224 SER A C 1
ATOM 1791 O O . SER A 1 224 ? 13.682 3.933 -6.076 1.00 87.50 224 SER A O 1
ATOM 1793 N N . LYS A 1 225 ? 14.328 1.857 -5.485 1.00 86.44 225 LYS A N 1
ATOM 1794 C CA . LYS A 1 225 ? 13.010 1.210 -5.483 1.00 86.44 225 LYS A CA 1
ATOM 1795 C C . LYS A 1 225 ? 12.785 0.456 -4.168 1.00 86.44 225 LYS A C 1
ATOM 1797 O O . LYS A 1 225 ? 13.734 0.096 -3.481 1.00 86.44 225 LYS A O 1
ATOM 1802 N N . SER A 1 226 ? 11.517 0.213 -3.819 1.00 86.12 226 SER A N 1
ATOM 1803 C CA . SER A 1 226 ? 11.175 -0.633 -2.667 1.00 86.12 226 SER A CA 1
ATOM 1804 C C . SER A 1 226 ? 11.588 -2.084 -2.911 1.00 86.12 226 SER A C 1
ATOM 1806 O O . SER A 1 226 ? 11.497 -2.553 -4.045 1.00 86.12 226 SER A O 1
ATOM 1808 N N . ASP A 1 227 ? 11.917 -2.827 -1.853 1.00 82.25 227 ASP A N 1
ATOM 1809 C CA . ASP A 1 227 ? 12.356 -4.230 -1.954 1.00 82.25 227 ASP A CA 1
ATOM 1810 C C . ASP A 1 227 ? 11.378 -5.103 -2.743 1.00 82.25 227 ASP A C 1
ATOM 1812 O O . ASP A 1 227 ? 11.777 -5.852 -3.629 1.00 82.25 227 ASP A O 1
ATOM 1816 N N . SER A 1 228 ? 10.077 -4.948 -2.488 1.00 79.94 228 SER A N 1
ATOM 1817 C CA . SER A 1 228 ? 9.018 -5.656 -3.213 1.00 79.94 228 SER A CA 1
ATOM 1818 C C . SER A 1 228 ? 9.010 -5.351 -4.715 1.00 79.94 228 SER A C 1
ATOM 1820 O O . SER A 1 228 ? 8.762 -6.238 -5.532 1.00 79.94 228 SER A O 1
ATOM 1822 N N . THR A 1 229 ? 9.298 -4.104 -5.094 1.00 87.00 229 THR A N 1
ATOM 1823 C CA . THR A 1 229 ? 9.376 -3.683 -6.497 1.00 87.00 229 THR A CA 1
ATOM 1824 C C . THR A 1 229 ? 10.644 -4.234 -7.136 1.00 87.00 229 THR A C 1
ATOM 1826 O O . THR A 1 229 ? 10.568 -4.830 -8.208 1.00 87.00 229 THR A O 1
ATOM 1829 N N . SER A 1 230 ? 11.786 -4.104 -6.457 1.00 88.44 230 SER A N 1
ATOM 1830 C CA . SER A 1 230 ? 13.079 -4.626 -6.906 1.00 88.44 230 SER A CA 1
ATOM 1831 C C . SER A 1 230 ? 13.035 -6.141 -7.106 1.00 88.44 230 SER A C 1
ATOM 1833 O O . SER A 1 230 ? 13.456 -6.629 -8.149 1.00 88.44 230 SER A O 1
ATOM 1835 N N . GLN A 1 231 ? 12.441 -6.890 -6.173 1.00 86.19 231 GLN A N 1
ATOM 1836 C CA . GLN A 1 231 ? 12.243 -8.338 -6.296 1.00 86.19 231 GLN A CA 1
ATOM 1837 C C . GLN A 1 231 ? 11.332 -8.696 -7.474 1.00 86.19 231 GLN A C 1
ATOM 1839 O O . GLN A 1 231 ? 11.653 -9.594 -8.252 1.00 86.19 231 GLN A O 1
ATOM 1844 N N . LYS A 1 232 ? 10.209 -7.984 -7.647 1.00 87.44 232 LYS A N 1
ATOM 1845 C CA . LYS A 1 232 ? 9.293 -8.211 -8.775 1.00 87.44 232 LYS A CA 1
ATOM 1846 C C . LYS A 1 232 ? 9.980 -7.955 -10.117 1.00 87.44 232 LYS A C 1
ATOM 1848 O O . LYS A 1 232 ? 9.803 -8.734 -11.059 1.00 87.44 232 LYS A O 1
ATOM 1853 N N . TYR A 1 233 ? 10.736 -6.866 -10.215 1.00 90.88 233 TYR A N 1
ATOM 1854 C CA . TYR A 1 233 ? 11.471 -6.524 -11.426 1.00 90.88 233 TYR A CA 1
ATOM 1855 C C . TYR A 1 233 ? 12.585 -7.525 -11.688 1.00 90.88 233 TYR A C 1
ATOM 1857 O O . TYR A 1 233 ? 12.647 -8.062 -12.786 1.00 90.88 233 TYR A O 1
ATOM 1865 N N . LEU A 1 234 ? 13.372 -7.886 -10.676 1.00 89.38 234 LEU A N 1
ATOM 1866 C CA . LEU A 1 234 ? 14.403 -8.908 -10.806 1.00 89.38 234 LEU A CA 1
ATOM 1867 C C . LEU A 1 234 ? 13.827 -10.246 -11.279 1.00 89.38 234 LEU A C 1
ATOM 1869 O O . LEU A 1 234 ? 14.355 -10.848 -12.206 1.00 89.38 234 LEU A O 1
ATOM 1873 N N . TYR A 1 235 ? 12.721 -10.699 -10.687 1.00 88.38 235 TYR A N 1
ATOM 1874 C CA . TYR A 1 235 ? 12.043 -11.923 -11.110 1.00 88.38 235 TYR A CA 1
ATOM 1875 C C . TYR A 1 235 ? 11.597 -11.856 -12.576 1.00 88.38 235 TYR A C 1
ATOM 1877 O O . TYR A 1 235 ? 11.814 -12.794 -13.342 1.00 88.38 235 TYR A O 1
ATOM 1885 N N . SER A 1 236 ? 11.003 -10.732 -12.983 1.00 90.50 236 SER A N 1
ATOM 1886 C CA . SER A 1 236 ? 10.543 -10.528 -14.363 1.00 90.50 236 SER A CA 1
ATOM 1887 C C . SER A 1 236 ? 11.716 -10.463 -15.349 1.00 90.50 236 SER A C 1
ATOM 1889 O O . SER A 1 236 ? 11.632 -11.031 -16.435 1.00 90.50 236 SER A O 1
ATOM 1891 N N . TYR A 1 237 ? 12.821 -9.828 -14.953 1.00 91.94 237 TYR A N 1
ATOM 1892 C CA . TYR A 1 237 ? 14.050 -9.739 -15.738 1.00 91.94 237 TYR A CA 1
ATOM 1893 C C . TYR A 1 237 ? 14.740 -11.099 -15.880 1.00 91.94 237 TYR A C 1
ATOM 1895 O O . TYR A 1 237 ? 15.106 -11.478 -16.984 1.00 91.94 237 TYR A O 1
ATOM 1903 N N . LYS A 1 238 ? 14.840 -11.887 -14.803 1.00 90.56 238 LYS A N 1
ATOM 1904 C CA . LYS A 1 238 ? 15.408 -13.245 -14.851 1.00 90.56 238 LYS A CA 1
ATOM 1905 C C . LYS A 1 238 ? 14.633 -14.175 -15.783 1.00 90.56 238 LYS A C 1
ATOM 1907 O O . LYS A 1 238 ? 15.230 -15.041 -16.409 1.00 90.56 238 LYS A O 1
ATOM 1912 N N . LYS A 1 239 ? 13.313 -13.999 -15.909 1.00 91.94 239 LYS A N 1
ATOM 1913 C CA . LYS A 1 239 ? 12.524 -14.734 -16.912 1.00 91.94 239 LYS A CA 1
ATOM 1914 C C . LYS A 1 239 ? 12.890 -14.350 -18.342 1.00 91.94 239 LYS A C 1
ATOM 1916 O O . LYS A 1 239 ? 12.991 -15.230 -19.188 1.00 91.94 239 LYS A O 1
ATOM 1921 N N . TYR A 1 240 ? 13.110 -13.062 -18.594 1.00 93.62 240 TYR A N 1
ATOM 1922 C CA . TYR A 1 240 ? 13.611 -12.598 -19.886 1.00 93.62 240 TYR A CA 1
ATOM 1923 C C . TYR A 1 240 ? 15.022 -13.136 -20.165 1.00 93.62 240 TYR A C 1
ATOM 1925 O O . TYR A 1 240 ? 15.283 -13.651 -21.244 1.00 93.62 240 TYR A O 1
ATOM 1933 N N . GLU A 1 241 ? 15.913 -13.107 -19.174 1.00 90.44 241 GLU A N 1
ATOM 1934 C CA . GLU A 1 241 ? 17.253 -13.682 -19.298 1.00 90.44 241 GLU A CA 1
ATOM 1935 C C . GLU A 1 241 ? 17.204 -15.190 -19.585 1.00 90.44 241 GLU A C 1
ATOM 1937 O O . GLU A 1 241 ? 17.927 -15.676 -20.449 1.00 90.44 241 GLU A O 1
ATOM 1942 N N . ALA A 1 242 ? 16.320 -15.930 -18.911 1.00 91.25 242 ALA A N 1
ATOM 1943 C CA . ALA A 1 242 ? 16.103 -17.346 -19.187 1.00 91.25 242 ALA A CA 1
ATOM 1944 C C . ALA A 1 242 ? 15.598 -17.576 -20.618 1.00 91.25 242 ALA A C 1
ATOM 1946 O O . ALA A 1 242 ? 16.082 -18.483 -21.283 1.00 91.25 242 ALA A O 1
ATOM 1947 N N . PHE A 1 243 ? 14.688 -16.732 -21.116 1.00 93.44 243 PHE A N 1
ATOM 1948 C CA . PHE A 1 243 ? 14.247 -16.782 -22.510 1.00 93.44 243 PHE A CA 1
ATOM 1949 C C . PHE A 1 243 ? 15.413 -16.581 -23.487 1.00 93.44 243 PHE A C 1
ATOM 1951 O O . PHE A 1 243 ? 15.540 -17.356 -24.429 1.00 93.44 243 PHE A O 1
ATOM 1958 N N . LEU A 1 244 ? 16.293 -15.604 -23.247 1.00 92.94 244 LEU A N 1
ATOM 1959 C CA . LEU A 1 244 ? 17.484 -15.403 -24.081 1.00 92.94 244 LEU A CA 1
ATOM 1960 C C . LEU A 1 244 ? 18.408 -16.626 -24.052 1.00 92.94 244 LEU A C 1
ATOM 1962 O O . LEU A 1 244 ? 18.810 -17.110 -25.106 1.00 92.94 244 LEU A O 1
ATOM 1966 N N . ARG A 1 245 ? 18.680 -17.170 -22.858 1.00 91.69 245 ARG A N 1
ATOM 1967 C CA . ARG A 1 245 ? 19.513 -18.371 -22.683 1.00 91.69 245 ARG A CA 1
ATOM 1968 C C . ARG A 1 245 ? 18.930 -19.593 -23.390 1.00 91.69 245 ARG A C 1
ATOM 1970 O O . ARG A 1 245 ? 19.678 -20.339 -23.999 1.00 91.69 245 ARG A O 1
ATOM 1977 N N . CYS A 1 246 ? 17.613 -19.790 -23.335 1.00 92.50 246 CYS A N 1
ATOM 1978 C CA . CYS A 1 246 ? 16.936 -20.892 -24.025 1.00 92.50 246 CYS A CA 1
ATOM 1979 C C . CYS A 1 246 ? 16.962 -20.771 -25.556 1.00 92.50 246 CYS A C 1
ATOM 1981 O O . CYS A 1 246 ? 16.660 -21.750 -26.228 1.00 92.50 246 CYS A O 1
ATOM 1983 N N . ASN A 1 247 ? 17.281 -19.593 -26.093 1.00 90.88 247 ASN A N 1
ATOM 1984 C CA . ASN A 1 247 ? 17.430 -19.348 -27.528 1.00 90.88 247 ASN A CA 1
ATOM 1985 C C . ASN A 1 247 ? 18.902 -19.101 -27.916 1.00 90.88 247 ASN A C 1
ATOM 1987 O O . ASN A 1 247 ? 19.161 -18.539 -28.976 1.00 90.88 247 ASN A O 1
ATOM 1991 N N . ASP A 1 248 ? 19.851 -19.466 -27.043 1.00 92.50 248 ASP A N 1
ATOM 1992 C CA . ASP A 1 248 ? 21.297 -19.316 -27.255 1.00 92.50 248 ASP A CA 1
ATOM 1993 C C . ASP A 1 248 ? 21.748 -17.874 -27.561 1.00 92.50 248 ASP A C 1
ATOM 1995 O O . ASP A 1 248 ? 22.721 -17.637 -28.276 1.00 92.50 248 ASP A O 1
ATOM 1999 N N . ILE A 1 249 ? 21.051 -16.884 -26.993 1.00 90.56 249 ILE A N 1
ATOM 2000 C CA . ILE A 1 249 ? 21.340 -15.459 -27.187 1.00 90.56 249 ILE A CA 1
ATOM 2001 C C . ILE A 1 249 ? 22.139 -14.937 -25.987 1.00 90.56 249 ILE A C 1
ATOM 2003 O O . ILE A 1 249 ? 21.602 -14.878 -24.873 1.00 90.56 249 ILE A O 1
ATOM 2007 N N . PRO A 1 250 ? 23.401 -14.505 -26.174 1.00 87.50 250 PRO A N 1
ATOM 2008 C CA . PRO A 1 250 ? 24.167 -13.871 -25.109 1.00 87.50 250 PRO A CA 1
ATOM 2009 C C . PRO A 1 250 ? 23.485 -12.586 -24.633 1.00 87.50 250 PRO A C 1
ATOM 2011 O O . PRO A 1 250 ? 23.028 -11.778 -25.445 1.00 87.50 250 PRO A O 1
ATOM 2014 N N . LEU A 1 251 ? 23.461 -12.359 -23.316 1.00 82.81 251 LEU A N 1
ATOM 2015 C CA . LEU A 1 251 ? 22.790 -11.198 -22.722 1.00 82.81 251 LEU A CA 1
ATOM 2016 C C . LEU A 1 251 ? 23.338 -9.865 -23.259 1.00 82.81 251 LEU A C 1
ATOM 2018 O O . LEU A 1 251 ? 22.565 -8.948 -23.526 1.00 82.81 251 LEU A O 1
ATOM 2022 N N . ASP A 1 252 ? 24.649 -9.783 -23.486 1.00 79.62 252 ASP A N 1
ATOM 2023 C CA . ASP A 1 252 ? 25.313 -8.583 -24.012 1.00 79.62 252 ASP A CA 1
ATOM 2024 C C . ASP A 1 252 ? 25.007 -8.331 -25.499 1.00 79.62 252 ASP A C 1
ATOM 2026 O O . ASP A 1 252 ? 25.166 -7.219 -25.993 1.00 79.62 252 ASP A O 1
ATOM 2030 N N . SER A 1 253 ? 24.528 -9.353 -26.217 1.00 85.06 253 SER A N 1
ATOM 2031 C CA . SER A 1 253 ? 24.095 -9.262 -27.621 1.00 85.06 253 SER A CA 1
ATOM 2032 C C . SER A 1 253 ? 22.588 -9.008 -27.766 1.00 85.06 253 SER A C 1
ATOM 2034 O O . SER A 1 253 ? 22.061 -8.947 -28.881 1.00 85.06 253 SER A O 1
ATOM 2036 N N . ALA A 1 254 ? 21.864 -8.855 -26.653 1.00 86.25 254 ALA A N 1
ATOM 2037 C CA . ALA A 1 254 ? 20.421 -8.682 -26.664 1.00 86.25 254 ALA A CA 1
ATOM 2038 C C . ALA A 1 254 ? 20.018 -7.310 -27.232 1.00 86.25 254 ALA A C 1
ATOM 2040 O O . ALA A 1 254 ? 20.015 -6.289 -26.548 1.00 86.25 254 ALA A O 1
ATOM 2041 N N . SER A 1 255 ? 19.625 -7.290 -28.503 1.00 89.56 255 SER A N 1
ATOM 2042 C CA . SER A 1 255 ? 19.033 -6.115 -29.148 1.00 89.56 255 SER A CA 1
ATOM 2043 C C . SER A 1 255 ? 17.532 -5.943 -28.824 1.00 89.56 255 SER A C 1
ATOM 2045 O O . SER A 1 255 ? 16.879 -6.886 -28.359 1.00 89.56 255 SER A O 1
ATOM 2047 N N . PRO A 1 256 ? 16.935 -4.766 -29.108 1.00 93.50 256 PRO A N 1
ATOM 2048 C CA . PRO A 1 256 ? 15.514 -4.513 -28.856 1.00 93.50 256 PRO A CA 1
ATOM 2049 C C . PRO A 1 256 ? 14.541 -5.485 -29.540 1.00 93.50 256 PRO A C 1
ATOM 2051 O O . PRO A 1 256 ? 13.417 -5.645 -29.065 1.00 93.50 256 PRO A O 1
ATOM 2054 N N . ILE A 1 257 ? 14.954 -6.156 -30.625 1.00 94.75 257 ILE A N 1
ATOM 2055 C CA . ILE A 1 257 ? 14.103 -7.145 -31.302 1.00 94.75 257 ILE A CA 1
ATOM 2056 C C . ILE A 1 257 ? 13.826 -8.355 -30.407 1.00 94.75 257 ILE A C 1
ATOM 2058 O O . ILE A 1 257 ? 12.714 -8.866 -30.403 1.00 94.75 257 ILE A O 1
ATOM 2062 N N . HIS A 1 258 ? 14.788 -8.766 -29.576 1.00 95.25 258 HIS A N 1
ATOM 2063 C CA . HIS A 1 258 ? 14.616 -9.901 -28.671 1.00 95.25 258 HIS A CA 1
ATOM 2064 C C . HIS A 1 258 ? 13.615 -9.588 -27.558 1.00 95.25 258 HIS A C 1
ATOM 2066 O O . HIS A 1 258 ? 12.859 -10.461 -27.143 1.00 95.25 258 HIS A O 1
ATOM 2072 N N . VAL A 1 259 ? 13.545 -8.324 -27.123 1.00 95.44 259 VAL A N 1
ATOM 2073 C CA . VAL A 1 259 ? 12.504 -7.859 -26.195 1.00 95.44 259 VAL A CA 1
ATOM 2074 C C . VAL A 1 259 ? 11.128 -7.933 -26.859 1.00 95.44 259 VAL A C 1
ATOM 2076 O O . VAL A 1 259 ? 10.178 -8.403 -26.239 1.00 95.44 259 VAL A O 1
ATOM 2079 N N . ALA A 1 260 ? 11.014 -7.509 -28.121 1.00 96.75 260 ALA A N 1
ATOM 2080 C CA . ALA A 1 260 ? 9.767 -7.601 -28.878 1.00 96.75 260 ALA A CA 1
ATOM 2081 C C . ALA A 1 260 ? 9.322 -9.063 -29.086 1.00 96.75 260 ALA A C 1
ATOM 2083 O O . ALA A 1 260 ? 8.157 -9.390 -28.854 1.00 96.75 260 ALA A O 1
ATOM 2084 N N . LEU A 1 261 ? 10.251 -9.955 -29.441 1.00 96.25 261 LEU A N 1
ATOM 2085 C CA . LEU A 1 261 ? 9.993 -11.392 -29.578 1.00 96.25 261 LEU A CA 1
ATOM 2086 C C . LEU A 1 261 ? 9.561 -12.020 -28.250 1.00 96.25 261 LEU A C 1
ATOM 2088 O O . LEU A 1 261 ? 8.584 -12.760 -28.218 1.00 96.25 261 LEU A O 1
ATOM 2092 N N . TYR A 1 262 ? 10.213 -11.664 -27.142 1.00 96.75 262 TYR A N 1
ATOM 2093 C CA . TYR A 1 262 ? 9.817 -12.147 -25.821 1.00 96.75 262 TYR A CA 1
ATOM 2094 C C . TYR A 1 262 ? 8.422 -11.659 -25.409 1.00 96.75 262 TYR A C 1
ATOM 2096 O O . TYR A 1 262 ? 7.626 -12.426 -24.875 1.00 96.75 262 TYR A O 1
ATOM 2104 N N . ILE A 1 263 ? 8.089 -10.391 -25.670 1.00 95.62 263 ILE A N 1
ATOM 2105 C CA . ILE A 1 263 ? 6.735 -9.879 -25.413 1.00 95.62 263 ILE A CA 1
ATOM 2106 C C . ILE A 1 263 ? 5.707 -10.618 -26.275 1.00 95.62 263 ILE A C 1
ATOM 2108 O O . ILE A 1 263 ? 4.626 -10.923 -25.780 1.00 95.62 263 ILE A O 1
ATOM 2112 N N . THR A 1 264 ? 6.045 -10.933 -27.524 1.00 95.38 264 THR A N 1
ATOM 2113 C CA . THR A 1 264 ? 5.178 -11.711 -28.421 1.00 95.38 264 THR A CA 1
ATOM 2114 C C . THR A 1 264 ? 4.944 -13.118 -27.867 1.00 95.38 264 THR A C 1
ATOM 2116 O O . THR A 1 264 ? 3.795 -13.493 -27.670 1.00 95.38 264 THR A O 1
ATOM 2119 N N . ASP A 1 265 ? 6.000 -13.832 -27.462 1.00 94.81 265 ASP A N 1
ATOM 2120 C CA . ASP A 1 265 ? 5.900 -15.146 -26.803 1.00 94.81 265 ASP A CA 1
ATOM 2121 C C . ASP A 1 265 ? 5.029 -15.102 -25.531 1.00 94.81 265 ASP A C 1
ATOM 2123 O O . ASP A 1 265 ? 4.214 -15.992 -25.284 1.00 94.81 265 ASP A O 1
ATOM 2127 N N . LEU A 1 266 ? 5.144 -14.040 -24.726 1.00 93.75 266 LEU A N 1
ATOM 2128 C CA . LEU A 1 266 ? 4.278 -13.846 -23.561 1.00 93.75 266 LEU A CA 1
ATOM 2129 C C . LEU A 1 266 ? 2.810 -13.654 -23.955 1.00 93.75 266 LEU A C 1
ATOM 2131 O O . LEU A 1 266 ? 1.927 -14.200 -23.290 1.00 93.75 266 LEU A O 1
ATOM 2135 N N . LEU A 1 267 ? 2.541 -12.870 -24.997 1.00 91.88 267 LEU A N 1
ATOM 2136 C CA . LEU A 1 267 ? 1.186 -12.626 -25.486 1.00 91.88 267 LEU A CA 1
ATOM 2137 C C . LEU A 1 267 ? 0.560 -13.892 -26.072 1.00 91.88 267 LEU A C 1
ATOM 2139 O O . LEU A 1 267 ? -0.587 -14.189 -25.739 1.00 91.88 267 LEU A O 1
ATOM 2143 N N . ASP A 1 268 ? 1.325 -14.678 -26.827 1.00 92.31 268 ASP A N 1
ATOM 2144 C CA . ASP A 1 268 ? 0.889 -15.969 -27.372 1.00 92.31 268 ASP A CA 1
ATOM 2145 C C . ASP A 1 268 ? 0.571 -16.972 -26.252 1.00 92.31 268 ASP A C 1
ATOM 2147 O O . ASP A 1 268 ? -0.392 -17.735 -26.331 1.00 92.31 268 ASP A O 1
ATOM 2151 N N . LYS A 1 269 ? 1.304 -16.902 -25.132 1.00 91.81 269 LYS A N 1
ATOM 2152 C CA . LYS A 1 269 ? 1.014 -17.651 -23.893 1.00 91.81 269 LYS A CA 1
ATOM 2153 C C . LYS A 1 269 ? -0.160 -17.086 -23.080 1.00 91.81 269 LYS A C 1
ATOM 2155 O O . LYS A 1 269 ? -0.459 -17.589 -21.995 1.00 91.81 269 LYS A O 1
ATOM 2160 N N . GLY A 1 270 ? -0.828 -16.038 -23.559 1.00 88.75 270 GLY A N 1
ATOM 2161 C CA . GLY A 1 270 ? -1.981 -15.423 -22.902 1.00 88.75 270 GLY A CA 1
ATOM 2162 C C . GLY A 1 270 ? -1.632 -14.565 -21.683 1.00 88.75 270 GLY A C 1
ATOM 2163 O O . GLY A 1 270 ? -2.462 -14.408 -20.778 1.00 88.75 270 GLY A O 1
ATOM 2164 N N . ALA A 1 271 ? -0.412 -14.021 -21.615 1.00 89.94 271 ALA A N 1
ATOM 2165 C CA . ALA A 1 271 ? -0.024 -13.099 -20.555 1.00 89.94 271 ALA A CA 1
ATOM 2166 C C . ALA A 1 271 ? -0.889 -11.829 -20.569 1.00 89.94 271 ALA A C 1
ATOM 2168 O O . ALA A 1 271 ? -1.284 -11.317 -21.614 1.00 89.94 271 ALA A O 1
ATOM 2169 N N . SER A 1 272 ? -1.169 -11.284 -19.382 1.00 88.62 272 SER A N 1
ATOM 2170 C CA . SER A 1 272 ? -1.938 -10.044 -19.266 1.00 88.62 272 SER A CA 1
ATOM 2171 C C . SER A 1 272 ? -1.081 -8.813 -19.557 1.00 88.62 272 SER A C 1
ATOM 2173 O O . SER A 1 272 ? 0.135 -8.817 -19.343 1.00 88.62 272 SER A O 1
ATOM 2175 N N . TYR A 1 273 ? -1.736 -7.705 -19.912 1.00 90.88 273 TYR A N 1
ATOM 2176 C CA . TYR A 1 273 ? -1.102 -6.389 -20.031 1.00 90.88 273 TYR A CA 1
ATOM 2177 C C . TYR A 1 273 ? -0.205 -6.041 -18.827 1.00 90.88 273 TYR A C 1
ATOM 2179 O O . TYR A 1 273 ? 0.915 -5.564 -18.989 1.00 90.88 273 TYR A O 1
ATOM 2187 N N . SER A 1 274 ? -0.651 -6.347 -17.601 1.00 88.69 274 SER A N 1
ATOM 2188 C CA . SER A 1 274 ? 0.127 -6.067 -16.386 1.00 88.69 274 SER A CA 1
ATOM 2189 C C . SER A 1 274 ? 1.441 -6.857 -16.318 1.00 88.69 274 SER A C 1
ATOM 2191 O O . SER A 1 274 ? 2.447 -6.339 -15.822 1.00 88.69 274 SER A O 1
ATOM 2193 N N . VAL A 1 275 ? 1.457 -8.094 -16.828 1.00 90.44 275 VAL A N 1
ATOM 2194 C CA . VAL A 1 275 ? 2.673 -8.916 -16.920 1.00 90.44 275 VAL A CA 1
ATOM 2195 C C . VAL A 1 275 ? 3.633 -8.308 -17.938 1.00 90.44 275 VAL A C 1
ATOM 2197 O O . VAL A 1 275 ? 4.798 -8.091 -17.605 1.00 90.44 275 VAL A O 1
ATOM 2200 N N . VAL A 1 276 ? 3.133 -7.941 -19.121 1.00 93.19 276 VAL A N 1
ATOM 2201 C CA . VAL A 1 276 ? 3.926 -7.297 -20.181 1.00 93.19 276 VAL A CA 1
ATOM 2202 C C . VAL A 1 276 ? 4.549 -5.983 -19.690 1.00 93.19 276 VAL A C 1
ATOM 2204 O O . VAL A 1 276 ? 5.759 -5.791 -19.810 1.00 93.19 276 VAL A O 1
ATOM 2207 N N . CYS A 1 277 ? 3.775 -5.113 -19.033 1.00 92.94 277 CYS A N 1
ATOM 2208 C CA . CYS A 1 277 ? 4.314 -3.893 -18.423 1.00 92.94 277 CYS A CA 1
ATOM 2209 C C . CYS A 1 277 ? 5.370 -4.186 -17.356 1.00 92.94 277 CYS A C 1
ATOM 2211 O O . CYS A 1 277 ? 6.380 -3.492 -17.286 1.00 92.94 277 CYS A O 1
ATOM 2213 N N . SER A 1 278 ? 5.155 -5.209 -16.521 1.00 91.94 278 SER A N 1
ATOM 2214 C CA . SER A 1 278 ? 6.114 -5.575 -15.472 1.00 91.94 278 SER A CA 1
ATOM 2215 C C . SER A 1 278 ? 7.465 -5.990 -16.063 1.00 91.94 278 SER A C 1
ATOM 2217 O O . SER A 1 278 ? 8.497 -5.613 -15.515 1.00 91.94 278 SER A O 1
ATOM 2219 N N . VAL A 1 279 ? 7.463 -6.701 -17.194 1.00 94.06 279 VAL A N 1
ATOM 2220 C CA . VAL A 1 279 ? 8.677 -7.048 -17.948 1.00 94.06 279 VAL A CA 1
ATOM 2221 C C . VAL A 1 279 ? 9.338 -5.800 -18.527 1.00 94.06 279 VAL A C 1
ATOM 2223 O O . VAL A 1 279 ? 10.527 -5.587 -18.300 1.00 94.06 279 VAL A O 1
ATOM 2226 N N . ALA A 1 280 ? 8.580 -4.937 -19.207 1.00 94.88 280 ALA A N 1
ATOM 2227 C CA . ALA A 1 280 ? 9.125 -3.718 -19.805 1.00 94.88 280 ALA A CA 1
ATOM 2228 C C . ALA A 1 280 ? 9.764 -2.788 -18.756 1.00 94.88 280 ALA A C 1
ATOM 2230 O O . ALA A 1 280 ? 10.847 -2.248 -18.983 1.00 94.88 280 ALA A O 1
ATOM 2231 N N . TYR A 1 281 ? 9.131 -2.637 -17.586 1.00 94.31 281 TYR A N 1
ATOM 2232 C CA . TYR A 1 281 ? 9.682 -1.861 -16.473 1.00 94.31 281 TYR A CA 1
ATOM 2233 C C . TYR A 1 281 ? 10.902 -2.518 -15.835 1.00 94.31 281 TYR A C 1
ATOM 2235 O O . TYR A 1 281 ? 11.819 -1.805 -15.437 1.00 94.31 281 TYR A O 1
ATOM 2243 N N . ALA A 1 282 ? 10.932 -3.848 -15.750 1.00 93.56 282 ALA A N 1
ATOM 2244 C CA . ALA A 1 282 ? 12.078 -4.577 -15.230 1.00 93.56 282 ALA A CA 1
ATOM 2245 C C . ALA A 1 282 ? 13.314 -4.412 -16.120 1.00 93.56 282 ALA A C 1
ATOM 2247 O O . ALA A 1 282 ? 14.384 -4.083 -15.616 1.00 93.56 282 ALA A O 1
ATOM 2248 N N . ILE A 1 283 ? 13.152 -4.584 -17.435 1.00 93.25 283 ILE A N 1
ATOM 2249 C CA . ILE A 1 283 ? 14.229 -4.397 -18.416 1.00 93.25 283 ILE A CA 1
ATOM 2250 C C . ILE A 1 283 ? 14.722 -2.952 -18.375 1.00 93.25 283 ILE A C 1
ATOM 2252 O O . ILE A 1 283 ? 15.916 -2.725 -18.202 1.00 93.25 283 ILE A O 1
ATOM 2256 N N . LYS A 1 284 ? 13.801 -1.980 -18.424 1.00 93.44 284 LYS A N 1
ATOM 2257 C CA . LYS A 1 284 ? 14.135 -0.559 -18.292 1.00 93.44 284 LYS A CA 1
ATOM 2258 C C . LYS A 1 284 ? 14.939 -0.279 -17.020 1.00 93.44 284 LYS A C 1
ATOM 2260 O O . LYS A 1 284 ? 15.980 0.359 -17.094 1.00 93.44 284 LYS A O 1
ATOM 2265 N N . TRP A 1 285 ? 14.481 -0.777 -15.871 1.00 93.38 285 TRP A N 1
ATOM 2266 C CA . TRP A 1 285 ? 15.145 -0.564 -14.584 1.00 93.38 285 TRP A CA 1
ATOM 2267 C C . TRP A 1 285 ? 16.561 -1.150 -14.551 1.00 93.38 285 TRP A C 1
ATOM 2269 O O . TRP A 1 285 ? 17.478 -0.486 -14.077 1.00 93.38 285 TRP A O 1
ATOM 2279 N N . VAL A 1 286 ? 16.773 -2.358 -15.083 1.00 90.50 286 VAL A N 1
ATOM 2280 C CA . VAL A 1 286 ? 18.117 -2.958 -15.147 1.00 90.50 286 VAL A CA 1
ATOM 2281 C C . VAL A 1 286 ? 19.029 -2.193 -16.110 1.00 90.50 286 VAL A C 1
ATOM 2283 O O . VAL A 1 286 ? 20.189 -1.958 -15.775 1.00 90.50 286 VAL A O 1
ATOM 2286 N N . CYS A 1 287 ? 18.519 -1.755 -17.265 1.00 90.12 287 CYS A N 1
ATOM 2287 C CA . CYS A 1 287 ? 19.275 -0.910 -18.192 1.00 90.12 287 CYS A CA 1
ATOM 2288 C C . CYS A 1 287 ? 19.668 0.426 -17.545 1.00 90.12 287 CYS A C 1
ATOM 2290 O O . CYS A 1 287 ? 20.827 0.814 -17.636 1.00 90.12 287 CYS A O 1
ATOM 2292 N N . GLU A 1 288 ? 18.756 1.084 -16.8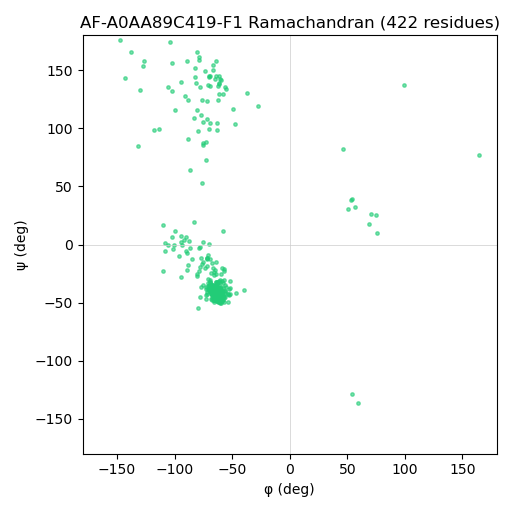22 1.00 91.06 288 GLU A N 1
ATOM 2293 C CA . GLU A 1 288 ? 19.044 2.317 -16.072 1.00 91.06 288 GLU A CA 1
ATOM 2294 C C . GLU A 1 288 ? 20.124 2.101 -14.999 1.00 91.06 288 GLU A C 1
ATOM 2296 O O . GLU A 1 288 ? 21.027 2.924 -14.863 1.00 91.06 288 GLU A O 1
ATOM 2301 N N . LEU A 1 289 ? 20.081 0.980 -14.267 1.00 89.44 289 LEU A N 1
ATOM 2302 C CA . LEU A 1 289 ? 21.094 0.640 -13.258 1.00 89.44 289 LEU A CA 1
ATOM 2303 C C . LEU A 1 289 ? 22.491 0.423 -13.855 1.00 89.44 289 LEU A C 1
ATOM 2305 O O . LEU A 1 289 ? 23.482 0.714 -13.189 1.00 89.44 289 LEU A O 1
ATOM 2309 N N . LYS A 1 290 ? 22.561 -0.093 -15.087 1.00 86.69 290 LYS A N 1
ATOM 2310 C CA . LYS A 1 290 ? 23.809 -0.325 -15.832 1.00 86.69 290 LYS A CA 1
ATOM 2311 C C . LYS A 1 290 ? 24.180 0.828 -16.770 1.00 86.69 290 LYS A C 1
ATOM 2313 O O . LYS A 1 290 ? 25.091 0.693 -17.578 1.00 86.69 290 LYS A O 1
ATOM 2318 N N . ASN A 1 291 ? 23.451 1.945 -16.704 1.00 86.88 291 ASN A N 1
ATOM 2319 C CA . ASN A 1 291 ? 23.646 3.099 -17.579 1.00 86.88 291 ASN A CA 1
ATOM 2320 C C . ASN A 1 291 ? 23.627 2.747 -19.090 1.00 86.88 291 ASN A C 1
ATOM 2322 O O . ASN A 1 291 ? 24.397 3.287 -19.883 1.00 86.88 291 ASN A O 1
ATOM 2326 N N . LEU A 1 292 ? 22.748 1.821 -19.486 1.00 86.44 292 LEU A N 1
ATOM 2327 C CA . LEU A 1 292 ? 22.552 1.370 -20.866 1.00 86.44 292 LEU A CA 1
ATOM 2328 C C . LEU A 1 292 ? 21.303 2.008 -21.490 1.00 86.44 292 LEU A C 1
ATOM 2330 O O . LEU A 1 292 ? 20.353 2.372 -20.795 1.00 86.44 292 LEU A O 1
ATOM 2334 N N . SER A 1 293 ? 21.272 2.081 -22.823 1.00 88.62 293 SER A N 1
ATOM 2335 C CA . SER A 1 293 ? 20.075 2.506 -23.558 1.00 88.62 293 SER A CA 1
ATOM 2336 C C . SER A 1 293 ? 18.913 1.542 -23.309 1.00 88.62 293 SER A C 1
ATOM 2338 O O . SER A 1 293 ? 19.092 0.324 -23.318 1.00 88.62 293 SER A O 1
ATOM 2340 N N . ASN A 1 294 ? 17.716 2.083 -23.088 1.00 89.94 294 ASN A N 1
ATOM 2341 C CA . ASN A 1 294 ? 16.529 1.295 -22.786 1.00 89.94 294 ASN A CA 1
ATOM 2342 C C . ASN A 1 294 ? 15.962 0.640 -24.066 1.00 89.94 294 ASN A C 1
ATOM 2344 O O . ASN A 1 294 ? 15.376 1.336 -24.900 1.00 89.94 294 ASN A O 1
ATOM 2348 N N . PRO A 1 295 ? 16.034 -0.696 -24.224 1.00 90.19 295 PRO A N 1
ATOM 2349 C CA . PRO A 1 295 ? 15.531 -1.371 -25.420 1.00 90.19 295 PRO A CA 1
ATOM 2350 C C . PRO A 1 295 ? 14.004 -1.278 -25.545 1.00 90.19 295 PRO A C 1
ATOM 2352 O O . PRO A 1 295 ? 13.469 -1.389 -26.648 1.00 90.19 295 PRO A O 1
ATOM 2355 N N . CYS A 1 296 ? 13.290 -1.006 -24.446 1.00 91.50 296 CYS A N 1
ATOM 2356 C CA . CYS A 1 296 ? 11.843 -0.803 -24.462 1.00 91.50 296 CYS A CA 1
ATOM 2357 C C . CYS A 1 296 ? 11.425 0.520 -25.122 1.00 91.50 296 CYS A C 1
ATOM 2359 O O . CYS A 1 296 ? 10.235 0.727 -25.353 1.00 91.50 296 CYS A O 1
ATOM 2361 N N . ASP A 1 297 ? 12.368 1.419 -25.431 1.00 91.81 297 ASP A N 1
ATOM 2362 C CA . ASP A 1 297 ? 12.069 2.636 -26.185 1.00 91.81 297 ASP A CA 1
ATOM 2363 C C . ASP A 1 297 ? 11.898 2.408 -27.690 1.00 91.81 297 ASP A C 1
ATOM 2365 O O . ASP A 1 297 ? 11.377 3.295 -28.376 1.00 91.81 297 ASP A O 1
ATOM 2369 N N . ASN A 1 298 ? 12.260 1.220 -28.182 1.00 95.38 298 ASN A N 1
ATOM 2370 C CA . ASN A 1 298 ? 12.058 0.803 -29.562 1.00 95.38 298 ASN A CA 1
ATOM 2371 C C . ASN A 1 298 ? 10.566 0.785 -29.956 1.00 95.38 298 ASN A C 1
ATOM 2373 O O . ASN A 1 298 ? 9.696 0.390 -29.175 1.00 95.38 298 ASN A O 1
ATOM 2377 N N . ALA A 1 299 ? 10.277 1.183 -31.199 1.00 95.81 299 ALA A N 1
ATOM 2378 C CA . ALA A 1 299 ? 8.916 1.302 -31.719 1.00 95.81 299 ALA A CA 1
ATOM 2379 C C . ALA A 1 299 ? 8.135 -0.024 -31.702 1.00 95.81 299 ALA A C 1
ATOM 2381 O O . ALA A 1 299 ? 6.957 -0.021 -31.349 1.00 95.81 299 ALA A O 1
ATOM 2382 N N . PHE A 1 300 ? 8.775 -1.158 -32.013 1.00 95.81 300 PHE A N 1
ATOM 2383 C CA . PHE A 1 300 ? 8.121 -2.469 -31.963 1.00 95.81 300 PHE A CA 1
ATOM 2384 C C . PHE A 1 300 ? 7.683 -2.814 -30.542 1.00 95.81 300 PHE A C 1
ATOM 2386 O O . PHE A 1 300 ? 6.540 -3.207 -30.330 1.00 95.81 300 PHE A O 1
ATOM 2393 N N . VAL A 1 301 ? 8.556 -2.590 -29.556 1.00 95.69 301 VAL A N 1
ATOM 2394 C CA . VAL A 1 301 ? 8.247 -2.859 -28.146 1.00 95.69 301 VAL A CA 1
ATOM 2395 C C . VAL A 1 301 ? 7.100 -1.970 -27.660 1.00 95.69 301 VAL A C 1
ATOM 2397 O O . VAL A 1 301 ? 6.152 -2.471 -27.0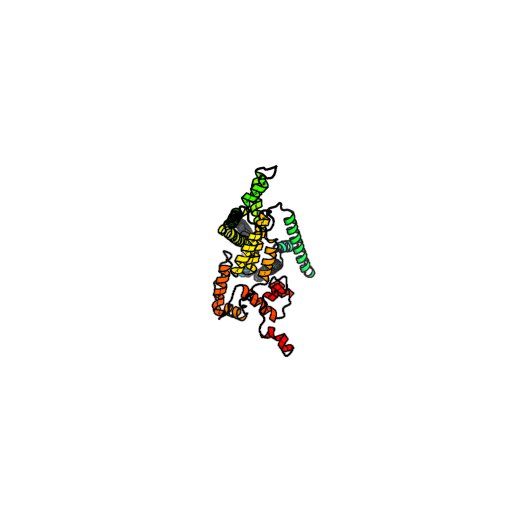58 1.00 95.69 301 VAL A O 1
ATOM 2400 N N . LYS A 1 302 ? 7.128 -0.668 -27.975 1.00 96.25 302 LYS A N 1
ATOM 2401 C CA . LYS A 1 302 ? 6.043 0.268 -27.629 1.00 96.25 302 LYS A CA 1
ATOM 2402 C C . LYS A 1 302 ? 4.703 -0.150 -28.238 1.00 96.25 302 LYS A C 1
ATOM 2404 O O . LYS A 1 302 ? 3.702 -0.208 -27.527 1.00 96.25 302 LYS A O 1
ATOM 2409 N N . ASN A 1 303 ? 4.696 -0.499 -29.523 1.00 95.88 303 ASN A N 1
ATOM 2410 C CA . ASN A 1 303 ? 3.487 -0.942 -30.216 1.00 95.88 303 ASN A CA 1
ATOM 2411 C C . ASN A 1 303 ? 2.958 -2.276 -29.672 1.00 95.88 303 ASN A C 1
ATOM 2413 O O . ASN A 1 303 ? 1.747 -2.438 -29.552 1.00 95.88 303 ASN A O 1
ATOM 2417 N N . LEU A 1 304 ? 3.833 -3.206 -29.280 1.00 95.50 304 LEU A N 1
ATOM 2418 C CA . LEU A 1 304 ? 3.430 -4.463 -28.645 1.00 95.50 304 LEU A CA 1
ATOM 2419 C C . LEU A 1 304 ? 2.834 -4.252 -27.249 1.00 95.50 304 LEU A C 1
ATOM 2421 O O . LEU A 1 304 ? 1.844 -4.893 -26.912 1.00 95.50 304 LEU A O 1
ATOM 2425 N N . ILE A 1 305 ? 3.378 -3.332 -26.446 1.00 94.06 305 ILE A N 1
ATOM 2426 C CA . ILE A 1 305 ? 2.801 -2.978 -25.137 1.00 94.06 305 ILE A CA 1
ATOM 2427 C C . ILE A 1 305 ? 1.405 -2.361 -25.314 1.00 94.06 305 ILE A C 1
ATOM 2429 O O . ILE A 1 305 ? 0.476 -2.714 -24.586 1.00 94.06 305 ILE A O 1
ATOM 2433 N N . GLU A 1 306 ? 1.226 -1.473 -26.295 1.00 93.19 306 GLU A N 1
ATOM 2434 C CA . GLU A 1 306 ? -0.094 -0.912 -26.613 1.00 93.19 306 GLU A CA 1
ATOM 2435 C C . GLU A 1 306 ? -1.050 -1.965 -27.194 1.00 93.19 306 GLU A C 1
ATOM 2437 O O . GLU A 1 306 ? -2.232 -1.979 -26.851 1.00 93.19 306 GLU A O 1
ATOM 2442 N N . SER A 1 307 ? -0.551 -2.906 -28.000 1.00 91.88 307 SER A N 1
ATOM 2443 C CA . SER A 1 307 ? -1.328 -4.063 -28.457 1.00 91.88 307 SER A CA 1
ATOM 2444 C C . SER A 1 307 ? -1.798 -4.916 -27.276 1.00 91.88 307 SER A C 1
ATOM 2446 O O . SER A 1 307 ? -2.985 -5.225 -27.169 1.00 91.88 307 SER A O 1
ATOM 2448 N N . ALA A 1 308 ? -0.910 -5.209 -26.322 1.00 91.31 308 ALA A N 1
ATOM 2449 C CA . ALA A 1 308 ? -1.226 -5.938 -25.095 1.00 91.31 308 ALA A CA 1
ATOM 2450 C C . ALA A 1 308 ? -2.296 -5.229 -24.253 1.00 91.31 308 ALA A C 1
ATOM 2452 O O . ALA A 1 308 ? -3.142 -5.879 -23.650 1.00 91.31 308 ALA A O 1
ATOM 2453 N N . LYS A 1 309 ? -2.271 -3.893 -24.215 1.00 90.06 309 LYS A N 1
ATOM 2454 C CA . LYS A 1 309 ? -3.256 -3.069 -23.501 1.00 90.06 309 LYS A CA 1
ATOM 2455 C C . LYS A 1 309 ? -4.652 -3.164 -24.110 1.00 90.06 309 LYS A C 1
ATOM 2457 O O . LYS A 1 309 ? -5.639 -3.131 -23.379 1.00 90.06 309 LYS A O 1
ATOM 2462 N N . ARG A 1 310 ? -4.719 -3.247 -25.442 1.00 87.81 310 ARG A N 1
ATOM 2463 C CA . ARG A 1 310 ? -5.964 -3.386 -26.215 1.00 87.81 310 ARG A CA 1
ATOM 2464 C C . ARG A 1 310 ? -6.470 -4.828 -26.245 1.00 87.81 310 ARG A C 1
ATOM 2466 O O . ARG A 1 310 ? -7.667 -5.054 -26.389 1.00 87.81 310 ARG A O 1
ATOM 2473 N N . SER A 1 311 ? -5.564 -5.789 -26.108 1.00 77.06 311 SER A N 1
ATOM 2474 C CA . SER A 1 311 ? -5.862 -7.215 -26.164 1.00 77.06 311 SER A CA 1
ATOM 2475 C C . SER A 1 311 ? -6.403 -7.735 -24.828 1.00 77.06 311 SER A C 1
ATOM 2477 O O . SER A 1 311 ? -5.915 -7.389 -23.756 1.00 77.06 311 SER A O 1
ATOM 2479 N N . VAL A 1 312 ? -7.417 -8.601 -24.913 1.00 60.50 312 VAL A N 1
ATOM 2480 C CA . VAL A 1 312 ? -7.998 -9.409 -23.825 1.00 60.50 312 VAL A CA 1
ATOM 2481 C C . VAL A 1 312 ? -8.267 -8.628 -22.529 1.00 60.50 312 VAL A C 1
ATOM 2483 O O . VAL A 1 312 ? -7.557 -8.730 -21.525 1.00 60.50 312 VAL A O 1
ATOM 2486 N N . HIS A 1 313 ? -9.396 -7.924 -22.490 1.00 60.53 313 HIS A N 1
ATOM 2487 C CA . HIS A 1 313 ? -10.025 -7.564 -21.221 1.00 60.53 313 HIS A CA 1
ATOM 2488 C C . HIS A 1 313 ? -10.723 -8.792 -20.632 1.00 60.53 313 HIS A C 1
ATOM 2490 O O . HIS A 1 313 ? -11.923 -8.987 -20.808 1.00 60.53 313 HIS A O 1
ATOM 2496 N N . LYS A 1 314 ? -9.983 -9.629 -19.891 1.00 64.69 314 LYS A N 1
ATOM 2497 C CA . LYS A 1 314 ? -10.656 -10.472 -18.894 1.00 64.69 314 LYS A CA 1
ATOM 2498 C C . LYS A 1 314 ? -11.306 -9.519 -17.881 1.00 64.69 314 LYS A C 1
ATOM 2500 O O . LYS A 1 314 ? -10.586 -8.677 -17.335 1.00 64.69 314 LYS A O 1
ATOM 2505 N N . PRO A 1 315 ? -12.625 -9.606 -17.635 1.00 66.38 315 PRO A N 1
ATOM 2506 C CA . PRO A 1 315 ? -13.267 -8.759 -16.643 1.00 66.38 315 PRO A CA 1
ATOM 2507 C C . PRO A 1 315 ? -12.573 -8.942 -15.290 1.00 66.38 315 PRO A C 1
ATOM 2509 O O . PRO A 1 315 ? -12.234 -10.057 -14.881 1.00 66.38 315 PRO A O 1
ATOM 2512 N N . VAL A 1 316 ? -12.305 -7.828 -14.609 1.00 69.88 316 VAL A N 1
ATOM 2513 C CA . VAL A 1 316 ? -11.690 -7.853 -13.281 1.00 69.88 316 VAL A CA 1
ATOM 2514 C C . VAL A 1 316 ? -12.713 -8.427 -12.306 1.00 69.88 316 VAL A C 1
ATOM 2516 O O . VAL A 1 316 ? -13.648 -7.740 -11.903 1.00 69.88 316 VAL A O 1
ATOM 2519 N N . ASN A 1 317 ? -12.518 -9.682 -11.905 1.00 72.81 317 ASN A N 1
ATOM 2520 C CA . ASN A 1 317 ? -13.322 -10.322 -10.868 1.00 72.81 317 ASN A CA 1
ATOM 2521 C C . ASN A 1 317 ? -12.946 -9.739 -9.500 1.00 72.81 317 ASN A C 1
ATOM 2523 O O . ASN A 1 317 ? -12.041 -10.239 -8.821 1.00 72.81 317 ASN A O 1
ATOM 2527 N N . LYS A 1 318 ? -13.609 -8.644 -9.113 1.00 82.12 318 LYS A N 1
ATOM 2528 C CA . LYS A 1 318 ? -13.474 -8.071 -7.772 1.00 82.12 318 LYS A CA 1
ATOM 2529 C C . LYS A 1 318 ? -14.003 -9.067 -6.737 1.00 82.12 318 LYS A C 1
ATOM 2531 O O . LYS A 1 318 ? -14.927 -9.827 -7.003 1.00 82.12 318 LYS A O 1
ATOM 2536 N N . LYS A 1 319 ? -13.362 -9.084 -5.569 1.00 88.81 319 LYS A N 1
ATOM 2537 C CA . LYS A 1 319 ? -13.824 -9.860 -4.414 1.00 88.81 319 LYS A CA 1
ATOM 2538 C C . LYS A 1 319 ? -15.044 -9.179 -3.807 1.00 88.81 319 LYS A C 1
ATOM 2540 O O . LYS A 1 319 ? -15.123 -7.950 -3.845 1.00 88.81 319 LYS A O 1
ATOM 2545 N N . ASP A 1 320 ? -15.937 -9.972 -3.231 1.00 91.44 320 ASP A N 1
ATOM 2546 C CA . ASP A 1 320 ? -17.168 -9.457 -2.638 1.00 91.44 320 ASP A CA 1
ATOM 2547 C C . ASP A 1 320 ? -16.845 -8.551 -1.440 1.00 91.44 320 ASP A C 1
ATOM 2549 O O . ASP A 1 320 ? -15.878 -8.830 -0.719 1.00 91.44 320 ASP A O 1
ATOM 2553 N N . PRO A 1 321 ? -17.580 -7.447 -1.230 1.00 92.50 321 PRO A N 1
ATOM 2554 C CA . PRO A 1 321 ? -17.387 -6.577 -0.076 1.00 92.50 321 PRO A CA 1
ATOM 2555 C C . PRO A 1 321 ? -17.847 -7.269 1.215 1.00 92.50 321 PRO A C 1
ATOM 2557 O O . PRO A 1 321 ? -18.842 -7.986 1.225 1.00 92.50 321 PRO A O 1
ATOM 2560 N N . VAL A 1 322 ? -17.148 -7.024 2.326 1.00 93.56 322 VAL A N 1
ATOM 2561 C CA . VAL A 1 322 ? -17.636 -7.448 3.651 1.00 93.56 322 VAL A CA 1
ATOM 2562 C C . VAL A 1 322 ? -18.749 -6.495 4.088 1.00 93.56 322 VAL A C 1
ATOM 2564 O O . VAL A 1 322 ? -18.525 -5.285 4.133 1.00 93.56 322 VAL A O 1
ATOM 2567 N N . SER A 1 323 ? -19.933 -7.016 4.411 1.00 92.38 323 SER A N 1
ATOM 2568 C CA . SER A 1 323 ? -21.046 -6.189 4.888 1.00 92.38 323 SER A CA 1
ATOM 2569 C C . SER A 1 323 ? -20.895 -5.816 6.367 1.00 92.38 323 SER A C 1
ATOM 2571 O O . SER A 1 323 ? -20.154 -6.448 7.125 1.00 92.38 323 SER A O 1
ATOM 2573 N N . VAL A 1 324 ? -21.618 -4.779 6.797 1.00 90.44 324 VAL A N 1
ATOM 2574 C CA . VAL A 1 324 ? -21.659 -4.364 8.208 1.00 90.44 324 VAL A CA 1
ATOM 2575 C C . VAL A 1 324 ? -22.256 -5.471 9.084 1.00 90.44 324 VAL A C 1
ATOM 2577 O O . VAL A 1 324 ? -21.726 -5.750 10.158 1.00 90.44 324 VAL A O 1
ATOM 2580 N N . ASP A 1 325 ? -23.287 -6.166 8.597 1.00 92.12 325 ASP A N 1
ATOM 2581 C CA . ASP A 1 325 ? -23.938 -7.260 9.326 1.00 92.12 325 ASP A CA 1
ATOM 2582 C C . ASP A 1 325 ? -22.985 -8.427 9.596 1.00 92.12 325 ASP A C 1
ATOM 2584 O O . ASP A 1 325 ? -22.973 -8.967 10.703 1.00 92.12 325 ASP A O 1
ATOM 2588 N N . MET A 1 326 ? -22.126 -8.766 8.628 1.00 92.56 326 MET A N 1
ATOM 2589 C CA . MET A 1 326 ? -21.096 -9.794 8.807 1.00 92.56 326 MET A CA 1
ATOM 2590 C C . MET A 1 326 ? -20.130 -9.426 9.934 1.00 92.56 326 MET A C 1
ATOM 2592 O O . MET A 1 326 ? -19.772 -10.279 10.743 1.00 92.56 326 MET A O 1
ATOM 2596 N N . LEU A 1 327 ? -19.722 -8.154 10.020 1.00 91.56 327 LEU A N 1
ATOM 2597 C CA . LEU A 1 327 ? -18.847 -7.681 11.097 1.00 91.56 327 LEU A CA 1
ATOM 2598 C C . LEU A 1 327 ? -19.553 -7.720 12.456 1.00 91.56 327 LEU A C 1
ATOM 2600 O O . LEU A 1 327 ? -18.949 -8.135 13.442 1.00 91.56 327 LEU A O 1
ATOM 2604 N N . ILE A 1 328 ? -20.833 -7.344 12.512 1.00 93.00 328 ILE A N 1
ATOM 2605 C CA . ILE A 1 328 ? -21.635 -7.428 13.740 1.00 93.00 328 ILE A CA 1
ATOM 2606 C C . ILE A 1 328 ? -21.751 -8.884 14.206 1.00 93.00 328 ILE A C 1
ATOM 2608 O O . ILE A 1 328 ? -21.559 -9.168 15.389 1.00 93.00 328 ILE A O 1
ATOM 2612 N N . GLN A 1 329 ? -22.039 -9.817 13.297 1.00 92.44 329 GLN A N 1
ATOM 2613 C CA . GLN A 1 329 ? -22.098 -11.246 13.610 1.00 92.44 329 GLN A CA 1
ATOM 2614 C C . GLN A 1 329 ? -20.741 -11.779 14.078 1.00 92.44 329 GLN A C 1
ATOM 2616 O O . GLN A 1 329 ? -20.682 -12.495 15.075 1.00 92.44 329 GLN A O 1
ATOM 2621 N N . LEU A 1 330 ? -19.651 -11.377 13.422 1.00 89.94 330 LEU A N 1
ATOM 2622 C CA . LEU A 1 330 ? -18.299 -11.762 13.816 1.00 89.94 330 LEU A CA 1
ATOM 2623 C C . LEU A 1 330 ? -17.972 -11.307 15.247 1.00 89.94 330 LEU A C 1
ATOM 2625 O O . LEU A 1 330 ? -17.473 -12.097 16.048 1.00 89.94 330 LEU A O 1
ATOM 2629 N N . CYS A 1 331 ? -18.305 -10.061 15.598 1.00 89.25 331 CYS A N 1
ATOM 2630 C CA . CYS A 1 331 ? -18.124 -9.546 16.956 1.00 89.25 331 CYS A CA 1
ATOM 2631 C C . CYS A 1 331 ? -18.937 -10.336 17.991 1.00 89.25 331 CYS A C 1
ATOM 2633 O O . CYS A 1 331 ? -18.434 -10.594 19.080 1.00 89.25 331 CYS A O 1
ATOM 2635 N N . LYS A 1 332 ? -20.161 -10.765 17.651 1.00 91.12 332 LYS A N 1
ATOM 2636 C CA . LYS A 1 332 ? -20.983 -11.615 18.530 1.00 91.12 332 LYS A CA 1
ATOM 2637 C C . LYS A 1 332 ? -20.344 -12.987 18.756 1.00 91.12 332 LYS A C 1
ATOM 2639 O O . LYS A 1 332 ? -20.302 -13.450 19.890 1.00 91.12 332 LYS A O 1
ATOM 2644 N N . ILE A 1 333 ? -19.811 -13.611 17.703 1.00 87.94 333 ILE A N 1
ATOM 2645 C CA . ILE A 1 333 ? -19.132 -14.915 17.797 1.00 87.94 333 ILE A CA 1
ATOM 2646 C C . ILE A 1 333 ? -17.912 -14.832 18.723 1.00 87.94 333 ILE A C 1
ATOM 2648 O O . ILE A 1 333 ? -17.676 -15.731 19.528 1.00 87.94 333 ILE A O 1
ATOM 2652 N N . HIS A 1 334 ? -17.151 -13.741 18.638 1.00 84.94 334 HIS A N 1
ATOM 2653 C CA . HIS A 1 334 ? -15.890 -13.588 19.361 1.00 84.94 334 HIS A CA 1
ATOM 2654 C C . HIS A 1 334 ? -15.985 -12.749 20.644 1.00 84.94 334 HIS A C 1
ATOM 2656 O O . HIS A 1 334 ? -14.945 -12.428 21.215 1.00 84.94 334 HIS A O 1
ATOM 2662 N N . GLN A 1 335 ? -17.187 -12.426 21.139 1.00 85.50 335 GLN A N 1
ATOM 2663 C CA . GLN A 1 335 ? -17.356 -11.491 22.265 1.00 85.50 335 GLN A CA 1
ATOM 2664 C C . GLN A 1 335 ? -16.613 -11.933 23.543 1.00 85.50 335 GLN A C 1
ATOM 2666 O O . GLN A 1 335 ? -16.156 -11.098 24.314 1.00 85.50 335 GLN A O 1
ATOM 2671 N N . ASN A 1 336 ? -16.509 -13.250 23.763 1.00 84.62 336 ASN A N 1
ATOM 2672 C CA . ASN A 1 336 ? -15.890 -13.854 24.948 1.00 84.62 336 ASN A CA 1
ATOM 2673 C C . ASN A 1 336 ? -14.470 -14.373 24.662 1.00 84.62 336 ASN A C 1
ATOM 2675 O O . ASN A 1 336 ? -13.889 -15.074 25.488 1.00 84.62 336 ASN A O 1
ATOM 2679 N N . SER A 1 337 ? -13.927 -14.101 23.472 1.00 79.25 337 SER A N 1
ATOM 2680 C CA . SER A 1 337 ? -12.600 -14.576 23.097 1.00 79.25 337 SER A CA 1
ATOM 2681 C C . SER A 1 337 ? -11.532 -13.806 23.868 1.00 79.25 337 SER A C 1
ATOM 2683 O O . SER A 1 337 ? -11.443 -12.584 23.769 1.00 79.25 337 SER A O 1
ATOM 2685 N N . THR A 1 338 ? -10.684 -14.522 24.601 1.00 71.31 338 THR A N 1
ATOM 2686 C CA . THR A 1 338 ? -9.483 -13.976 25.255 1.00 71.31 338 THR A CA 1
ATOM 2687 C C . THR A 1 338 ? -8.247 -14.045 24.357 1.00 71.31 338 THR A C 1
ATOM 2689 O O . THR A 1 338 ? -7.144 -13.727 24.803 1.00 71.31 338 THR A O 1
ATOM 2692 N N . ASP A 1 339 ? -8.426 -14.445 23.091 1.00 66.25 339 ASP A N 1
ATOM 2693 C CA . ASP A 1 339 ? -7.372 -14.579 22.086 1.00 66.25 339 ASP A CA 1
ATOM 2694 C C . ASP A 1 339 ? -6.892 -13.196 21.617 1.00 66.25 339 ASP A C 1
ATOM 2696 O O . ASP A 1 339 ? -7.208 -12.694 20.536 1.00 66.25 339 ASP A O 1
ATOM 2700 N N . LEU A 1 340 ? -6.153 -12.521 22.494 1.00 59.09 340 LEU A N 1
ATOM 2701 C CA . LEU A 1 340 ? -5.326 -11.386 22.132 1.00 59.09 340 LEU A CA 1
ATOM 2702 C C . LEU A 1 340 ? -4.142 -11.945 21.351 1.00 59.09 340 LEU A C 1
ATOM 2704 O O . LEU A 1 340 ? -3.244 -12.547 21.939 1.00 59.09 340 LEU A O 1
ATOM 2708 N N . LEU A 1 341 ? -4.125 -11.717 20.034 1.00 61.06 341 LEU A N 1
ATOM 2709 C CA . LEU A 1 341 ? -2.938 -11.926 19.204 1.00 61.06 341 LEU A CA 1
ATOM 2710 C C . LEU A 1 341 ? -1.754 -11.260 19.910 1.00 61.06 341 LEU A C 1
ATOM 2712 O O . LEU A 1 341 ? -1.652 -10.034 19.930 1.00 61.06 341 LEU A O 1
ATOM 2716 N N . THR A 1 342 ? -0.887 -12.053 20.537 1.00 48.94 342 THR A N 1
ATOM 2717 C CA . THR A 1 342 ? 0.254 -11.541 21.291 1.00 48.94 342 THR A CA 1
ATOM 2718 C C . THR A 1 342 ? 1.179 -10.820 20.312 1.00 48.94 342 THR A C 1
ATOM 2720 O O . THR A 1 342 ? 1.875 -11.425 19.497 1.00 48.94 342 THR A O 1
ATOM 2723 N N . ILE A 1 343 ? 1.145 -9.484 20.355 1.00 53.97 343 ILE A N 1
ATOM 2724 C CA . ILE A 1 343 ? 1.836 -8.566 19.437 1.00 53.97 343 ILE A CA 1
ATOM 2725 C C . ILE A 1 343 ? 3.332 -8.507 19.785 1.00 53.97 343 ILE A C 1
ATOM 2727 O O . ILE A 1 343 ? 3.900 -7.444 20.024 1.00 53.97 343 ILE A O 1
ATOM 2731 N N . HIS A 1 344 ? 4.004 -9.653 19.860 1.00 52.66 344 HIS A N 1
ATOM 2732 C CA . HIS A 1 344 ? 5.454 -9.682 20.045 1.00 52.66 344 HIS A CA 1
ATOM 2733 C C . HIS A 1 344 ? 6.203 -9.633 18.708 1.00 52.66 344 HIS A C 1
ATOM 2735 O O . HIS A 1 344 ? 7.374 -9.254 18.686 1.00 52.66 344 HIS A O 1
ATOM 2741 N N . LYS A 1 345 ? 5.531 -9.929 17.581 1.00 62.78 345 LYS A N 1
ATOM 2742 C CA . LYS A 1 345 ? 6.060 -9.742 16.220 1.00 62.78 345 LYS A CA 1
ATOM 2743 C C . LYS A 1 345 ? 4.965 -9.282 15.246 1.00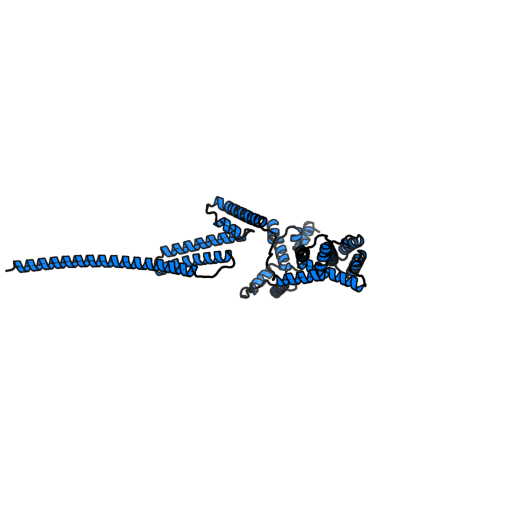 62.78 345 LYS A C 1
ATOM 2745 O O . LYS A 1 345 ? 3.835 -9.758 15.351 1.00 62.78 345 LYS A O 1
ATOM 2750 N N . PRO A 1 346 ? 5.282 -8.399 14.279 1.00 72.69 346 PRO A N 1
ATOM 2751 C CA . PRO A 1 346 ? 4.369 -8.087 13.184 1.00 72.69 346 PRO A CA 1
ATOM 2752 C C . PRO A 1 346 ? 4.023 -9.361 12.407 1.00 72.69 346 PRO A C 1
ATOM 2754 O O . PRO A 1 346 ? 4.919 -10.109 12.012 1.00 72.69 346 PRO A O 1
ATOM 2757 N N . LEU A 1 347 ? 2.732 -9.608 12.186 1.00 79.94 347 LEU A N 1
ATOM 2758 C CA . LEU A 1 347 ? 2.276 -10.710 11.342 1.00 79.94 347 LEU A CA 1
ATOM 2759 C C . LEU A 1 347 ? 2.625 -10.435 9.874 1.00 79.94 347 LEU A C 1
ATOM 2761 O O . LEU A 1 347 ? 2.576 -9.294 9.408 1.00 79.94 347 LEU A O 1
ATOM 2765 N N . SER A 1 348 ? 2.953 -11.496 9.135 1.00 84.06 348 SER A N 1
ATOM 2766 C CA . SER A 1 348 ? 3.097 -11.398 7.682 1.00 84.06 348 SER A CA 1
ATOM 2767 C C . SER A 1 348 ? 1.740 -11.110 7.031 1.00 84.06 348 SER A C 1
ATOM 2769 O O . SER A 1 348 ? 0.697 -11.502 7.559 1.00 84.06 348 SER A O 1
ATOM 2771 N N . TYR A 1 349 ? 1.744 -10.485 5.848 1.00 82.88 349 TYR A N 1
ATOM 2772 C CA . TYR A 1 349 ? 0.511 -10.247 5.087 1.00 82.88 349 TYR A CA 1
ATOM 2773 C C . TYR A 1 349 ? -0.285 -11.541 4.863 1.00 82.88 349 TYR A C 1
ATOM 2775 O O . TYR A 1 349 ? -1.505 -11.551 5.018 1.00 82.88 349 TYR A O 1
ATOM 2783 N N . THR A 1 350 ? 0.404 -12.635 4.530 1.00 85.19 350 THR A N 1
ATOM 2784 C CA . THR A 1 350 ? -0.209 -13.945 4.281 1.00 85.19 350 THR A CA 1
ATOM 2785 C C . THR A 1 350 ? -0.871 -14.489 5.541 1.00 85.19 350 THR A C 1
ATOM 2787 O O . THR A 1 350 ? -2.048 -14.831 5.497 1.00 85.19 350 THR A O 1
ATOM 2790 N N . SER A 1 351 ? -0.166 -14.457 6.676 1.00 86.38 351 SER A N 1
ATOM 2791 C CA . SER A 1 351 ? -0.700 -14.912 7.966 1.00 86.38 351 SER A CA 1
ATOM 2792 C C . SER A 1 351 ? -1.912 -14.084 8.394 1.00 86.38 351 SER A C 1
ATOM 2794 O O . SER A 1 351 ? -2.933 -14.632 8.796 1.00 86.38 351 SER A O 1
ATOM 2796 N N . THR A 1 352 ? -1.844 -12.757 8.253 1.00 87.69 352 THR A N 1
ATOM 2797 C CA . THR A 1 352 ? -2.988 -11.876 8.519 1.00 87.69 352 THR A CA 1
ATOM 2798 C C . THR A 1 352 ? -4.169 -12.207 7.611 1.00 87.69 352 THR A C 1
ATOM 2800 O O . THR A 1 352 ? -5.295 -12.317 8.090 1.00 87.69 352 THR A O 1
ATOM 2803 N N . ARG A 1 353 ? -3.930 -12.395 6.307 1.00 88.81 353 ARG A N 1
ATOM 2804 C CA . ARG A 1 353 ? -4.974 -12.747 5.341 1.00 88.81 353 ARG A CA 1
ATOM 2805 C C . ARG A 1 353 ? -5.638 -14.075 5.698 1.00 88.81 353 ARG A C 1
ATOM 2807 O O . ARG A 1 353 ? -6.860 -14.143 5.676 1.00 88.81 353 ARG A O 1
ATOM 2814 N N . GLU A 1 354 ? -4.865 -15.107 6.008 1.00 89.56 354 GLU A N 1
ATOM 2815 C CA . GLU A 1 354 ? -5.383 -16.433 6.361 1.00 89.56 354 GLU A CA 1
ATOM 2816 C C . GLU A 1 354 ? -6.186 -16.401 7.658 1.00 89.56 354 GLU A C 1
ATOM 2818 O O . GLU A 1 354 ? -7.317 -16.880 7.677 1.00 89.56 354 GLU A O 1
ATOM 2823 N N . ASN A 1 355 ? -5.659 -15.759 8.703 1.00 87.81 355 ASN A N 1
ATOM 2824 C CA . ASN A 1 355 ? -6.346 -15.642 9.989 1.00 87.81 355 ASN A CA 1
ATOM 2825 C C . ASN A 1 355 ? -7.673 -14.886 9.857 1.00 87.81 355 ASN A C 1
ATOM 2827 O O . ASN A 1 355 ? -8.695 -15.338 10.366 1.00 87.81 355 ASN A O 1
ATOM 2831 N N . ILE A 1 356 ? -7.681 -13.768 9.125 1.00 88.19 356 ILE A N 1
ATOM 2832 C CA . ILE A 1 356 ? -8.899 -12.978 8.909 1.00 88.19 356 ILE A CA 1
ATOM 2833 C C . ILE A 1 356 ? -9.910 -13.743 8.052 1.00 88.19 356 ILE A C 1
ATOM 2835 O O . ILE A 1 356 ? -11.096 -13.734 8.366 1.00 88.19 356 ILE A O 1
ATOM 2839 N N . LEU A 1 357 ? -9.475 -14.425 6.988 1.00 90.44 357 LEU A N 1
ATOM 2840 C CA . LEU A 1 357 ? -10.386 -15.223 6.163 1.00 90.44 357 LEU A CA 1
ATOM 2841 C C . LEU A 1 357 ? -10.966 -16.407 6.937 1.00 90.44 357 LEU A C 1
ATOM 2843 O O . LEU A 1 357 ? -12.148 -16.698 6.789 1.00 90.44 357 LEU A O 1
ATOM 2847 N N . LYS A 1 358 ? -10.166 -17.045 7.797 1.00 88.88 358 LYS A N 1
ATOM 2848 C CA . LYS A 1 358 ? -10.631 -18.107 8.693 1.00 88.88 358 LYS A CA 1
ATOM 2849 C C . LYS A 1 358 ? -11.673 -17.586 9.684 1.00 88.88 358 LYS A C 1
ATOM 2851 O O . LYS A 1 358 ? -12.680 -18.250 9.891 1.00 88.88 358 LYS A O 1
ATOM 2856 N N . ALA A 1 359 ? -11.457 -16.398 10.247 1.00 87.81 359 ALA A N 1
ATOM 2857 C CA . ALA A 1 359 ? -12.415 -15.760 11.147 1.00 87.81 359 ALA A CA 1
ATOM 2858 C C . ALA A 1 359 ? -13.712 -15.355 10.427 1.00 87.81 359 ALA A C 1
ATOM 2860 O O . ALA A 1 359 ? -14.789 -15.499 10.986 1.00 87.81 359 ALA A O 1
ATOM 2861 N N . LEU A 1 360 ? -13.630 -14.889 9.177 1.00 89.88 360 LEU A N 1
ATOM 2862 C CA . LEU A 1 360 ? -14.802 -14.495 8.387 1.00 89.88 360 LEU A CA 1
ATOM 2863 C C . LEU A 1 360 ? -15.580 -15.682 7.803 1.00 89.88 360 LEU A C 1
ATOM 2865 O O . LEU A 1 360 ? -16.743 -15.510 7.452 1.00 89.88 360 LEU A O 1
ATOM 2869 N N . ALA A 1 361 ? -14.979 -16.868 7.695 1.00 90.81 361 ALA A N 1
ATOM 2870 C CA . ALA A 1 361 ? -15.602 -18.033 7.065 1.00 90.81 361 ALA A CA 1
ATOM 2871 C C . ALA A 1 361 ? -17.009 -18.384 7.607 1.00 90.81 361 ALA A C 1
ATOM 2873 O O . ALA A 1 361 ? -17.889 -18.623 6.783 1.00 90.81 361 ALA A O 1
ATOM 2874 N N . PRO A 1 362 ? -17.287 -18.349 8.930 1.00 91.06 362 PRO A N 1
ATOM 2875 C CA . PRO A 1 362 ? -18.613 -18.670 9.468 1.00 91.06 362 PRO A CA 1
ATOM 2876 C C . PRO A 1 362 ? -19.717 -17.687 9.059 1.00 91.06 362 PRO A C 1
ATOM 2878 O O . PRO A 1 362 ? -20.888 -18.050 9.076 1.00 91.06 362 PRO A O 1
ATOM 2881 N N . VAL A 1 363 ? -19.357 -16.448 8.709 1.00 92.31 363 VAL A N 1
ATOM 2882 C CA . VAL A 1 363 ? -20.304 -15.374 8.352 1.00 92.31 363 VAL A CA 1
ATOM 2883 C C . VAL A 1 363 ? -20.296 -15.050 6.854 1.00 92.31 363 VAL A C 1
ATOM 2885 O O . VAL A 1 363 ? -21.087 -14.232 6.395 1.00 92.31 363 VAL A O 1
ATOM 2888 N N . ALA A 1 364 ? -19.393 -15.657 6.079 1.00 87.75 364 ALA A N 1
ATOM 2889 C CA . ALA A 1 364 ? -19.185 -15.340 4.667 1.00 87.75 364 ALA A CA 1
ATOM 2890 C C . ALA A 1 364 ? -20.196 -15.996 3.718 1.00 87.75 364 ALA A C 1
ATOM 2892 O O . ALA A 1 364 ? -20.410 -15.472 2.625 1.00 87.75 364 ALA A O 1
ATOM 2893 N N . GLY A 1 365 ? -20.799 -17.127 4.100 1.00 87.44 365 GLY A N 1
ATOM 2894 C CA . GLY A 1 365 ? -21.609 -17.932 3.179 1.00 87.44 365 GLY A CA 1
ATOM 2895 C C . GLY A 1 365 ? -20.815 -18.297 1.916 1.00 87.44 365 GLY A C 1
ATOM 2896 O O . GLY A 1 365 ? -19.671 -18.740 2.013 1.00 87.44 365 GLY A O 1
ATOM 2897 N N . ASP A 1 366 ? -21.391 -18.039 0.738 1.00 88.56 366 ASP A N 1
ATOM 2898 C CA . ASP A 1 366 ? -20.774 -18.316 -0.573 1.00 88.56 366 ASP A CA 1
ATOM 2899 C C . ASP A 1 366 ? -19.879 -17.177 -1.108 1.00 88.56 366 ASP A C 1
ATOM 2901 O O . ASP A 1 366 ? -19.353 -17.251 -2.227 1.00 88.56 366 ASP A O 1
ATOM 2905 N N . LEU A 1 367 ? -19.692 -16.098 -0.337 1.00 90.06 367 LEU A N 1
ATOM 2906 C CA . LEU A 1 367 ? -18.957 -14.916 -0.788 1.00 90.06 367 LEU A CA 1
ATOM 2907 C C . LEU A 1 367 ? -17.456 -15.192 -0.939 1.00 90.06 367 LEU A C 1
ATOM 2909 O O . LEU A 1 367 ? -16.778 -15.740 -0.065 1.00 90.06 367 LEU A O 1
ATOM 2913 N N . LYS A 1 368 ? -16.880 -14.709 -2.041 1.00 91.00 368 LYS A N 1
ATOM 2914 C CA . LYS A 1 368 ? -15.445 -14.798 -2.316 1.00 91.00 368 LYS A CA 1
ATOM 2915 C C . LYS A 1 368 ? -14.737 -13.597 -1.713 1.00 91.00 368 LYS A C 1
ATOM 2917 O O . LYS A 1 368 ? -14.507 -12.590 -2.383 1.00 91.00 368 LYS A O 1
ATOM 2922 N N . LEU A 1 369 ? -14.298 -13.747 -0.468 1.00 91.44 369 LEU A N 1
ATOM 2923 C CA . LEU A 1 369 ? -13.638 -12.680 0.281 1.00 91.44 369 LEU A CA 1
ATOM 2924 C C . LEU A 1 369 ? -12.112 -12.639 0.093 1.00 91.44 369 LEU A C 1
ATOM 2926 O O . LEU A 1 369 ? -11.439 -13.609 -0.271 1.00 91.44 369 LEU A O 1
ATOM 2930 N N . GLY A 1 370 ? -11.548 -11.466 0.358 1.00 90.50 370 GLY A N 1
ATOM 2931 C CA . GLY A 1 370 ? -10.119 -11.211 0.505 1.00 90.50 370 GLY A CA 1
ATOM 2932 C C . GLY A 1 370 ? -9.883 -10.101 1.526 1.00 90.50 370 GLY A C 1
ATOM 2933 O O . GLY A 1 370 ? -10.821 -9.464 1.990 1.00 90.50 370 GLY A O 1
ATOM 2934 N N . LEU A 1 371 ? -8.626 -9.793 1.850 1.00 89.25 371 LEU A N 1
ATOM 2935 C CA . LEU A 1 371 ? -8.346 -8.735 2.830 1.00 89.25 371 LEU A CA 1
ATOM 2936 C C . LEU A 1 371 ? -8.873 -7.357 2.373 1.00 89.25 371 LEU A C 1
ATOM 2938 O O . LEU A 1 371 ? -9.378 -6.573 3.170 1.00 89.25 371 LEU A O 1
ATOM 2942 N N . HIS A 1 372 ? -8.831 -7.085 1.065 1.00 90.88 372 HIS A N 1
ATOM 2943 C CA . HIS A 1 372 ? -9.401 -5.867 0.480 1.00 90.88 372 HIS A CA 1
ATOM 2944 C C . HIS A 1 372 ? -10.938 -5.836 0.456 1.00 90.88 372 HIS A C 1
ATOM 2946 O O . HIS A 1 372 ? -11.502 -4.765 0.229 1.00 90.88 372 HIS A O 1
ATOM 2952 N N . SER A 1 373 ? -11.621 -6.950 0.731 1.00 93.44 373 SER A N 1
ATOM 2953 C CA . SER A 1 373 ? -13.080 -6.979 0.883 1.00 93.44 373 SER A CA 1
ATOM 2954 C C . SER A 1 373 ? -13.544 -6.135 2.065 1.00 93.44 373 SER A C 1
ATOM 2956 O O . SER A 1 373 ? -14.580 -5.489 1.966 1.00 93.44 373 SER A O 1
ATOM 2958 N N . LEU A 1 374 ? -12.750 -6.051 3.140 1.00 92.12 374 LEU A N 1
ATOM 2959 C CA . LEU A 1 374 ? -13.014 -5.153 4.273 1.00 92.12 374 LEU A CA 1
ATOM 2960 C C . LEU A 1 374 ? -12.990 -3.686 3.834 1.00 92.12 374 LEU A C 1
ATOM 2962 O O . LEU A 1 374 ? -13.886 -2.911 4.152 1.00 92.12 374 LEU A O 1
ATOM 2966 N N . ARG A 1 375 ? -11.977 -3.311 3.042 1.00 92.62 375 ARG A N 1
ATOM 2967 C CA . ARG A 1 375 ? -11.842 -1.944 2.521 1.00 92.62 375 ARG A CA 1
ATOM 2968 C C . ARG A 1 375 ? -12.964 -1.597 1.543 1.00 92.62 375 ARG A C 1
ATOM 2970 O O . ARG A 1 375 ? -13.486 -0.491 1.602 1.00 92.62 375 ARG A O 1
ATOM 2977 N N . SER A 1 376 ? -13.330 -2.536 0.672 1.00 92.44 376 SER A N 1
ATOM 2978 C CA . SER A 1 376 ? -14.423 -2.368 -0.299 1.00 92.44 376 SER A CA 1
ATOM 2979 C C . SER A 1 376 ? -15.784 -2.301 0.399 1.00 92.44 376 SER A C 1
ATOM 2981 O O . SER A 1 376 ? -16.614 -1.468 0.052 1.00 92.44 376 SER A O 1
ATOM 2983 N N . GLY A 1 377 ? -15.981 -3.110 1.443 1.00 93.31 377 GLY A N 1
ATOM 2984 C CA . GLY A 1 377 ? -17.156 -3.080 2.311 1.00 93.31 377 GLY A CA 1
ATOM 2985 C C . GLY A 1 377 ? -17.334 -1.746 3.018 1.00 93.31 377 GLY A C 1
ATOM 2986 O O . GLY A 1 377 ? -18.380 -1.118 2.890 1.00 93.31 377 GLY A O 1
ATOM 2987 N N . GLY A 1 378 ? -16.275 -1.251 3.666 1.00 92.19 378 GLY A N 1
ATOM 2988 C CA . GLY A 1 378 ? -16.285 0.075 4.283 1.00 92.19 378 GLY A CA 1
ATOM 2989 C C . GLY A 1 378 ? -16.536 1.197 3.272 1.00 92.19 378 GLY A C 1
ATOM 2990 O O . GLY A 1 378 ? -17.340 2.085 3.535 1.00 92.19 378 GLY A O 1
ATOM 2991 N N . ALA A 1 379 ? -15.903 1.146 2.093 1.00 92.44 379 ALA A N 1
ATOM 2992 C CA . ALA A 1 379 ? -16.148 2.122 1.030 1.00 92.44 379 ALA A CA 1
ATOM 2993 C C . ALA A 1 379 ? -17.617 2.121 0.583 1.00 92.44 379 ALA A C 1
ATOM 2995 O O . ALA A 1 379 ? -18.243 3.172 0.524 1.00 92.44 379 ALA A O 1
ATOM 2996 N N . THR A 1 380 ? -18.172 0.938 0.326 1.00 91.50 380 THR A N 1
ATOM 2997 C CA . THR A 1 380 ? -19.555 0.764 -0.134 1.00 91.50 380 THR A CA 1
ATOM 2998 C C . THR A 1 380 ? -20.564 1.206 0.928 1.00 91.50 380 THR A C 1
ATOM 3000 O O . THR A 1 380 ? -21.526 1.895 0.610 1.00 91.50 380 THR A O 1
ATOM 3003 N N . ALA A 1 381 ? -20.327 0.885 2.203 1.00 90.75 381 ALA A N 1
ATOM 3004 C CA . ALA A 1 381 ? -21.183 1.334 3.298 1.00 90.75 381 ALA A CA 1
ATOM 3005 C C . ALA A 1 381 ? -21.199 2.866 3.412 1.00 90.75 381 ALA A C 1
ATOM 3007 O O . ALA A 1 381 ? -22.263 3.470 3.525 1.00 90.75 381 ALA A O 1
ATOM 3008 N N . VAL A 1 382 ? -20.028 3.509 3.328 1.00 91.00 382 VAL A N 1
ATOM 3009 C CA . VAL A 1 382 ? -19.927 4.972 3.412 1.00 91.00 382 VAL A CA 1
ATOM 3010 C C . VAL A 1 382 ? -20.583 5.655 2.208 1.00 91.00 382 VAL A C 1
ATOM 3012 O O . VAL A 1 382 ? -21.267 6.660 2.402 1.00 91.00 382 VAL A O 1
ATOM 3015 N N . ALA A 1 383 ? -20.459 5.087 1.003 1.00 88.62 383 ALA A N 1
ATOM 3016 C CA . ALA A 1 383 ? -21.103 5.603 -0.208 1.00 88.62 383 ALA A CA 1
ATOM 3017 C C . ALA A 1 383 ? -22.613 5.834 -0.023 1.00 88.62 383 ALA A C 1
ATOM 3019 O O . ALA A 1 383 ? -23.148 6.840 -0.480 1.00 88.62 383 ALA A O 1
ATOM 3020 N N . ASN A 1 384 ? -23.270 4.950 0.732 1.00 84.06 384 ASN A N 1
ATOM 3021 C CA . ASN A 1 384 ? -24.715 4.972 0.955 1.00 84.06 384 ASN A CA 1
ATOM 3022 C C . ASN A 1 384 ? -25.168 5.864 2.129 1.00 84.06 384 ASN A C 1
ATOM 3024 O O . ASN A 1 384 ? -26.364 5.978 2.375 1.00 84.06 384 ASN A O 1
ATOM 3028 N N . THR A 1 385 ? -24.250 6.490 2.876 1.00 85.31 385 THR A N 1
ATOM 3029 C CA . THR A 1 385 ? -24.574 7.243 4.115 1.00 85.31 385 THR A CA 1
ATOM 3030 C C . THR A 1 385 ? -24.458 8.763 3.975 1.00 85.31 385 THR A C 1
ATOM 3032 O O . THR A 1 385 ? -24.670 9.485 4.947 1.00 85.31 385 THR A O 1
ATOM 3035 N N . GLY A 1 386 ? -24.118 9.276 2.785 1.00 79.50 386 GLY A N 1
ATOM 3036 C CA . GLY A 1 386 ? -24.034 10.721 2.529 1.00 79.50 386 GLY A CA 1
ATOM 3037 C C . GLY A 1 386 ? -22.884 11.436 3.255 1.00 79.50 386 GLY A C 1
ATOM 3038 O O . GLY A 1 386 ? -22.898 12.659 3.392 1.00 79.50 386 GLY A O 1
ATOM 3039 N N . VAL A 1 387 ? -21.878 10.698 3.739 1.00 88.81 387 VAL A N 1
ATOM 3040 C CA . VAL A 1 387 ? -20.697 11.273 4.401 1.00 88.81 387 VAL A CA 1
ATOM 3041 C C . VAL A 1 387 ? -19.943 12.188 3.439 1.00 88.81 387 VAL A C 1
ATOM 3043 O O . VAL A 1 387 ? -19.728 11.848 2.276 1.00 88.81 387 VAL A O 1
ATOM 3046 N N . SER A 1 388 ? -19.470 13.334 3.943 1.00 91.75 388 SER A N 1
ATOM 3047 C CA . SER A 1 388 ? -18.692 14.260 3.116 1.00 91.75 388 SER A CA 1
ATOM 3048 C C . SER A 1 388 ? -17.472 13.580 2.487 1.00 91.75 388 SER A C 1
ATOM 3050 O O . SER A 1 388 ? -16.676 12.906 3.153 1.00 91.75 388 SER A O 1
ATOM 3052 N N . ASP A 1 389 ? -17.286 13.834 1.197 1.00 88.12 389 ASP A N 1
ATOM 3053 C CA . ASP A 1 389 ? -16.234 13.230 0.385 1.00 88.12 389 ASP A CA 1
ATOM 3054 C C . ASP A 1 389 ? -14.819 13.473 0.956 1.00 88.12 389 ASP A C 1
ATOM 3056 O O . ASP A 1 389 ? -13.965 12.584 0.960 1.00 88.12 389 ASP A O 1
ATOM 3060 N N . ARG A 1 390 ? -14.587 14.643 1.572 1.00 91.00 390 ARG A N 1
ATOM 3061 C CA . ARG A 1 390 ? -13.334 14.962 2.281 1.00 91.00 390 ARG A CA 1
ATOM 3062 C C . ARG A 1 390 ? -13.044 13.982 3.420 1.00 91.00 390 ARG A C 1
ATOM 3064 O O . ARG A 1 390 ? -11.909 13.528 3.568 1.00 91.00 390 ARG A O 1
ATOM 3071 N N . ASN A 1 391 ? -14.042 13.692 4.254 1.00 91.38 391 ASN A N 1
ATOM 3072 C CA . ASN A 1 391 ? -13.869 12.815 5.411 1.00 91.38 391 ASN A CA 1
ATOM 3073 C C . ASN A 1 391 ? -13.733 11.356 4.972 1.00 91.38 391 ASN A C 1
ATOM 3075 O O . ASN A 1 391 ? -12.887 10.639 5.505 1.00 91.38 391 ASN A O 1
ATOM 3079 N N . TRP A 1 392 ? -14.488 10.953 3.950 1.00 90.38 392 TRP A N 1
ATOM 3080 C CA . TRP A 1 392 ? -14.385 9.622 3.363 1.00 90.38 392 TRP A CA 1
ATOM 3081 C C . TRP A 1 392 ? -12.993 9.369 2.762 1.00 90.38 392 TRP A C 1
ATOM 3083 O O . TRP A 1 392 ? -12.334 8.386 3.117 1.00 90.38 392 TRP A O 1
ATOM 3093 N N . LYS A 1 393 ? -12.476 10.297 1.945 1.00 91.31 393 LYS A N 1
ATOM 3094 C CA . LYS A 1 393 ? -11.108 10.223 1.405 1.00 91.31 393 LYS A CA 1
ATOM 3095 C C . LYS A 1 393 ? -10.044 10.212 2.497 1.00 91.31 393 LYS A C 1
ATOM 3097 O O . LYS A 1 393 ? -9.105 9.420 2.410 1.00 91.31 393 LYS A O 1
ATOM 3102 N N . ARG A 1 394 ? -10.202 11.031 3.546 1.00 92.56 394 ARG A N 1
ATOM 3103 C CA . ARG A 1 394 ? -9.284 11.039 4.698 1.00 92.56 394 ARG A CA 1
ATOM 3104 C C . ARG A 1 394 ? -9.260 9.680 5.402 1.00 92.56 394 ARG A C 1
ATOM 3106 O O . ARG A 1 394 ? -8.175 9.158 5.645 1.00 92.56 394 ARG A O 1
ATOM 3113 N N . HIS A 1 395 ? -10.426 9.095 5.673 1.00 91.56 395 HIS A N 1
ATOM 3114 C CA . HIS A 1 395 ? -10.541 7.794 6.334 1.00 91.56 395 HIS A CA 1
ATOM 3115 C C . HIS A 1 395 ? -9.912 6.668 5.500 1.00 91.56 395 HIS A C 1
ATOM 3117 O O . HIS A 1 395 ? -9.074 5.914 5.989 1.00 91.56 395 HIS A O 1
ATOM 3123 N N . GLY A 1 396 ? -10.244 6.596 4.208 1.00 90.38 396 GLY A N 1
ATOM 3124 C CA . GLY A 1 396 ? -9.706 5.581 3.299 1.00 90.38 396 GLY A CA 1
ATOM 3125 C C . GLY A 1 396 ? -8.284 5.850 2.797 1.00 90.38 396 GLY A C 1
ATOM 3126 O O . GLY A 1 396 ? -7.742 5.025 2.056 1.00 90.38 396 GLY A O 1
ATOM 3127 N N . ARG A 1 397 ? -7.674 6.981 3.186 1.00 92.44 397 ARG A N 1
ATOM 3128 C CA . ARG A 1 397 ? -6.365 7.475 2.718 1.00 92.44 397 ARG A CA 1
ATOM 3129 C C . ARG A 1 397 ? -6.266 7.589 1.191 1.00 92.44 397 ARG A C 1
ATOM 3131 O O . ARG A 1 397 ? -5.232 7.272 0.600 1.00 92.44 397 ARG A O 1
ATOM 3138 N N . TRP A 1 398 ? -7.341 8.026 0.542 1.00 92.50 398 TRP A N 1
ATOM 3139 C CA . TRP A 1 398 ? -7.373 8.242 -0.904 1.00 92.50 398 TRP A CA 1
ATOM 3140 C C . TRP A 1 398 ? -7.065 9.692 -1.259 1.00 92.50 398 TRP A C 1
ATOM 3142 O O . TRP A 1 398 ? -7.526 10.620 -0.600 1.00 92.50 398 TRP A O 1
ATOM 3152 N N . LYS A 1 399 ? -6.289 9.879 -2.330 1.00 88.94 399 LYS A N 1
ATOM 3153 C CA . LYS A 1 399 ? -5.979 11.207 -2.880 1.00 88.94 399 LYS A CA 1
ATOM 3154 C C . LYS A 1 399 ? -6.920 11.623 -4.011 1.00 88.94 399 LYS A C 1
ATOM 3156 O O . LYS A 1 399 ? -7.114 12.814 -4.205 1.00 88.94 399 LYS A O 1
ATOM 3161 N N . SER A 1 400 ? -7.477 10.663 -4.749 1.00 89.50 400 SER A N 1
ATOM 3162 C CA . SER A 1 400 ? -8.339 10.910 -5.909 1.00 89.50 400 SER A CA 1
ATOM 3163 C C . SER A 1 400 ? -9.663 10.167 -5.800 1.00 89.50 400 SER A C 1
ATOM 3165 O O . SER A 1 400 ? -9.726 9.103 -5.178 1.00 89.50 400 SER A O 1
ATOM 3167 N N . ASP A 1 401 ? -10.686 10.709 -6.459 1.00 88.81 401 ASP A N 1
ATOM 3168 C CA . ASP A 1 401 ? -12.036 10.137 -6.471 1.00 88.81 401 ASP A CA 1
ATOM 3169 C C . ASP A 1 401 ? -12.035 8.775 -7.159 1.00 88.81 401 ASP A C 1
ATOM 3171 O O . ASP A 1 401 ? -12.450 7.796 -6.557 1.00 88.81 401 ASP A O 1
ATOM 3175 N N . SER A 1 402 ? -11.353 8.646 -8.302 1.00 88.56 402 SER A N 1
ATOM 3176 C CA . SER A 1 402 ? -11.161 7.353 -8.977 1.00 88.56 402 SER A CA 1
ATOM 3177 C C . SER A 1 402 ? -10.576 6.259 -8.064 1.00 88.56 402 SER A C 1
ATOM 3179 O O . SER A 1 402 ? -10.999 5.104 -8.126 1.00 88.56 402 SER A O 1
ATOM 3181 N N . SER A 1 403 ? -9.637 6.604 -7.171 1.00 86.25 403 SER A N 1
ATOM 3182 C CA . SER A 1 403 ? -9.065 5.625 -6.233 1.00 86.25 403 SER A CA 1
ATOM 3183 C C . SER A 1 403 ? -10.048 5.193 -5.149 1.00 86.25 403 SER A C 1
ATOM 3185 O O . SER A 1 403 ? -9.910 4.084 -4.641 1.00 86.25 403 SER A O 1
ATOM 3187 N N . LYS A 1 404 ? -10.975 6.075 -4.762 1.00 89.56 404 LYS A N 1
ATOM 3188 C CA . LYS A 1 404 ? -12.029 5.839 -3.768 1.00 89.56 404 LYS A CA 1
ATOM 3189 C C . LYS A 1 404 ? -13.184 5.063 -4.405 1.00 89.56 404 LYS A C 1
ATOM 3191 O O . LYS A 1 404 ? -13.503 3.970 -3.946 1.00 89.56 404 LYS A O 1
ATOM 3196 N N . ASP A 1 405 ? -13.723 5.579 -5.505 1.00 89.56 405 ASP A N 1
ATOM 3197 C CA . ASP A 1 405 ? -14.855 5.016 -6.249 1.00 89.56 405 ASP A CA 1
ATOM 3198 C C . ASP A 1 405 ? -14.537 3.614 -6.781 1.00 89.56 405 ASP A C 1
ATOM 3200 O O . ASP A 1 405 ? -15.395 2.739 -6.808 1.00 89.56 405 ASP A O 1
ATOM 3204 N N . GLY A 1 406 ? -13.267 3.332 -7.096 1.00 89.25 406 GLY A N 1
ATOM 3205 C CA . GLY A 1 406 ? -12.825 1.993 -7.488 1.00 89.25 406 GLY A CA 1
ATOM 3206 C C . GLY A 1 406 ? -13.086 0.890 -6.446 1.00 89.25 406 GLY A C 1
ATOM 3207 O O . GLY A 1 406 ? -13.109 -0.287 -6.824 1.00 89.25 406 GLY A O 1
ATOM 3208 N N . TYR A 1 407 ? -13.291 1.243 -5.169 1.00 90.06 407 TYR A N 1
ATOM 3209 C CA . TYR A 1 407 ? -13.629 0.316 -4.078 1.00 90.06 407 TYR A CA 1
ATOM 3210 C C . TYR A 1 407 ? -15.130 0.215 -3.786 1.00 90.06 407 TYR A C 1
ATOM 3212 O O . TYR A 1 407 ? -15.519 -0.657 -3.009 1.00 90.06 407 TYR A O 1
ATOM 3220 N N . VAL A 1 408 ? -15.957 1.080 -4.372 1.00 90.62 408 VAL A N 1
ATOM 3221 C CA . VAL A 1 408 ? -17.411 1.041 -4.194 1.00 90.62 408 VAL A CA 1
ATOM 3222 C C . VAL A 1 408 ? -17.990 -0.074 -5.063 1.00 90.62 408 VAL A C 1
ATOM 3224 O O . VAL A 1 408 ? -17.580 -0.271 -6.211 1.00 90.62 408 VAL A O 1
ATOM 3227 N N . VAL A 1 409 ? -18.909 -0.844 -4.486 1.00 88.69 409 VAL A N 1
ATOM 3228 C CA . VAL A 1 409 ? -19.664 -1.890 -5.178 1.00 88.69 409 VAL A CA 1
ATOM 3229 C C . VAL A 1 409 ? -21.138 -1.515 -5.131 1.00 88.69 409 VAL A C 1
ATOM 3231 O O . VAL A 1 409 ? -21.809 -1.731 -4.125 1.00 88.69 409 VAL A O 1
ATOM 3234 N N . ASP A 1 410 ? -21.633 -0.936 -6.221 1.00 86.44 410 ASP A N 1
ATOM 3235 C CA . ASP A 1 410 ? -23.017 -0.479 -6.304 1.00 86.44 410 ASP A CA 1
ATOM 3236 C C . ASP A 1 410 ? -23.999 -1.648 -6.381 1.00 86.44 410 ASP A C 1
ATOM 3238 O O . ASP A 1 410 ? -23.805 -2.616 -7.128 1.00 86.44 410 ASP A O 1
ATOM 3242 N N . SER A 1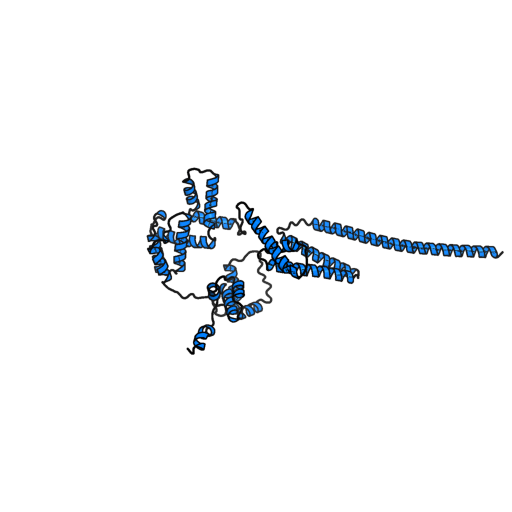 411 ? -25.096 -1.526 -5.633 1.00 85.38 411 SER A N 1
ATOM 3243 C CA . SER A 1 411 ? -26.217 -2.455 -5.739 1.00 85.38 411 SER A CA 1
ATOM 3244 C C . SER A 1 411 ? -26.856 -2.374 -7.131 1.00 85.38 411 SER A C 1
ATOM 3246 O O . SER A 1 411 ? -26.746 -1.359 -7.825 1.00 85.38 411 SER A O 1
ATOM 3248 N N . LEU A 1 412 ? -27.570 -3.425 -7.546 1.00 85.69 412 LEU A N 1
ATOM 3249 C CA . LEU A 1 412 ? -28.323 -3.387 -8.803 1.00 85.69 412 LEU A CA 1
ATOM 3250 C C . LEU A 1 412 ? -29.315 -2.212 -8.824 1.00 85.69 412 LEU A C 1
ATOM 3252 O O . LEU A 1 412 ? -29.415 -1.533 -9.839 1.00 85.69 412 LEU A O 1
ATOM 3256 N N . GLY A 1 413 ? -29.977 -1.927 -7.697 1.00 85.38 413 GLY A N 1
ATOM 3257 C CA . GLY A 1 413 ? -30.882 -0.782 -7.568 1.00 85.38 413 GLY A CA 1
ATOM 3258 C C . GLY A 1 413 ? -30.177 0.553 -7.812 1.00 85.38 413 GLY A C 1
ATOM 3259 O O . GLY A 1 413 ? -30.631 1.335 -8.637 1.00 85.38 413 GLY A O 1
ATOM 3260 N N . SER A 1 414 ? -29.018 0.772 -7.184 1.00 85.69 414 SER A N 1
ATOM 3261 C CA . SER A 1 414 ? -28.205 1.985 -7.381 1.00 85.69 414 SER A CA 1
ATOM 3262 C C . SER A 1 414 ? -27.765 2.148 -8.839 1.00 85.69 414 SER A C 1
ATOM 3264 O O . SER A 1 414 ? -27.812 3.240 -9.395 1.00 85.69 414 SER A O 1
ATOM 3266 N N . ARG A 1 415 ? -27.387 1.048 -9.502 1.00 87.75 415 ARG A N 1
ATOM 3267 C CA . ARG A 1 415 ? -26.993 1.066 -10.920 1.00 87.75 415 ARG A CA 1
ATOM 3268 C C . ARG A 1 415 ? -28.160 1.353 -11.864 1.00 87.75 415 ARG A C 1
ATOM 3270 O O . ARG A 1 415 ? -27.937 1.905 -12.936 1.00 87.75 415 ARG A O 1
ATOM 3277 N N . LEU A 1 416 ? -29.373 0.956 -11.482 1.00 90.38 416 LEU A N 1
ATOM 3278 C CA . LEU A 1 416 ? -30.596 1.178 -12.253 1.00 90.38 416 LEU A CA 1
ATOM 3279 C C . LEU A 1 416 ? -31.282 2.507 -11.921 1.00 90.38 416 LEU A C 1
ATOM 3281 O O . LEU A 1 416 ? -32.219 2.869 -12.621 1.00 90.38 416 LEU A O 1
ATOM 3285 N N . GLU A 1 417 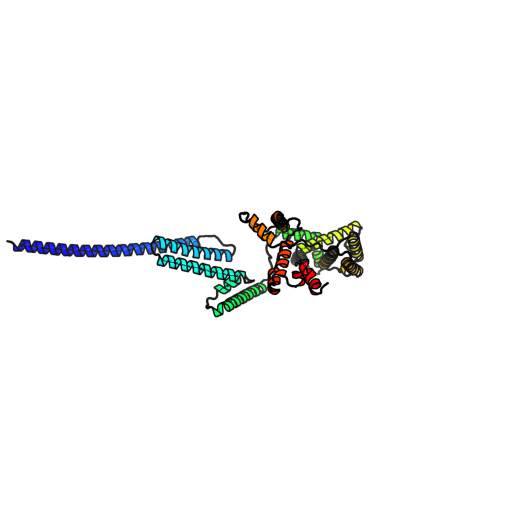? -30.824 3.251 -10.911 1.00 90.50 417 GLU A N 1
ATOM 3286 C CA . GLU A 1 417 ? -31.467 4.491 -10.456 1.00 90.50 417 GLU A CA 1
ATOM 3287 C C . GLU A 1 417 ? -31.663 5.495 -11.601 1.00 90.50 417 GLU A C 1
ATOM 3289 O O . GLU A 1 417 ? -32.731 6.092 -11.736 1.00 90.50 417 GLU A O 1
ATOM 3294 N N . VAL A 1 418 ? -30.651 5.655 -12.458 1.00 90.56 418 VAL A N 1
ATOM 3295 C CA . VAL A 1 418 ? -30.727 6.554 -13.619 1.00 90.56 418 VAL A CA 1
ATOM 3296 C C . VAL A 1 418 ? -31.761 6.053 -14.626 1.00 90.56 418 VAL A C 1
ATOM 3298 O O . VAL A 1 418 ? -32.609 6.831 -15.048 1.00 90.56 418 VAL A O 1
ATOM 3301 N N . SER A 1 419 ? -31.740 4.763 -14.972 1.00 93.31 419 SER A N 1
ATOM 3302 C CA . SER A 1 419 ? -32.715 4.165 -15.895 1.00 93.31 419 SER A CA 1
ATOM 3303 C C . SER A 1 419 ? -34.142 4.297 -15.367 1.00 93.31 419 SER A C 1
ATOM 3305 O O . SER A 1 419 ? -35.015 4.777 -16.081 1.00 93.31 419 SER A O 1
ATOM 3307 N N . GLN A 1 420 ? -34.358 3.996 -14.084 1.00 91.50 420 GLN A N 1
ATOM 3308 C CA . GLN A 1 420 ? -35.659 4.115 -13.428 1.00 91.50 420 GLN A CA 1
ATOM 3309 C C . GLN A 1 420 ? -36.175 5.557 -13.432 1.00 91.50 420 GLN A C 1
ATOM 3311 O O . GLN A 1 420 ? -37.338 5.787 -13.754 1.00 91.50 420 GLN A O 1
ATOM 3316 N N . LYS A 1 421 ? -35.318 6.541 -13.126 1.00 92.00 421 LYS A N 1
ATOM 3317 C CA . LYS A 1 421 ? -35.689 7.967 -13.177 1.00 92.00 421 LYS A CA 1
ATOM 3318 C C . LYS A 1 421 ? -35.996 8.457 -14.592 1.00 92.00 421 LYS A C 1
ATOM 3320 O O . LYS A 1 421 ? -36.745 9.417 -14.741 1.00 92.00 421 LYS A O 1
ATOM 3325 N N . LEU A 1 422 ? -35.423 7.819 -15.610 1.00 92.56 422 LEU A N 1
ATOM 3326 C CA . LEU A 1 422 ? -35.679 8.111 -17.022 1.00 92.56 422 LEU A CA 1
ATOM 3327 C C . LEU A 1 422 ? -36.845 7.293 -17.609 1.00 92.56 422 LEU A C 1
ATOM 3329 O O . LEU A 1 422 ? -37.222 7.542 -18.751 1.00 92.56 422 LEU A O 1
ATOM 3333 N N . GLY A 1 423 ? -37.419 6.350 -16.853 1.00 86.56 423 GLY A N 1
ATOM 3334 C CA . GLY A 1 423 ? -38.494 5.467 -17.319 1.00 86.56 423 GLY A CA 1
ATOM 3335 C C . GLY A 1 423 ? -38.052 4.417 -18.347 1.00 86.56 423 GLY A C 1
ATOM 3336 O O . GLY A 1 423 ? -38.873 4.010 -19.168 1.00 86.56 423 GLY A O 1
ATOM 3337 N N . LEU A 1 424 ? -36.771 4.027 -18.328 1.00 79.75 424 LEU A N 1
ATOM 3338 C CA . LEU A 1 424 ? -36.157 3.039 -19.228 1.00 79.75 424 LEU A CA 1
ATOM 3339 C C . LEU A 1 424 ? -36.129 1.625 -18.645 1.00 79.75 424 LEU A C 1
ATOM 3341 O O . LEU A 1 424 ? -35.869 1.495 -17.424 1.00 79.75 424 LEU A O 1
#

Organism: Pinctada imbricata (NCBI:txid66713)

Foldseek 3Di:
DPVVVVVVVVVVVVVVVVVVVVVVVVVVVCVVVVVVVVVVVVVVVVVVVVVVVVVVVVPPPDDDPDPVVVVVVVLVVQLVVLQVQLVVCVVVVNNVRSVVSVVVSVVSVVVVVVLQVLQVPAPLRCQLSVQLVVDPDDDDVCSVVSSVVSNVVSVVVVVVVVVPDDDDDDDDDPPVVVVVVLLVCLCVLLVLLVLLLVVQVPDPDDDPVVNVVSNVVSSVLLVVDDSVLSVLLSVLQVVLVVVCVVVVHDPVNDALVSLLVVLVVCVVVVHALVSLVSNLVSQQSSCVSSVHDRSCVDPSNVVSSVVRVVPDPPDPPDFAADAPVLVVVLCVVCVPPPPDPPPPDDDDPVRVFVVVCVSSVVSQPPTRDTPCSDVLNVLQVVVPVPPDPVVQCVVSVHPDPCVSVVSHDDDPCRVCVVVVVVVD

Radius of gyration: 39.92 Å; Cα contacts (8 Å, |Δi|>4): 255; chains: 1; bounding box: 80×52×156 Å